Protein AF-0000000068389121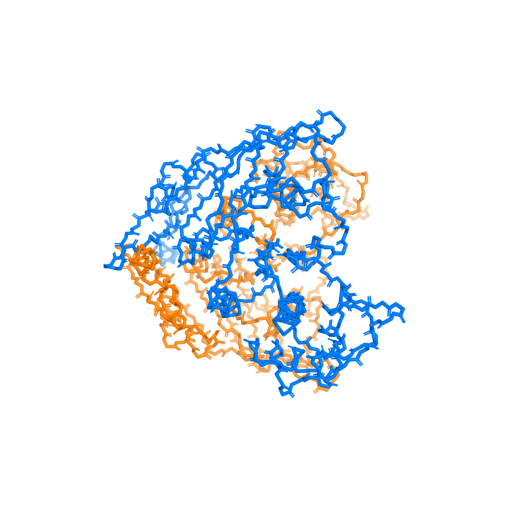 (afdb_homodimer)

Organism: Agrobacterium fabrum (strain C58 / ATCC 33970) (NCBI:txid176299)

pLDDT: mean 90.79, std 12.97, range [25.2, 98.62]

Nearest PDB structures (foldseek):
  6xgz-assembly2_C  TM=8.312E-01  e=1.436E-18  Escherichia coli LAU-EC10
  9fw3-assembly1_B  TM=8.224E-01  e=1.069E-18  Mycolicibacterium thermoresistibile ATCC 19527
  6xgz-assembly4_G  TM=8.372E-01  e=3.927E-18  Escherichia coli LAU-EC10
  3vx4-assembly1_A  TM=8.455E-01  e=2.458E-17  Streptococcus mutans UA159
  9g2k-assembly1_B  TM=8.045E-01  e=3.489E-18  Mycolicibacterium thermoresistibile ATCC 19527

Secondary structure (DSSP, 8-state):
--EEEEEEEEEETTEEEEEEEEEEE-TT-EEEEE-STTSSHHHHHHHHTTSS--SEEEEEETTEEGGGS-HHHHHHHEEEE-S-----SS-BHHHHHHGGGGGG-BTTB---HHHHHHHHHHHHHTT-GGGTTSBGGGS-HHHHHHHHHHHHHHT--SEEEEESTTTT--HHHHHHHHHHHHHT--EEEEE-S-HHHHHHH-SEEEEEETTEEEEEE-HHHH--HHHHHHHH--EEEEEE-TTS-EEEEEE-TT----TTHHHHT-/--EEEEEEEEEETTEEEEEEEEEEE-TT-EEEEE-STTSSHHHHHHHHTTSS--SEEEEEETTEEGGGS-HHHHHHHEEEE-TT----SS-BHHHHHHGGGGGG-BTTB---HHHHHHHHHHHHHTT-GGGTTSBGGGS-HHHHHHHHHHHHHHT--SEEEEESTTTT--HHHHHHHHHHHHHT--EEEEE-S-HHHHHHH-SEEEEEETTEEEEEE-HHHH--HHHHHHHH--EEEEEE-TTS-EEEEEE-TT----TTSTTTT-

Radius of gyration: 24.76 Å; Cα contacts (8 Å, |Δi|>4): 1075; chains: 2; bounding box: 51×81×65 Å

Structure (mmCIF, N/CA/C/O backbone):
data_AF-0000000068389121-model_v1
#
loop_
_entity.id
_entity.type
_entity.pdbx_description
1 polymer 'ABC transporter, nucleotide binding/ATPase protein (Iron)'
#
loop_
_atom_site.group_PDB
_atom_site.id
_atom_site.type_symbol
_atom_site.label_atom_id
_atom_site.label_alt_id
_atom_site.label_comp_id
_atom_site.label_asym_id
_atom_site.label_entity_id
_atom_site.label_seq_id
_atom_site.pdbx_PDB_ins_code
_atom_site.Cartn_x
_atom_site.Cartn_y
_atom_site.Cartn_z
_atom_site.occupancy
_atom_site.B_iso_or_equiv
_atom_site.auth_seq_id
_atom_site.auth_comp_id
_atom_site.auth_asym_id
_atom_site.auth_atom_id
_atom_site.pdbx_PDB_model_num
ATOM 1 N N . MET A 1 1 ? 5.605 -28.469 -8.797 1 89.56 1 MET A N 1
ATOM 2 C CA . MET A 1 1 ? 6.734 -28.203 -9.688 1 89.56 1 MET A CA 1
ATOM 3 C C . MET A 1 1 ? 7.703 -27.203 -9.055 1 89.56 1 MET A C 1
ATOM 5 O O . MET A 1 1 ? 7.277 -26.219 -8.445 1 89.56 1 MET A O 1
ATOM 9 N N . LYS A 1 2 ? 8.969 -27.562 -9.297 1 94.31 2 LYS A N 1
ATOM 10 C CA . LYS A 1 2 ? 10.016 -26.75 -8.688 1 94.31 2 LYS A CA 1
ATOM 11 C C . LYS A 1 2 ? 10.477 -25.641 -9.633 1 94.31 2 LYS A C 1
ATOM 13 O O . LYS A 1 2 ? 10.406 -25.797 -10.859 1 94.31 2 LYS A O 1
ATOM 18 N N . LEU A 1 3 ? 10.867 -24.547 -9.062 1 96.31 3 LEU A N 1
ATOM 19 C CA . LEU A 1 3 ? 11.438 -23.422 -9.797 1 96.31 3 LEU A CA 1
ATOM 20 C C . LEU A 1 3 ? 12.844 -23.109 -9.297 1 96.31 3 LEU A C 1
ATOM 22 O O . LEU A 1 3 ? 13.094 -23.094 -8.094 1 96.31 3 LEU A O 1
ATOM 26 N N . PHE A 1 4 ? 13.797 -22.922 -10.297 1 96.94 4 PHE A N 1
ATOM 27 C CA . PHE A 1 4 ? 15.164 -22.594 -9.93 1 96.94 4 PHE A CA 1
ATOM 28 C C . PHE A 1 4 ? 15.648 -21.359 -10.688 1 96.94 4 PHE A C 1
ATOM 30 O O . PHE A 1 4 ? 15.438 -21.25 -11.898 1 96.94 4 PHE A O 1
ATOM 37 N N . ALA A 1 5 ? 16.156 -20.469 -9.992 1 97.62 5 ALA A N 1
ATOM 38 C CA . ALA A 1 5 ? 16.891 -19.344 -10.555 1 97.62 5 ALA A CA 1
ATOM 39 C C . ALA A 1 5 ? 18.406 -19.531 -10.398 1 97.62 5 ALA A C 1
ATOM 41 O O . ALA A 1 5 ? 18.891 -19.734 -9.289 1 97.62 5 ALA A O 1
ATOM 42 N N . HIS A 1 6 ? 19.109 -19.469 -11.523 1 97 6 HIS A N 1
ATOM 43 C CA . HIS A 1 6 ? 20.547 -19.672 -11.523 1 97 6 HIS A CA 1
ATOM 44 C C . HIS A 1 6 ? 21.297 -18.406 -11.922 1 97 6 HIS A C 1
ATOM 46 O O . HIS A 1 6 ? 21.328 -18.062 -13.102 1 97 6 HIS A O 1
ATOM 52 N N . ASP A 1 7 ? 21.922 -17.812 -10.938 1 97.69 7 ASP A N 1
ATOM 53 C CA . ASP A 1 7 ? 22.844 -16.703 -11.141 1 97.69 7 ASP A CA 1
ATOM 54 C C . ASP A 1 7 ? 22.266 -15.664 -12.094 1 97.69 7 ASP A C 1
ATOM 56 O O . ASP A 1 7 ? 22.891 -15.32 -13.102 1 97.69 7 ASP A O 1
ATOM 60 N N . LEU A 1 8 ? 21.125 -15.18 -11.773 1 98 8 LEU A N 1
ATOM 61 C CA . LEU A 1 8 ? 20.422 -14.242 -12.648 1 98 8 LEU A CA 1
ATOM 62 C C . LEU A 1 8 ? 21.016 -12.844 -12.555 1 98 8 LEU A C 1
ATOM 64 O O . LEU A 1 8 ? 21.234 -12.328 -11.453 1 98 8 LEU A O 1
ATOM 68 N N . HIS A 1 9 ? 21.328 -12.305 -13.703 1 98 9 HIS A N 1
ATOM 69 C CA . HIS A 1 9 ? 21.781 -10.93 -13.844 1 98 9 HIS A CA 1
ATOM 70 C C . HIS A 1 9 ? 20.906 -10.164 -14.836 1 98 9 HIS A C 1
ATOM 72 O O . HIS A 1 9 ? 20.484 -10.711 -15.859 1 98 9 HIS A O 1
ATOM 78 N N . PHE A 1 10 ? 20.656 -8.938 -14.516 1 97.31 10 PHE A N 1
ATOM 79 C CA . PHE A 1 10 ? 19.953 -8.055 -15.438 1 97.31 10 PHE A CA 1
ATOM 80 C C . PHE A 1 10 ? 20.375 -6.605 -15.219 1 97.31 10 PHE A C 1
ATOM 82 O O . PHE A 1 10 ? 20.547 -6.168 -14.078 1 97.31 10 PHE A O 1
ATOM 89 N N . HIS A 1 11 ? 20.578 -5.906 -16.25 1 94.12 11 HIS A N 1
ATOM 90 C CA . HIS A 1 11 ? 20.859 -4.477 -16.172 1 94.12 11 HIS A CA 1
ATOM 91 C C . HIS A 1 11 ? 20 -3.693 -17.172 1 94.12 11 HIS A C 1
ATOM 93 O O . HIS A 1 11 ? 19.641 -4.211 -18.234 1 94.12 11 HIS A O 1
ATOM 99 N N . ALA A 1 12 ? 19.516 -2.592 -16.828 1 89.62 12 ALA A N 1
ATOM 100 C CA . ALA A 1 12 ? 18.859 -1.612 -17.688 1 89.62 12 ALA A CA 1
ATOM 101 C C . ALA A 1 12 ? 19.781 -0.432 -17.984 1 89.62 12 ALA A C 1
ATOM 103 O O . ALA A 1 12 ? 20.047 0.394 -17.094 1 89.62 12 ALA A O 1
ATOM 104 N N . GLY A 1 13 ? 20.234 -0.357 -19.188 1 88.44 13 GLY A N 1
ATOM 105 C CA . GLY A 1 13 ? 21.281 0.615 -19.453 1 88.44 13 GLY A CA 1
ATOM 106 C C . GLY A 1 13 ? 22.547 0.371 -18.656 1 88.44 13 GLY A C 1
ATOM 107 O O . GLY A 1 13 ? 23.125 -0.713 -18.734 1 88.44 13 GLY A O 1
ATOM 108 N N . ASN A 1 14 ? 22.875 1.37 -17.844 1 88.5 14 ASN A N 1
ATOM 109 C CA . ASN A 1 14 ? 24.094 1.269 -17.062 1 88.5 14 ASN A CA 1
ATOM 110 C C . ASN A 1 14 ? 23.797 0.925 -15.609 1 88.5 14 ASN A C 1
ATOM 112 O O . ASN A 1 14 ? 24.703 0.955 -14.766 1 88.5 14 ASN A O 1
ATOM 116 N N . ILE A 1 15 ? 22.609 0.527 -15.359 1 90 15 ILE A N 1
ATOM 117 C CA . ILE A 1 15 ? 22.234 0.26 -13.977 1 90 15 ILE A CA 1
ATOM 118 C C . ILE A 1 15 ? 21.984 -1.235 -13.789 1 90 15 ILE A C 1
ATOM 120 O O . ILE A 1 15 ? 21.172 -1.831 -14.492 1 90 15 ILE A O 1
ATOM 124 N N . ASP A 1 16 ? 22.75 -1.81 -12.883 1 93.5 16 ASP A N 1
ATOM 125 C CA . ASP A 1 16 ? 22.516 -3.205 -12.516 1 93.5 16 ASP A CA 1
ATOM 126 C C . ASP A 1 16 ? 21.312 -3.336 -11.586 1 93.5 16 ASP A C 1
ATOM 128 O O . ASP A 1 16 ? 21.359 -2.891 -10.438 1 93.5 16 ASP A O 1
ATOM 132 N N . ILE A 1 17 ? 20.312 -4.012 -12.055 1 95.44 17 ILE A N 1
ATOM 133 C CA . ILE A 1 17 ? 19.062 -4.129 -11.289 1 95.44 17 ILE A CA 1
ATOM 134 C C . ILE A 1 17 ? 19.078 -5.426 -10.492 1 95.44 17 ILE A C 1
ATOM 136 O O . ILE A 1 17 ? 18.688 -5.445 -9.32 1 95.44 17 ILE A O 1
ATOM 140 N N . VAL A 1 18 ? 19.469 -6.508 -11.086 1 97.88 18 VAL A N 1
ATOM 141 C CA . VAL A 1 18 ? 19.625 -7.809 -10.445 1 97.88 18 VAL A CA 1
ATOM 142 C C . VAL A 1 18 ? 21.062 -8.305 -10.625 1 97.88 18 VAL A C 1
ATOM 144 O O . VAL A 1 18 ? 21.578 -8.312 -11.742 1 97.88 18 VAL A O 1
ATOM 147 N N . ARG A 1 19 ? 21.719 -8.703 -9.5 1 97.5 19 ARG A N 1
ATOM 148 C CA . ARG A 1 19 ? 23.156 -8.961 -9.5 1 97.5 19 ARG A CA 1
ATOM 149 C C . ARG A 1 19 ? 23.453 -10.352 -8.969 1 97.5 19 ARG A C 1
ATOM 151 O O . ARG A 1 19 ? 23.953 -10.492 -7.844 1 97.5 19 ARG A O 1
ATOM 158 N N . GLY A 1 20 ? 23.281 -11.336 -9.742 1 97.25 20 GLY A N 1
ATOM 159 C CA . GLY A 1 20 ? 23.719 -12.68 -9.398 1 97.25 20 GLY A CA 1
ATOM 160 C C . GLY A 1 20 ? 22.828 -13.359 -8.383 1 97.25 20 GLY A C 1
ATOM 161 O O . GLY A 1 20 ? 23.297 -13.859 -7.359 1 97.25 20 GLY A O 1
ATOM 162 N N . VAL A 1 21 ? 21.531 -13.445 -8.672 1 97.94 21 VAL A N 1
ATOM 163 C CA . VAL A 1 21 ? 20.562 -14 -7.738 1 97.94 21 VAL A CA 1
ATOM 164 C C . VAL A 1 21 ? 20.328 -15.477 -8.047 1 97.94 21 VAL A C 1
ATOM 166 O O . VAL A 1 21 ? 20.094 -15.844 -9.203 1 97.94 21 VAL A O 1
ATOM 169 N N . SER A 1 22 ? 20.5 -16.328 -7.012 1 98.12 22 SER A N 1
ATOM 170 C CA . SER A 1 22 ? 20.234 -17.766 -7.117 1 98.12 22 SER A CA 1
ATOM 171 C C . SER A 1 22 ? 19.359 -18.25 -5.969 1 98.12 22 SER A C 1
ATOM 173 O O . SER A 1 22 ? 19.562 -17.859 -4.816 1 98.12 22 SER A O 1
ATOM 175 N N . PHE A 1 23 ? 18.359 -18.984 -6.305 1 97.5 23 PHE A N 1
ATOM 176 C CA . PHE A 1 23 ? 17.516 -19.625 -5.297 1 97.5 23 PHE A CA 1
ATOM 177 C C . PHE A 1 23 ? 16.625 -20.672 -5.93 1 97.5 23 PHE A C 1
ATOM 179 O O . PHE A 1 23 ? 16.594 -20.828 -7.152 1 97.5 23 PHE A O 1
ATOM 186 N N . ASP A 1 24 ? 15.961 -21.391 -5.102 1 97.56 24 ASP A N 1
ATOM 187 C CA . ASP A 1 24 ? 15 -22.391 -5.566 1 97.56 24 ASP A CA 1
ATOM 188 C C . ASP A 1 24 ? 13.688 -22.281 -4.801 1 97.56 24 ASP A C 1
ATOM 190 O O . ASP A 1 24 ? 13.625 -21.672 -3.734 1 97.56 24 ASP A O 1
ATOM 194 N N . VAL A 1 25 ? 12.711 -22.812 -5.398 1 98 25 VAL A N 1
ATOM 195 C CA . VAL A 1 25 ? 11.391 -22.938 -4.781 1 98 25 VAL A CA 1
ATOM 196 C C . VAL A 1 25 ? 10.867 -24.359 -4.945 1 98 25 VAL A C 1
ATOM 198 O O . VAL A 1 25 ? 10.758 -24.859 -6.066 1 98 25 VAL A O 1
ATOM 201 N N . GLY A 1 26 ? 10.562 -24.938 -3.809 1 97.31 26 GLY A N 1
ATOM 202 C CA . GLY A 1 26 ? 10.062 -26.312 -3.844 1 97.31 26 GLY A CA 1
ATOM 203 C C . GLY A 1 26 ? 8.625 -26.406 -4.316 1 97.31 26 GLY A C 1
ATOM 204 O O . GLY A 1 26 ? 7.895 -25.406 -4.312 1 97.31 26 GLY A O 1
ATOM 205 N N . SER A 1 27 ? 8.258 -27.656 -4.715 1 96.81 27 SER A N 1
ATOM 206 C CA . SER A 1 27 ? 6.875 -27.891 -5.117 1 96.81 27 SER A CA 1
ATOM 207 C C . SER A 1 27 ? 5.91 -27.594 -3.973 1 96.81 27 SER A C 1
ATOM 209 O O . SER A 1 27 ? 6.105 -28.078 -2.854 1 96.81 27 SER A O 1
ATOM 211 N N . GLY A 1 28 ? 4.941 -26.719 -4.246 1 96.5 28 GLY A N 1
ATOM 212 C CA . GLY A 1 28 ? 3.924 -26.406 -3.254 1 96.5 28 GLY A CA 1
ATOM 213 C C . GLY A 1 28 ? 4.383 -25.375 -2.232 1 96.5 28 GLY A C 1
ATOM 214 O O . GLY A 1 28 ? 3.639 -25.031 -1.313 1 96.5 28 GLY A O 1
ATOM 215 N N . GLU A 1 29 ? 5.57 -24.859 -2.439 1 97.5 29 GLU A N 1
ATOM 216 C CA . GLU A 1 29 ? 6.137 -23.891 -1.506 1 97.5 29 GLU A CA 1
ATOM 217 C C . GLU A 1 29 ? 5.656 -22.469 -1.821 1 97.5 29 GLU A C 1
ATOM 219 O O . GLU A 1 29 ? 5.512 -22.109 -2.99 1 97.5 29 GLU A O 1
ATOM 224 N N . PHE A 1 30 ? 5.426 -21.734 -0.783 1 97.75 30 PHE A N 1
ATOM 225 C CA . PHE A 1 30 ? 5.148 -20.312 -0.89 1 97.75 30 PHE A CA 1
ATOM 226 C C . PHE A 1 30 ? 6.379 -19.5 -0.52 1 97.75 30 PHE A C 1
ATOM 228 O O . PHE A 1 30 ? 6.707 -19.359 0.661 1 97.75 30 PHE A O 1
ATOM 235 N N . LEU A 1 31 ? 7.027 -18.906 -1.506 1 98.56 31 LEU A N 1
ATOM 236 C CA . LEU A 1 31 ? 8.195 -18.047 -1.29 1 98.56 31 LEU A CA 1
ATOM 237 C C . LEU A 1 31 ? 7.832 -16.578 -1.451 1 98.56 31 LEU A C 1
ATOM 239 O O . LEU A 1 31 ? 7.297 -16.172 -2.486 1 98.56 31 LEU A O 1
ATOM 243 N N . GLY A 1 32 ? 8.078 -15.828 -0.45 1 98.44 32 GLY A N 1
ATOM 244 C CA . GLY A 1 32 ? 7.91 -14.383 -0.531 1 98.44 32 GLY A CA 1
ATOM 245 C C . GLY A 1 32 ? 9.203 -13.648 -0.809 1 98.44 32 GLY A C 1
ATOM 246 O O . GLY A 1 32 ? 10.211 -13.867 -0.123 1 98.44 32 GLY A O 1
ATOM 247 N N . ILE A 1 33 ? 9.203 -12.867 -1.841 1 98.38 33 ILE A N 1
ATOM 248 C CA . ILE A 1 33 ? 10.32 -11.969 -2.115 1 98.38 33 ILE A CA 1
ATOM 249 C C . ILE A 1 33 ? 10.039 -10.594 -1.521 1 98.38 33 ILE A C 1
ATOM 251 O O . ILE A 1 33 ? 9.055 -9.945 -1.883 1 98.38 33 ILE A O 1
ATOM 255 N N . ILE A 1 34 ? 10.906 -10.172 -0.621 1 97.69 34 ILE A N 1
ATOM 256 C CA . ILE A 1 34 ? 10.727 -8.875 0.023 1 97.69 34 ILE A CA 1
ATOM 257 C C . ILE A 1 34 ? 11.984 -8.023 -0.174 1 97.69 34 ILE A C 1
ATOM 259 O O . ILE A 1 34 ? 13.047 -8.555 -0.503 1 97.69 34 ILE A O 1
ATOM 263 N N . GLY A 1 35 ? 11.859 -6.73 0.006 1 96.19 35 GLY A N 1
ATOM 264 C CA . GLY A 1 35 ? 12.914 -5.742 -0.177 1 96.19 35 GLY A CA 1
ATOM 265 C C . GLY A 1 35 ? 12.383 -4.336 -0.379 1 96.19 35 GLY A C 1
ATOM 266 O O . GLY A 1 35 ? 11.195 -4.148 -0.659 1 96.19 35 GLY A O 1
ATOM 267 N N . PRO A 1 36 ? 13.242 -3.389 -0.213 1 94.31 36 PRO A N 1
ATOM 268 C CA . PRO A 1 36 ? 12.82 -2.002 -0.425 1 94.31 36 PRO A CA 1
ATOM 269 C C . PRO A 1 36 ? 12.438 -1.719 -1.874 1 94.31 36 PRO A C 1
ATOM 271 O O . PRO A 1 36 ? 12.672 -2.553 -2.754 1 94.31 36 PRO A O 1
ATOM 274 N N . ASN A 1 37 ? 11.758 -0.612 -2.049 1 89.44 37 ASN A N 1
ATOM 275 C CA . ASN A 1 37 ? 11.438 -0.195 -3.408 1 89.44 37 ASN A CA 1
ATOM 276 C C . ASN A 1 37 ? 12.688 -0.067 -4.27 1 89.44 37 ASN A C 1
ATOM 278 O O . ASN A 1 37 ? 13.711 0.449 -3.814 1 89.44 37 ASN A O 1
ATOM 282 N N . GLY A 1 38 ? 12.648 -0.566 -5.418 1 89.19 38 GLY A N 1
ATOM 283 C CA . GLY A 1 38 ? 13.766 -0.474 -6.34 1 89.19 38 GLY A CA 1
ATOM 284 C C . GLY A 1 38 ? 14.781 -1.589 -6.16 1 89.19 38 GLY A C 1
ATOM 285 O O . GLY A 1 38 ? 15.844 -1.572 -6.777 1 89.19 38 GLY A O 1
ATOM 286 N N . SER A 1 39 ? 14.477 -2.531 -5.391 1 94 39 SER A N 1
ATOM 287 C CA . SER A 1 39 ? 15.453 -3.574 -5.09 1 94 39 SER A CA 1
ATOM 288 C C . SER A 1 39 ? 15.547 -4.582 -6.23 1 94 39 SER A C 1
ATOM 290 O O . SER A 1 39 ? 16.469 -5.395 -6.273 1 94 39 SER A O 1
ATOM 292 N N . GLY A 1 40 ? 14.594 -4.586 -7.145 1 94.75 40 GLY A N 1
ATOM 293 C CA . GLY A 1 40 ? 14.648 -5.469 -8.297 1 94.75 40 GLY A CA 1
ATOM 294 C C . GLY A 1 40 ? 13.609 -6.574 -8.25 1 94.75 40 GLY A C 1
ATOM 295 O O . GLY A 1 40 ? 13.656 -7.508 -9.055 1 94.75 40 GLY A O 1
ATOM 296 N N . LYS A 1 41 ? 12.688 -6.516 -7.328 1 96.31 41 LYS A N 1
ATOM 297 C CA . LYS A 1 41 ? 11.703 -7.574 -7.125 1 96.31 41 LYS A CA 1
ATOM 298 C C . LYS A 1 41 ? 10.906 -7.832 -8.398 1 96.31 41 LYS A C 1
ATOM 300 O O . LYS A 1 41 ? 10.789 -8.977 -8.844 1 96.31 41 LYS A O 1
ATOM 305 N N . SER A 1 42 ? 10.352 -6.758 -9.023 1 94.94 42 SER A N 1
ATOM 306 C CA . SER A 1 42 ? 9.531 -6.898 -10.219 1 94.94 42 SER A CA 1
ATOM 307 C C . SER A 1 42 ? 10.359 -7.426 -11.391 1 94.94 42 SER A C 1
ATOM 309 O O . SER A 1 42 ? 9.891 -8.273 -12.156 1 94.94 42 SER A O 1
ATOM 311 N N . THR A 1 43 ? 11.57 -6.977 -11.531 1 96 43 THR A N 1
ATOM 312 C CA . THR A 1 43 ? 12.469 -7.449 -12.586 1 96 43 THR A CA 1
ATOM 313 C C . THR A 1 43 ? 12.773 -8.93 -12.398 1 96 43 THR A C 1
ATOM 315 O O . THR A 1 43 ? 12.75 -9.703 -13.367 1 96 43 THR A O 1
ATOM 318 N N . LEU A 1 44 ? 13.031 -9.266 -11.148 1 97.56 44 LEU A N 1
ATOM 319 C CA . LEU A 1 44 ? 13.297 -10.664 -10.852 1 97.56 44 LEU A CA 1
ATOM 320 C C . LEU A 1 44 ? 12.109 -11.539 -11.219 1 97.56 44 LEU A C 1
ATOM 322 O O . LEU A 1 44 ? 12.266 -12.57 -11.883 1 97.56 44 LEU A O 1
ATOM 326 N N . LEU A 1 45 ? 10.898 -11.133 -10.859 1 97.25 45 LEU A N 1
ATOM 327 C CA . LEU A 1 45 ? 9.688 -11.898 -11.141 1 97.25 45 LEU A CA 1
ATOM 328 C C . LEU A 1 45 ? 9.461 -12.008 -12.648 1 97.25 45 LEU A C 1
ATOM 330 O O . LEU A 1 45 ? 9.039 -13.062 -13.133 1 97.25 45 LEU A O 1
ATOM 334 N N . SER A 1 46 ? 9.75 -10.984 -13.375 1 96.38 46 SER A N 1
ATOM 335 C CA . SER A 1 46 ? 9.578 -11.008 -14.828 1 96.38 46 SER A CA 1
ATOM 336 C C . SER A 1 46 ? 10.531 -12.016 -15.477 1 96.38 46 SER A C 1
ATOM 338 O O . SER A 1 46 ? 10.18 -12.648 -16.469 1 96.38 46 SER A O 1
ATOM 340 N N . MET A 1 47 ? 11.734 -12.141 -14.906 1 97.12 47 MET A N 1
ATOM 341 C CA . MET A 1 47 ? 12.672 -13.141 -15.414 1 97.12 47 MET A CA 1
ATOM 342 C C . MET A 1 47 ? 12.195 -14.555 -15.078 1 97.12 47 MET A C 1
ATOM 344 O O . MET A 1 47 ? 12.297 -15.453 -15.914 1 97.12 47 MET A O 1
ATOM 348 N N . LEU A 1 48 ? 11.641 -14.68 -13.898 1 97.25 48 LEU A N 1
ATOM 349 C CA . LEU A 1 48 ? 11.125 -15.984 -13.5 1 97.25 48 LEU A CA 1
ATOM 350 C C . LEU A 1 48 ? 9.938 -16.391 -14.375 1 97.25 48 LEU A C 1
ATOM 352 O O . LEU A 1 48 ? 9.727 -17.578 -14.617 1 97.25 48 LEU A O 1
ATOM 356 N N . ALA A 1 49 ? 9.211 -15.398 -14.836 1 96.06 49 ALA A N 1
ATOM 357 C CA . ALA A 1 49 ? 8.023 -15.648 -15.641 1 96.06 49 ALA A CA 1
ATOM 358 C C . ALA A 1 49 ? 8.391 -15.883 -17.109 1 96.06 49 ALA A C 1
ATOM 360 O O . ALA A 1 49 ? 7.535 -16.25 -17.906 1 96.06 49 ALA A O 1
ATOM 361 N N . GLY A 1 50 ? 9.602 -15.562 -17.453 1 95.12 50 GLY A N 1
ATOM 362 C CA . GLY A 1 50 ? 10.039 -15.695 -18.844 1 95.12 50 GLY A CA 1
ATOM 363 C C . GLY A 1 50 ? 9.672 -14.5 -19.703 1 95.12 50 GLY A C 1
ATOM 364 O O . GLY A 1 50 ? 9.812 -14.539 -20.922 1 95.12 50 GLY A O 1
ATOM 365 N N . ILE A 1 51 ? 9.172 -13.523 -19.141 1 93.06 51 ILE A N 1
ATOM 366 C CA . ILE A 1 51 ? 8.789 -12.289 -19.828 1 93.06 51 ILE A CA 1
ATOM 367 C C . ILE A 1 51 ? 10.039 -11.477 -20.172 1 93.06 51 ILE A C 1
ATOM 369 O O . ILE A 1 51 ? 10.102 -10.812 -21.203 1 93.06 51 ILE A O 1
ATOM 373 N N . ARG A 1 52 ? 10.992 -11.539 -19.281 1 94.06 52 ARG A N 1
ATOM 374 C CA . ARG A 1 52 ? 12.266 -10.852 -19.453 1 94.06 52 ARG A CA 1
ATOM 375 C C . ARG A 1 52 ? 13.422 -11.844 -19.469 1 94.06 52 ARG A C 1
ATOM 377 O O . ARG A 1 52 ? 13.539 -12.68 -18.562 1 94.06 52 ARG A O 1
ATOM 384 N N . LYS A 1 53 ? 14.258 -11.758 -20.469 1 94.62 53 LYS A N 1
ATOM 385 C CA . LYS A 1 53 ? 15.422 -12.641 -20.547 1 94.62 53 LYS A CA 1
ATOM 386 C C . LYS A 1 53 ? 16.562 -12.109 -19.688 1 94.62 53 LYS A C 1
ATOM 388 O O . LYS A 1 53 ? 16.969 -10.953 -19.812 1 94.62 53 LYS A O 1
ATOM 393 N N . PRO A 1 54 ? 17.094 -12.914 -18.844 1 96.44 54 PRO A N 1
ATOM 394 C CA . PRO A 1 54 ? 18.281 -12.477 -18.078 1 96.44 54 PRO A CA 1
ATOM 395 C C . PRO A 1 54 ? 19.5 -12.242 -18.969 1 96.44 54 PRO A C 1
ATOM 397 O O . PRO A 1 54 ? 19.625 -12.883 -20.016 1 96.44 54 PRO A O 1
ATOM 400 N N . ARG A 1 55 ? 20.344 -11.336 -18.547 1 95.94 55 ARG A N 1
ATOM 401 C CA . ARG A 1 55 ? 21.609 -11.117 -19.25 1 95.94 55 ARG A CA 1
ATOM 402 C C . ARG A 1 55 ? 22.578 -12.266 -19.031 1 95.94 55 ARG A C 1
ATOM 404 O O . ARG A 1 55 ? 23.328 -12.648 -19.922 1 95.94 55 ARG A O 1
ATOM 411 N N . ARG A 1 56 ? 22.625 -12.703 -17.859 1 96.56 56 ARG A N 1
ATOM 412 C CA . ARG A 1 56 ? 23.375 -13.883 -17.438 1 96.56 56 ARG A CA 1
ATOM 413 C C . ARG A 1 56 ? 22.531 -14.758 -16.516 1 96.56 56 ARG A C 1
ATOM 415 O O . ARG A 1 56 ? 21.656 -14.266 -15.805 1 96.56 56 ARG A O 1
ATOM 422 N N . GLY A 1 57 ? 22.812 -16.047 -16.578 1 96.94 57 GLY A N 1
ATOM 423 C CA . GLY A 1 57 ? 22.047 -17 -15.781 1 96.94 57 GLY A CA 1
ATOM 424 C C . GLY A 1 57 ? 20.828 -17.531 -16.484 1 96.94 57 GLY A C 1
ATOM 425 O O . GLY A 1 57 ? 20.609 -17.25 -17.672 1 96.94 57 GLY A O 1
ATOM 426 N N . HIS A 1 58 ? 20.078 -18.406 -15.812 1 96.62 58 HIS A N 1
ATOM 427 C CA . HIS A 1 58 ? 18.875 -18.984 -16.422 1 96.62 58 HIS A CA 1
ATOM 428 C C . HIS A 1 58 ? 17.906 -19.469 -15.352 1 96.62 58 HIS A C 1
ATOM 430 O O . HIS A 1 58 ? 18.266 -19.594 -14.18 1 96.62 58 HIS A O 1
ATOM 436 N N . VAL A 1 59 ? 16.719 -19.656 -15.758 1 97.5 59 VAL A N 1
ATOM 437 C CA . VAL A 1 59 ? 15.656 -20.172 -14.906 1 97.5 59 VAL A CA 1
ATOM 438 C C . VAL A 1 59 ? 15.219 -21.547 -15.414 1 97.5 59 VAL A C 1
ATOM 440 O O . VAL A 1 59 ? 15.148 -21.781 -16.625 1 97.5 59 VAL A O 1
ATOM 443 N N . THR A 1 60 ? 14.961 -22.453 -14.453 1 97.12 60 THR A N 1
ATOM 444 C CA . THR A 1 60 ? 14.461 -23.766 -14.852 1 97.12 60 THR A CA 1
ATOM 445 C C . THR A 1 60 ? 13.156 -24.094 -14.125 1 97.12 60 THR A C 1
ATOM 447 O O . THR A 1 60 ? 13 -23.75 -12.945 1 97.12 60 THR A O 1
ATOM 450 N N . LEU A 1 61 ? 12.258 -24.688 -14.82 1 95.81 61 LEU A N 1
ATOM 451 C CA . LEU A 1 61 ? 11.086 -25.344 -14.258 1 95.81 61 LEU A CA 1
ATOM 452 C C . LEU A 1 61 ? 11.305 -26.844 -14.141 1 95.81 61 LEU A C 1
ATOM 454 O O . LEU A 1 61 ? 11.359 -27.547 -15.156 1 95.81 61 LEU A O 1
ATOM 458 N N . GLY A 1 62 ? 11.406 -27.266 -12.938 1 92.75 62 GLY A N 1
ATOM 459 C CA . GLY A 1 62 ? 11.93 -28.609 -12.812 1 92.75 62 GLY A CA 1
ATOM 460 C C . GLY A 1 62 ? 13.32 -28.766 -13.406 1 92.75 62 GLY A C 1
ATOM 461 O O . GLY A 1 62 ? 14.258 -28.078 -13.008 1 92.75 62 GLY A O 1
ATOM 462 N N . GLU A 1 63 ? 13.367 -29.625 -14.414 1 91.31 63 GLU A N 1
ATOM 463 C CA . GLU A 1 63 ? 14.656 -29.875 -15.055 1 91.31 63 GLU A CA 1
ATOM 464 C C . GLU A 1 63 ? 14.75 -29.172 -16.406 1 91.31 63 GLU A C 1
ATOM 466 O O . GLU A 1 63 ? 15.789 -29.219 -17.062 1 91.31 63 GLU A O 1
ATOM 471 N N . GLU A 1 64 ? 13.781 -28.422 -16.734 1 94.38 64 GLU A N 1
ATOM 472 C CA . GLU A 1 64 ? 13.734 -27.828 -18.078 1 94.38 64 GLU A CA 1
ATOM 473 C C . GLU A 1 64 ? 14.016 -26.328 -18.031 1 94.38 64 GLU A C 1
ATOM 475 O O . GLU A 1 64 ? 13.328 -25.594 -17.328 1 94.38 64 GLU A O 1
ATOM 480 N N . PRO A 1 65 ? 14.914 -25.922 -18.828 1 93.94 65 PRO A N 1
ATOM 481 C CA . PRO A 1 65 ? 15.125 -24.469 -18.922 1 93.94 65 PRO A CA 1
ATOM 482 C C . PRO A 1 65 ? 13.938 -23.734 -19.531 1 93.94 65 PRO A C 1
ATOM 484 O O . PRO A 1 65 ? 13.297 -24.25 -20.453 1 93.94 65 PRO A O 1
ATOM 487 N N . LEU A 1 66 ? 13.633 -22.531 -19 1 93.25 66 LEU A N 1
ATOM 488 C CA . LEU A 1 66 ? 12.516 -21.734 -19.5 1 93.25 66 LEU A CA 1
ATOM 489 C C . LEU A 1 66 ? 12.641 -21.484 -21 1 93.25 66 LEU A C 1
ATOM 491 O O . LEU A 1 66 ? 11.641 -21.547 -21.719 1 93.25 66 LEU A O 1
ATOM 495 N N . GLY A 1 67 ? 13.867 -21.25 -21.422 1 87.81 67 GLY A N 1
ATOM 496 C CA . GLY A 1 67 ? 14.117 -20.922 -22.828 1 87.81 67 GLY A CA 1
ATOM 497 C C . GLY A 1 67 ? 13.82 -22.078 -23.766 1 87.81 67 GLY A C 1
ATOM 498 O O . GLY A 1 67 ? 13.688 -21.875 -24.969 1 87.81 67 GLY A O 1
ATOM 499 N N . SER A 1 68 ? 13.719 -23.219 -23.266 1 91.5 68 SER A N 1
ATOM 500 C CA . SER A 1 68 ? 13.484 -24.406 -24.094 1 91.5 68 SER A CA 1
ATOM 501 C C . SER A 1 68 ? 11.992 -24.672 -24.266 1 91.5 68 SER A C 1
ATOM 503 O O . SER A 1 68 ? 11.586 -25.469 -25.109 1 91.5 68 SER A O 1
ATOM 505 N N . LEU A 1 69 ? 11.219 -24 -23.516 1 92.5 69 LEU A N 1
ATOM 506 C CA . LEU A 1 69 ? 9.773 -24.203 -23.562 1 92.5 69 LEU A CA 1
ATOM 507 C C . LEU A 1 69 ? 9.117 -23.234 -24.531 1 92.5 69 LEU A C 1
ATOM 509 O O . LEU A 1 69 ? 9.492 -22.062 -24.594 1 92.5 69 LEU A O 1
ATOM 513 N N . GLY A 1 70 ? 8.211 -23.75 -25.312 1 91.62 70 GLY A N 1
ATOM 514 C CA . GLY A 1 70 ? 7.379 -22.859 -26.109 1 91.62 70 GLY A CA 1
ATOM 515 C C . GLY A 1 70 ? 6.48 -21.984 -25.25 1 91.62 70 GLY A C 1
ATOM 516 O O . GLY A 1 70 ? 6.223 -22.297 -24.094 1 91.62 70 GLY A O 1
ATOM 517 N N . ARG A 1 71 ? 6.008 -20.938 -25.812 1 90.44 71 ARG A N 1
ATOM 518 C CA . ARG A 1 71 ? 5.184 -19.969 -25.094 1 90.44 71 ARG A CA 1
ATOM 519 C C . ARG A 1 71 ? 3.926 -20.625 -24.531 1 90.44 71 ARG A C 1
ATOM 521 O O . ARG A 1 71 ? 3.539 -20.375 -23.391 1 90.44 71 ARG A O 1
ATOM 528 N N . ARG A 1 72 ? 3.354 -21.453 -25.312 1 93 72 ARG A N 1
ATOM 529 C CA . ARG A 1 72 ? 2.123 -22.125 -24.922 1 93 72 ARG A CA 1
ATOM 530 C C . ARG A 1 72 ? 2.379 -23.109 -23.766 1 93 72 ARG A C 1
ATOM 532 O O . ARG A 1 72 ? 1.62 -23.141 -22.797 1 93 72 ARG A O 1
ATOM 539 N N . ASP A 1 73 ? 3.383 -23.844 -23.922 1 93.69 73 ASP A N 1
ATOM 540 C CA . ASP A 1 73 ? 3.734 -24.812 -22.875 1 93.69 73 ASP A CA 1
ATOM 541 C C . ASP A 1 73 ? 4.07 -24.109 -21.562 1 93.69 73 ASP A C 1
ATOM 543 O O . ASP A 1 73 ? 3.652 -24.562 -20.5 1 93.69 73 ASP A O 1
ATOM 547 N N . LEU A 1 74 ? 4.812 -23.047 -21.625 1 94.75 74 LEU A N 1
ATOM 548 C CA . LEU A 1 74 ? 5.141 -22.266 -20.438 1 94.75 74 LEU A CA 1
ATOM 549 C C . LEU A 1 74 ? 3.877 -21.719 -19.781 1 94.75 74 LEU A C 1
ATOM 551 O O . LEU A 1 74 ? 3.721 -21.797 -18.562 1 94.75 74 LEU A O 1
ATOM 555 N N . ALA A 1 75 ? 3 -21.25 -20.609 1 94.06 75 ALA A N 1
ATOM 556 C CA . ALA A 1 75 ? 1.767 -20.641 -20.109 1 94.06 75 ALA A CA 1
ATOM 557 C C . ALA A 1 75 ? 0.893 -21.672 -19.406 1 94.06 75 ALA A C 1
ATOM 559 O O . ALA A 1 75 ? 0.099 -21.328 -18.516 1 94.06 75 ALA A O 1
ATOM 560 N N . ARG A 1 76 ? 1.019 -22.906 -19.688 1 94.88 76 ARG A N 1
ATOM 561 C CA . ARG A 1 76 ? 0.238 -23.969 -19.062 1 94.88 76 ARG A CA 1
ATOM 562 C C . ARG A 1 76 ? 0.862 -24.406 -17.75 1 94.88 76 ARG A C 1
ATOM 564 O O . ARG A 1 76 ? 0.235 -25.125 -16.953 1 94.88 76 ARG A O 1
ATOM 571 N N . ARG A 1 77 ? 2.041 -23.969 -17.5 1 95.31 77 ARG A N 1
ATOM 572 C CA . ARG A 1 77 ? 2.748 -24.422 -16.312 1 95.31 77 ARG A CA 1
ATOM 573 C C . ARG A 1 77 ? 2.91 -23.297 -15.305 1 95.31 77 ARG A C 1
ATOM 575 O O . ARG A 1 77 ? 2.992 -23.531 -14.094 1 95.31 77 ARG A O 1
ATOM 582 N N . LEU A 1 78 ? 3 -22.109 -15.844 1 96.94 78 LEU A N 1
ATOM 583 C CA . LEU A 1 78 ? 3.324 -20.953 -15.023 1 96.94 78 LEU A CA 1
ATOM 584 C C . LEU A 1 78 ? 2.383 -19.781 -15.32 1 96.94 78 LEU A C 1
ATOM 586 O O . LEU A 1 78 ? 2.227 -19.391 -16.484 1 96.94 78 LEU A O 1
ATOM 590 N N . ALA A 1 79 ? 1.697 -19.281 -14.273 1 96.75 79 ALA A N 1
ATOM 591 C CA . ALA A 1 79 ? 0.858 -18.078 -14.391 1 96.75 79 ALA A CA 1
ATOM 592 C C . ALA A 1 79 ? 1.487 -16.891 -13.672 1 96.75 79 ALA A C 1
ATOM 594 O O . ALA A 1 79 ? 2.086 -17.062 -12.602 1 96.75 79 ALA A O 1
ATOM 595 N N . PHE A 1 80 ? 1.368 -15.781 -14.297 1 95.38 80 PHE A N 1
ATOM 596 C CA . PHE A 1 80 ? 1.924 -14.547 -13.75 1 95.38 80 PHE A CA 1
ATOM 597 C C . PHE A 1 80 ? 0.839 -13.484 -13.594 1 95.38 80 PHE A C 1
ATOM 599 O O . PHE A 1 80 ? 0.13 -13.172 -14.547 1 95.38 80 PHE A O 1
ATOM 606 N N . VAL A 1 81 ? 0.652 -13.023 -12.32 1 94.06 81 VAL A N 1
ATOM 607 C CA . VAL A 1 81 ? -0.274 -11.93 -12.031 1 94.06 81 VAL A CA 1
ATOM 608 C C . VAL A 1 81 ? 0.508 -10.648 -11.758 1 94.06 81 VAL A C 1
ATOM 610 O O . VAL A 1 81 ? 1.179 -10.539 -10.727 1 94.06 81 VAL A O 1
ATOM 613 N N . GLU A 1 82 ? 0.337 -9.633 -12.648 1 88.44 82 GLU A N 1
ATOM 614 C CA . GLU A 1 82 ? 1.056 -8.367 -12.523 1 88.44 82 GLU A CA 1
ATOM 615 C C . GLU A 1 82 ? 0.242 -7.344 -11.742 1 88.44 82 GLU A C 1
ATOM 617 O O . GLU A 1 82 ? -0.956 -7.535 -11.516 1 88.44 82 GLU A O 1
ATOM 622 N N . GLN A 1 83 ? 0.934 -6.34 -11.164 1 69.44 83 GLN A N 1
ATOM 623 C CA . GLN A 1 83 ? 0.321 -5.293 -10.359 1 69.44 83 GLN A CA 1
ATOM 624 C C . GLN A 1 83 ? -0.79 -4.582 -11.125 1 69.44 83 GLN A C 1
ATOM 626 O O . GLN A 1 83 ? -1.86 -4.316 -10.57 1 69.44 83 GLN A O 1
ATOM 631 N N . GLN A 1 84 ? -0.602 -3.93 -12.227 1 61.38 84 GLN A N 1
ATOM 632 C CA . GLN A 1 84 ? -1.582 -3.111 -12.93 1 61.38 84 GLN A CA 1
ATOM 633 C C . GLN A 1 84 ? -2.232 -3.893 -14.07 1 61.38 84 GLN A C 1
ATOM 635 O O . GLN A 1 84 ? -1.797 -3.803 -15.219 1 61.38 84 GLN A O 1
ATOM 640 N N . ALA A 1 85 ? -2.805 -5.023 -13.75 1 55.94 85 ALA A N 1
ATOM 641 C CA . ALA A 1 85 ? -3.367 -5.609 -14.969 1 55.94 85 ALA A CA 1
ATOM 642 C C . ALA A 1 85 ? -4.645 -4.887 -15.383 1 55.94 85 ALA A C 1
ATOM 644 O O . ALA A 1 85 ? -5.641 -4.906 -14.656 1 55.94 85 ALA A O 1
ATOM 645 N N . GLU A 1 86 ? -4.488 -3.619 -16.016 1 53.5 86 GLU A N 1
ATOM 646 C CA . GLU A 1 86 ? -5.664 -2.9 -16.484 1 53.5 86 GLU A CA 1
ATOM 647 C C . GLU A 1 86 ? -6.402 -3.701 -17.562 1 53.5 86 GLU A C 1
ATOM 649 O O . GLU A 1 86 ? -5.793 -4.18 -18.516 1 53.5 86 GLU A O 1
ATOM 654 N N . THR A 1 87 ? -7.273 -4.621 -17.172 1 54.66 87 THR A N 1
ATOM 655 C CA . THR A 1 87 ? -8.094 -5.262 -18.203 1 54.66 87 THR A CA 1
ATOM 656 C C . THR A 1 87 ? -8.992 -4.242 -18.891 1 54.66 87 THR A C 1
ATOM 658 O O . THR A 1 87 ? -9.516 -3.332 -18.25 1 54.66 87 THR A O 1
ATOM 661 N N . THR A 1 88 ? -8.789 -4.16 -20.062 1 56.66 88 THR A N 1
ATOM 662 C CA . THR A 1 88 ? -9.602 -3.295 -20.906 1 56.66 88 THR A CA 1
ATOM 663 C C . THR A 1 88 ? -11.07 -3.346 -20.5 1 56.66 88 THR A C 1
ATOM 665 O O . THR A 1 88 ? -11.508 -4.305 -19.859 1 56.66 88 THR A O 1
ATOM 668 N N . GLU A 1 89 ? -12.086 -2.365 -20.844 1 61.22 89 GLU A N 1
ATOM 669 C CA . GLU A 1 89 ? -13.391 -1.773 -20.562 1 61.22 89 GLU A CA 1
ATOM 670 C C . GLU A 1 89 ? -14.492 -2.834 -20.562 1 61.22 89 GLU A C 1
ATOM 672 O O . GLU A 1 89 ? -14.773 -3.438 -19.516 1 61.22 89 GLU A O 1
ATOM 677 N N . ARG A 1 90 ? -15.211 -3.227 -21.578 1 77.38 90 ARG A N 1
ATOM 678 C CA . ARG A 1 90 ? -16.578 -3.725 -21.594 1 77.38 90 ARG A CA 1
ATOM 679 C C . ARG A 1 90 ? -16.609 -5.25 -21.547 1 77.38 90 ARG A C 1
ATOM 681 O O . ARG A 1 90 ? -17 -5.902 -22.516 1 77.38 90 ARG A O 1
ATOM 688 N N . ILE A 1 91 ? -16.078 -5.949 -20.359 1 91.75 91 ILE A N 1
ATOM 689 C CA . ILE A 1 91 ? -16.156 -7.398 -20.203 1 91.75 91 ILE A CA 1
ATOM 690 C C . ILE A 1 91 ? -16.719 -7.746 -18.828 1 91.75 91 ILE A C 1
ATOM 692 O O . ILE A 1 91 ? -16.672 -6.926 -17.906 1 91.75 91 ILE A O 1
ATOM 696 N N . THR A 1 92 ? -17.203 -9.023 -18.75 1 95.81 92 THR A N 1
ATOM 697 C CA . THR A 1 92 ? -17.734 -9.508 -17.484 1 95.81 92 THR A CA 1
ATOM 698 C C . THR A 1 92 ? -16.641 -10.195 -16.672 1 95.81 92 THR A C 1
ATOM 700 O O . THR A 1 92 ? -15.555 -10.477 -17.188 1 95.81 92 THR A O 1
ATOM 703 N N . ALA A 1 93 ? -16.906 -10.414 -15.445 1 95.94 93 ALA A N 1
ATOM 704 C CA . ALA A 1 93 ? -16.016 -11.172 -14.578 1 95.94 93 ALA A CA 1
ATOM 705 C C . ALA A 1 93 ? -15.68 -12.531 -15.18 1 95.94 93 ALA A C 1
ATOM 707 O O . ALA A 1 93 ? -14.508 -12.922 -15.242 1 95.94 93 ALA A O 1
ATOM 708 N N . ARG A 1 94 ? -16.656 -13.219 -15.633 1 96.75 94 ARG A N 1
ATOM 709 C CA . ARG A 1 94 ? -16.438 -14.531 -16.219 1 96.75 94 ARG A CA 1
ATOM 710 C C . ARG A 1 94 ? -15.539 -14.445 -17.453 1 96.75 94 ARG A C 1
ATOM 712 O O . ARG A 1 94 ? -14.594 -15.227 -17.594 1 96.75 94 ARG A O 1
ATOM 719 N N . GLN A 1 95 ? -15.828 -13.539 -18.297 1 95.56 95 GLN A N 1
ATOM 720 C CA . GLN A 1 95 ? -15.055 -13.375 -19.516 1 95.56 95 GLN A CA 1
ATOM 721 C C . GLN A 1 95 ? -13.586 -13.102 -19.203 1 95.56 95 GLN A C 1
ATOM 723 O O . GLN A 1 95 ? -12.688 -13.578 -19.906 1 95.56 95 GLN A O 1
ATOM 728 N N . ALA A 1 96 ? -13.375 -12.305 -18.203 1 93.94 96 ALA A N 1
ATOM 729 C CA . ALA A 1 96 ? -12 -12.031 -17.781 1 93.94 96 ALA A CA 1
ATOM 730 C C . ALA A 1 96 ? -11.281 -13.312 -17.375 1 93.94 96 ALA A C 1
ATOM 732 O O . ALA A 1 96 ? -10.117 -13.516 -17.734 1 93.94 96 ALA A O 1
ATOM 733 N N . VAL A 1 97 ? -11.977 -14.172 -16.688 1 95.94 97 VAL A N 1
ATOM 734 C CA . VAL A 1 97 ? -11.391 -15.422 -16.203 1 95.94 97 VAL A CA 1
ATOM 735 C C . VAL A 1 97 ? -11.211 -16.391 -17.375 1 95.94 97 VAL A C 1
ATOM 737 O O . VAL A 1 97 ? -10.25 -17.172 -17.406 1 95.94 97 VAL A O 1
ATOM 740 N N . GLU A 1 98 ? -12.086 -16.312 -18.359 1 96.25 98 GLU A N 1
ATOM 741 C CA . GLU A 1 98 ? -12.016 -17.188 -19.531 1 96.25 98 GLU A CA 1
ATOM 742 C C . GLU A 1 98 ? -10.703 -16.969 -20.297 1 96.25 98 GLU A C 1
ATOM 744 O O . GLU A 1 98 ? -10.203 -17.891 -20.938 1 96.25 98 GLU A O 1
ATOM 749 N N . LEU A 1 99 ? -10.188 -15.836 -20.203 1 93.5 99 LEU A N 1
ATOM 750 C CA . LEU A 1 99 ? -8.93 -15.547 -20.875 1 93.5 99 LEU A CA 1
ATOM 751 C C . LEU A 1 99 ? -7.816 -16.453 -20.359 1 93.5 99 LEU A C 1
ATOM 753 O O . LEU A 1 99 ? -6.797 -16.641 -21.031 1 93.5 99 LEU A O 1
ATOM 757 N N . GLY A 1 100 ? -7.953 -16.953 -19.188 1 95 100 GLY A N 1
ATOM 758 C CA . GLY A 1 100 ? -6.984 -17.875 -18.625 1 95 100 GLY A CA 1
ATOM 759 C C . GLY A 1 100 ? -6.883 -19.172 -19.406 1 95 100 GLY A C 1
ATOM 760 O O . GLY A 1 100 ? -5.906 -19.906 -19.266 1 95 100 GLY A O 1
ATOM 761 N N . ARG A 1 101 ? -7.84 -19.453 -20.219 1 95.75 101 ARG A N 1
ATOM 762 C CA . ARG A 1 101 ? -7.875 -20.703 -20.953 1 95.75 101 ARG A CA 1
ATOM 763 C C . ARG A 1 101 ? -7.148 -20.578 -22.281 1 95.75 101 ARG A C 1
ATOM 765 O O . ARG A 1 101 ? -6.98 -21.562 -23 1 95.75 101 ARG A O 1
ATOM 772 N N . THR A 1 102 ? -6.676 -19.453 -22.609 1 93.88 102 THR A N 1
ATOM 773 C CA . THR A 1 102 ? -6.117 -19.125 -23.922 1 93.88 102 THR A CA 1
ATOM 774 C C . THR A 1 102 ? -5.02 -20.109 -24.297 1 93.88 102 THR A C 1
ATOM 776 O O . THR A 1 102 ? -4.918 -20.516 -25.469 1 93.88 102 THR A O 1
ATOM 779 N N . PRO A 1 103 ? -4.16 -20.547 -23.375 1 93.38 103 PRO A N 1
ATOM 780 C CA . PRO A 1 103 ? -3.09 -21.484 -23.734 1 93.38 103 PRO A CA 1
ATOM 781 C C . PRO A 1 103 ? -3.619 -22.844 -24.188 1 93.38 103 PRO A C 1
ATOM 783 O O . PRO A 1 103 ? -2.873 -23.641 -24.766 1 93.38 103 PRO A O 1
ATOM 786 N N . TYR A 1 104 ? -4.836 -23.094 -23.938 1 92.5 104 TYR A N 1
ATOM 787 C CA . TYR A 1 104 ? -5.406 -24.406 -24.25 1 92.5 104 TYR A CA 1
ATOM 788 C C . TYR A 1 104 ? -6.215 -24.359 -25.547 1 92.5 104 TYR A C 1
ATOM 790 O O . TYR A 1 104 ? -6.664 -25.391 -26.047 1 92.5 104 TYR A O 1
ATOM 798 N N . LEU A 1 105 ? -6.34 -23.172 -26.078 1 90.62 105 LEU A N 1
ATOM 799 C CA . LEU A 1 105 ? -7.156 -23 -27.266 1 90.62 105 LEU A CA 1
ATOM 800 C C . LEU A 1 105 ? -6.281 -22.859 -28.516 1 90.62 105 LEU A C 1
ATOM 802 O O . LEU A 1 105 ? -5.16 -22.359 -28.438 1 90.62 105 LEU A O 1
ATOM 806 N N . GLY A 1 106 ? -6.773 -23.422 -29.625 1 88.25 106 GLY A N 1
ATOM 807 C CA . GLY A 1 106 ? -6.109 -23.375 -30.922 1 88.25 106 GLY A CA 1
ATOM 808 C C . GLY A 1 106 ? -7.027 -23.734 -32.062 1 88.25 106 GLY A C 1
ATOM 809 O O . GLY A 1 106 ? -8.234 -23.891 -31.891 1 88.25 106 GLY A O 1
ATOM 810 N N . PRO A 1 107 ? -6.441 -23.688 -33.188 1 85.19 107 PRO A N 1
ATOM 811 C CA . PRO A 1 107 ? -7.246 -23.984 -34.375 1 85.19 107 PRO A CA 1
ATOM 812 C C . PRO A 1 107 ? -7.98 -25.312 -34.281 1 85.19 107 PRO A C 1
ATOM 814 O O . PRO A 1 107 ? -9.102 -25.453 -34.781 1 85.19 107 PRO A O 1
ATOM 817 N N . LEU A 1 108 ? -7.449 -26.25 -33.562 1 85.88 108 LEU A N 1
ATOM 818 C CA . LEU A 1 108 ? -8.055 -27.578 -33.469 1 85.88 108 LEU A CA 1
ATOM 819 C C . LEU A 1 108 ? -8.633 -27.781 -32.062 1 85.88 108 LEU A C 1
ATOM 821 O O . LEU A 1 108 ? -9.078 -28.891 -31.734 1 85.88 108 LEU A O 1
ATOM 825 N N . SER A 1 109 ? -8.406 -26.875 -31.219 1 85.88 109 SER A N 1
ATOM 826 C CA . SER A 1 109 ? -8.922 -26.953 -29.859 1 85.88 109 SER A CA 1
ATOM 827 C C . SER A 1 109 ? -9.859 -25.797 -29.562 1 85.88 109 SER A C 1
ATOM 829 O O . SER A 1 109 ? -9.422 -24.734 -29.125 1 85.88 109 SER A O 1
ATOM 831 N N . ALA A 1 110 ? -11.125 -26.109 -29.734 1 88.5 110 ALA A N 1
ATOM 832 C CA . ALA A 1 110 ? -12.164 -25.109 -29.484 1 88.5 110 ALA A CA 1
ATOM 833 C C . ALA A 1 110 ? -12.609 -25.125 -28.031 1 88.5 110 ALA A C 1
ATOM 835 O O . ALA A 1 110 ? -12.266 -26.047 -27.281 1 88.5 110 ALA A O 1
ATOM 836 N N . TRP A 1 111 ? -13.203 -24.094 -27.656 1 92.69 111 TRP A N 1
ATOM 837 C CA . TRP A 1 111 ? -13.766 -24 -26.312 1 92.69 111 TRP A CA 1
ATOM 838 C C . TRP A 1 111 ? -14.641 -25.203 -26 1 92.69 111 TRP A C 1
ATOM 840 O O . TRP A 1 111 ? -15.477 -25.594 -26.812 1 92.69 111 TRP A O 1
ATOM 850 N N . SER A 1 112 ? -14.453 -25.844 -24.922 1 92.25 112 SER A N 1
ATOM 851 C CA . SER A 1 112 ? -15.148 -27.078 -24.562 1 92.25 112 SER A CA 1
ATOM 852 C C . SER A 1 112 ? -15.852 -26.938 -23.219 1 92.25 112 SER A C 1
ATOM 854 O O . SER A 1 112 ? -15.719 -25.906 -22.547 1 92.25 112 SER A O 1
ATOM 856 N N . GLN A 1 113 ? -16.531 -27.984 -22.875 1 94.06 113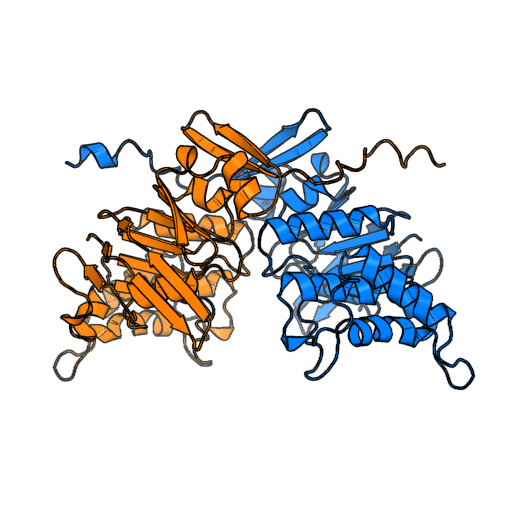 GLN A N 1
ATOM 857 C CA . GLN A 1 113 ? -17.188 -28.062 -21.562 1 94.06 113 GLN A CA 1
ATOM 858 C C . GLN A 1 113 ? -16.172 -28.078 -20.438 1 94.06 113 GLN A C 1
ATOM 860 O O . GLN A 1 113 ? -16.422 -27.562 -19.344 1 94.06 113 GLN A O 1
ATOM 865 N N . ASN A 1 114 ? -15.117 -28.656 -20.812 1 94.31 114 ASN A N 1
ATOM 866 C CA . ASN A 1 114 ? -14.047 -28.672 -19.812 1 94.31 114 ASN A CA 1
ATOM 867 C C . ASN A 1 114 ? -13.57 -27.25 -19.484 1 94.31 114 ASN A C 1
ATOM 869 O O . ASN A 1 114 ? -13.305 -26.938 -18.328 1 94.31 114 ASN A O 1
ATOM 873 N N . ASP A 1 115 ? -13.461 -26.422 -20.5 1 95.69 115 ASP A N 1
ATOM 874 C CA . ASP A 1 115 ? -13.062 -25.031 -20.266 1 95.69 115 ASP A CA 1
ATOM 875 C C . ASP A 1 115 ? -14.078 -24.312 -19.375 1 95.69 115 ASP A C 1
ATOM 877 O O . ASP A 1 115 ? -13.695 -23.562 -18.469 1 95.69 115 ASP A O 1
ATOM 881 N N . ASP A 1 116 ? -15.305 -24.609 -19.609 1 96.44 116 ASP A N 1
ATOM 882 C CA . ASP A 1 116 ? -16.359 -24.031 -18.766 1 96.44 116 ASP A CA 1
ATOM 883 C C . ASP A 1 116 ? -16.188 -24.469 -17.312 1 96.44 116 ASP A C 1
ATOM 885 O O . ASP A 1 116 ? -16.281 -23.656 -16.406 1 96.44 116 ASP A O 1
ATOM 889 N N . ALA A 1 117 ? -15.93 -25.719 -17.188 1 96.81 117 ALA A N 1
ATOM 890 C CA . ALA A 1 117 ? -15.797 -26.281 -15.836 1 96.81 117 ALA A CA 1
ATOM 891 C C . ALA A 1 117 ? -14.609 -25.656 -15.102 1 96.81 117 ALA A C 1
ATOM 893 O O . ALA A 1 117 ? -14.695 -25.359 -13.906 1 96.81 117 ALA A O 1
ATOM 894 N N . VAL A 1 118 ? -13.547 -25.484 -15.805 1 96.38 118 VAL A N 1
ATOM 895 C CA . VAL A 1 118 ? -12.344 -24.906 -15.219 1 96.38 118 VAL A CA 1
ATOM 896 C C . VAL A 1 118 ? -12.609 -23.469 -14.805 1 96.38 118 VAL A C 1
ATOM 898 O O . VAL A 1 118 ? -12.242 -23.062 -13.703 1 96.38 118 VAL A O 1
ATOM 901 N N . VAL A 1 119 ? -13.258 -22.719 -15.641 1 97.38 119 VAL A N 1
ATOM 902 C CA . VAL A 1 119 ? -13.57 -21.328 -15.367 1 97.38 119 VAL A CA 1
ATOM 903 C C . VAL A 1 119 ? -14.516 -21.234 -14.172 1 97.38 119 VAL A C 1
ATOM 905 O O . VAL A 1 119 ? -14.305 -20.422 -13.266 1 97.38 119 VAL A O 1
ATOM 908 N N . ASP A 1 120 ? -15.508 -22.109 -14.148 1 97.19 120 ASP A N 1
ATOM 909 C CA . ASP A 1 120 ? -16.438 -22.141 -13.031 1 97.19 120 ASP A CA 1
ATOM 910 C C . ASP A 1 120 ? -15.719 -22.438 -11.719 1 97.19 120 ASP A C 1
ATOM 912 O O . ASP A 1 120 ? -15.977 -21.797 -10.703 1 97.19 120 ASP A O 1
ATOM 916 N N . ALA A 1 121 ? -14.852 -23.375 -11.781 1 96.62 121 ALA A N 1
ATOM 917 C CA . ALA A 1 121 ? -14.094 -23.75 -10.594 1 96.62 121 ALA A CA 1
ATOM 918 C C . ALA A 1 121 ? -13.203 -22.609 -10.117 1 96.62 121 ALA A C 1
ATOM 920 O O . ALA A 1 121 ? -13.094 -22.344 -8.922 1 96.62 121 ALA A O 1
ATOM 921 N N . ALA A 1 122 ? -12.547 -21.953 -11.031 1 96.44 122 ALA A N 1
ATOM 922 C CA . ALA A 1 122 ? -11.68 -20.828 -10.703 1 96.44 122 ALA A CA 1
ATOM 923 C C . ALA A 1 122 ? -12.469 -19.703 -10.031 1 96.44 122 ALA A C 1
ATOM 925 O O . ALA A 1 122 ? -12.031 -19.141 -9.023 1 96.44 122 ALA A O 1
ATOM 926 N N . LEU A 1 123 ? -13.641 -19.422 -10.594 1 97.25 123 LEU A N 1
ATOM 927 C CA . LEU A 1 123 ? -14.508 -18.391 -10.023 1 97.25 123 LEU A CA 1
ATOM 928 C C . LEU A 1 123 ? -14.945 -18.781 -8.609 1 97.25 123 LEU A C 1
ATOM 930 O O . LEU A 1 123 ? -14.938 -17.953 -7.703 1 97.25 123 LEU A O 1
ATOM 934 N N . ALA A 1 124 ? -15.281 -20 -8.461 1 95.69 124 ALA A N 1
ATOM 935 C CA . ALA A 1 124 ? -15.703 -20.516 -7.156 1 95.69 124 ALA A CA 1
ATOM 936 C C . ALA A 1 124 ? -14.562 -20.453 -6.148 1 95.69 124 ALA A C 1
ATOM 938 O O . ALA A 1 124 ? -14.758 -20.078 -4.992 1 95.69 124 ALA A O 1
ATOM 939 N N . ASN A 1 125 ? -13.398 -20.797 -6.574 1 93.12 125 ASN A N 1
ATOM 940 C CA . ASN A 1 125 ? -12.211 -20.844 -5.719 1 93.12 125 ASN A CA 1
ATOM 941 C C . ASN A 1 125 ? -11.891 -19.484 -5.121 1 93.12 125 ASN A C 1
ATOM 943 O O . ASN A 1 125 ? -11.344 -19.391 -4.023 1 93.12 125 ASN A O 1
ATOM 947 N N . VAL A 1 126 ? -12.266 -18.406 -5.844 1 93.75 126 VAL A N 1
ATOM 948 C CA . VAL A 1 126 ? -11.93 -17.078 -5.352 1 93.75 126 VAL A CA 1
ATOM 949 C C . VAL A 1 126 ? -13.188 -16.391 -4.824 1 93.75 126 VAL A C 1
ATOM 951 O O . VAL A 1 126 ? -13.227 -15.164 -4.699 1 93.75 126 VAL A O 1
ATOM 954 N N . ASP A 1 127 ? -14.258 -17.094 -4.672 1 92.38 127 ASP A N 1
ATOM 955 C CA . ASP A 1 127 ? -15.523 -16.641 -4.098 1 92.38 127 ASP A CA 1
ATOM 956 C C . ASP A 1 127 ? -16.156 -15.547 -4.961 1 92.38 127 ASP A C 1
ATOM 958 O O . ASP A 1 127 ? -16.609 -14.523 -4.449 1 92.38 127 ASP A O 1
ATOM 962 N N . MET A 1 128 ? -16.141 -15.781 -6.289 1 95.81 128 MET A N 1
ATOM 963 C CA . MET A 1 128 ? -16.703 -14.789 -7.203 1 95.81 128 MET A CA 1
ATOM 964 C C . MET A 1 128 ? -17.734 -15.422 -8.125 1 95.81 128 MET A C 1
ATOM 966 O O . MET A 1 128 ? -18.141 -14.812 -9.109 1 95.81 128 MET A O 1
ATOM 970 N N . ALA A 1 129 ? -18.172 -16.641 -7.781 1 96.81 129 ALA A N 1
ATOM 971 C CA . ALA A 1 129 ? -19.141 -17.344 -8.625 1 96.81 129 ALA A CA 1
ATOM 972 C C . ALA A 1 129 ? -20.422 -16.547 -8.773 1 96.81 129 ALA A C 1
ATOM 974 O O . ALA A 1 129 ? -21 -16.469 -9.867 1 96.81 129 ALA A O 1
ATOM 975 N N . ASP A 1 130 ? -20.859 -15.875 -7.742 1 96.19 130 ASP A N 1
ATOM 976 C CA . ASP A 1 130 ? -22.125 -15.148 -7.723 1 96.19 130 ASP A CA 1
ATOM 977 C C . ASP A 1 130 ? -22.016 -13.844 -8.508 1 96.19 130 ASP A C 1
ATOM 979 O O . ASP A 1 130 ? -23.031 -13.219 -8.812 1 96.19 130 ASP A O 1
ATOM 983 N N . LYS A 1 131 ? -20.859 -13.461 -8.883 1 96.56 131 LYS A N 1
ATOM 984 C CA . LYS A 1 131 ? -20.672 -12.195 -9.594 1 96.56 131 LYS A CA 1
ATOM 985 C C . LYS A 1 131 ? -20.078 -12.43 -10.984 1 96.56 131 LYS A C 1
ATOM 987 O O . LYS A 1 131 ? -19.531 -11.508 -11.594 1 96.56 131 LYS A O 1
ATOM 992 N N . ALA A 1 132 ? -20.234 -13.562 -11.438 1 96.75 132 ALA A N 1
ATOM 993 C CA . ALA A 1 132 ? -19.609 -13.977 -12.695 1 96.75 132 ALA A CA 1
ATOM 994 C C . ALA A 1 132 ? -20.094 -13.109 -13.852 1 96.75 132 ALA A C 1
ATOM 996 O O . ALA A 1 132 ? -19.328 -12.789 -14.758 1 96.75 132 ALA A O 1
ATOM 997 N N . GLU A 1 133 ? -21.312 -12.648 -13.812 1 95.94 133 GLU A N 1
ATOM 998 C CA . GLU A 1 133 ? -21.891 -11.938 -14.945 1 95.94 133 GLU A CA 1
ATOM 999 C C . GLU A 1 133 ? -21.797 -10.43 -14.758 1 95.94 133 GLU A C 1
ATOM 1001 O O . GLU A 1 133 ? -22.188 -9.656 -15.641 1 95.94 133 GLU A O 1
ATOM 1006 N N . ARG A 1 134 ? -21.219 -10.055 -13.727 1 94.81 134 ARG A N 1
ATOM 1007 C CA . ARG A 1 134 ? -21.078 -8.625 -13.469 1 94.81 134 ARG A CA 1
ATOM 1008 C C . ARG A 1 134 ? -20 -8.016 -14.367 1 94.81 134 ARG A C 1
ATOM 1010 O O . ARG A 1 134 ? -18.984 -8.656 -14.648 1 94.81 134 ARG A O 1
ATOM 1017 N N . SER A 1 135 ? -20.344 -6.82 -14.75 1 94 135 SER A N 1
ATOM 1018 C CA . SER A 1 135 ? -19.359 -6.09 -15.547 1 94 135 SER A CA 1
ATOM 1019 C C . SER A 1 135 ? -18.125 -5.754 -14.734 1 94 135 SER A C 1
ATOM 1021 O O . SER A 1 135 ? -18.219 -5.359 -13.57 1 94 135 SER A O 1
ATOM 1023 N N . TRP A 1 136 ? -16.953 -5.84 -15.336 1 89.75 136 TRP A N 1
ATOM 1024 C CA . TRP A 1 136 ? -15.656 -5.605 -14.719 1 89.75 136 TRP A CA 1
ATOM 1025 C C . TRP A 1 136 ? -15.602 -4.219 -14.086 1 89.75 136 TRP A C 1
ATOM 1027 O O . TRP A 1 136 ? -15.062 -4.055 -12.984 1 89.75 136 TRP A O 1
ATOM 1037 N N . HIS A 1 137 ? -16.172 -3.266 -14.711 1 87.06 137 HIS A N 1
ATOM 1038 C CA . HIS A 1 137 ? -16.062 -1.874 -14.289 1 87.06 137 HIS A CA 1
ATOM 1039 C C . HIS A 1 137 ? -16.891 -1.616 -13.031 1 87.06 137 HIS A C 1
ATOM 1041 O O . HIS A 1 137 ? -16.719 -0.584 -12.375 1 87.06 137 HIS A O 1
ATOM 1047 N N . HIS A 1 138 ? -17.781 -2.535 -12.688 1 88.94 138 HIS A N 1
ATOM 1048 C CA . HIS A 1 138 ? -18.641 -2.355 -11.523 1 88.94 138 HIS A CA 1
ATOM 1049 C C . HIS A 1 138 ? -18.078 -3.074 -10.305 1 88.94 138 HIS A C 1
ATOM 1051 O O . HIS A 1 138 ? -18.625 -2.977 -9.203 1 88.94 138 HIS A O 1
ATOM 1057 N N . LEU A 1 139 ? -17.016 -3.715 -10.516 1 90.19 139 LEU A N 1
ATOM 1058 C CA . LEU A 1 139 ? -16.438 -4.496 -9.43 1 90.19 139 LEU A CA 1
ATOM 1059 C C . LEU A 1 139 ? -15.516 -3.637 -8.57 1 90.19 139 LEU A C 1
ATOM 1061 O O . LEU A 1 139 ? -14.898 -2.691 -9.062 1 90.19 139 LEU A O 1
ATOM 1065 N N . SER A 1 140 ? -15.492 -3.979 -7.258 1 87.06 140 SER A N 1
ATOM 1066 C CA . SER A 1 140 ? -14.562 -3.316 -6.348 1 87.06 140 SER A CA 1
ATOM 1067 C C . SER A 1 140 ? -13.117 -3.721 -6.633 1 87.06 140 SER A C 1
ATOM 1069 O O . SER A 1 140 ? -12.875 -4.68 -7.367 1 87.06 140 SER A O 1
ATOM 1071 N N . GLY A 1 141 ? -12.125 -2.975 -6.102 1 85.56 141 GLY A N 1
ATOM 1072 C CA . GLY A 1 141 ? -10.719 -3.311 -6.25 1 85.56 141 GLY A CA 1
ATOM 1073 C C . GLY A 1 141 ? -10.383 -4.703 -5.754 1 85.56 141 GLY A C 1
ATOM 1074 O O . GLY A 1 141 ? -9.648 -5.441 -6.406 1 85.56 141 GLY A O 1
ATOM 1075 N N . GLY A 1 142 ? -10.906 -5.066 -4.602 1 89.06 142 GLY A N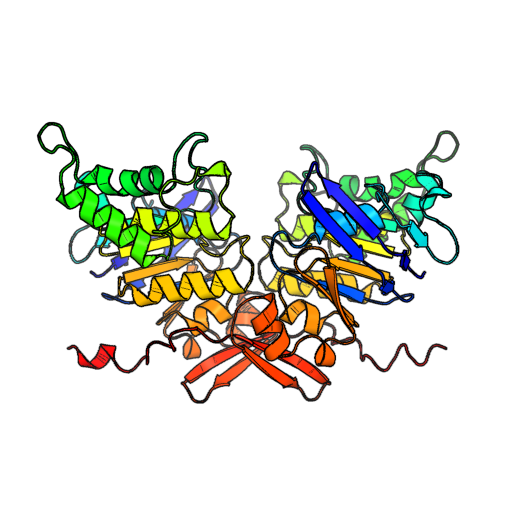 1
ATOM 1076 C CA . GLY A 1 142 ? -10.688 -6.395 -4.051 1 89.06 142 GLY A CA 1
ATOM 1077 C C . GLY A 1 142 ? -11.266 -7.5 -4.918 1 89.06 142 GLY A C 1
ATOM 1078 O O . GLY A 1 142 ? -10.648 -8.555 -5.078 1 89.06 142 GLY A O 1
ATOM 1079 N N . GLU A 1 143 ? -12.406 -7.219 -5.465 1 91.31 143 GLU A N 1
ATOM 1080 C CA . GLU A 1 143 ? -13.047 -8.195 -6.344 1 91.31 143 GLU A CA 1
ATOM 1081 C C . GLU A 1 143 ? -12.25 -8.375 -7.633 1 91.31 143 GLU A C 1
ATOM 1083 O O . GLU A 1 143 ? -12.062 -9.5 -8.094 1 91.31 143 GLU A O 1
ATOM 1088 N N . ARG A 1 144 ? -11.781 -7.328 -8.141 1 91.81 144 ARG A N 1
ATOM 1089 C CA . ARG A 1 144 ? -10.977 -7.402 -9.359 1 91.81 144 ARG A CA 1
ATOM 1090 C C . ARG A 1 144 ? -9.695 -8.188 -9.117 1 91.81 144 ARG A C 1
ATOM 1092 O O . ARG A 1 144 ? -9.273 -8.977 -9.969 1 91.81 144 ARG A O 1
ATOM 1099 N N . GLN A 1 145 ? -9.102 -7.945 -8.023 1 91.81 145 GLN A N 1
ATOM 1100 C CA . GLN A 1 145 ? -7.879 -8.672 -7.699 1 91.81 145 GLN A CA 1
ATOM 1101 C C . GLN A 1 145 ? -8.141 -10.172 -7.586 1 91.81 145 GLN A C 1
ATOM 1103 O O . GLN A 1 145 ? -7.336 -10.992 -8.039 1 91.81 145 GLN A O 1
ATOM 1108 N N . ARG A 1 146 ? -9.219 -10.523 -6.984 1 93.5 146 ARG A N 1
ATOM 1109 C CA . ARG A 1 146 ? -9.602 -11.93 -6.902 1 93.5 146 ARG A CA 1
ATOM 1110 C C . ARG A 1 146 ? -9.797 -12.523 -8.289 1 93.5 146 ARG A C 1
ATOM 1112 O O . ARG A 1 146 ? -9.414 -13.672 -8.539 1 93.5 146 ARG A O 1
ATOM 1119 N N . LEU A 1 147 ? -10.359 -11.742 -9.141 1 94.25 147 LEU A N 1
ATOM 1120 C CA . LEU A 1 147 ? -10.602 -12.211 -10.5 1 94.25 147 LEU A CA 1
ATOM 1121 C C . LEU A 1 147 ? -9.281 -12.398 -11.25 1 94.25 147 LEU A C 1
ATOM 1123 O O . LEU A 1 147 ? -9.164 -13.305 -12.078 1 94.25 147 LEU A O 1
ATOM 1127 N N . HIS A 1 148 ? -8.328 -11.547 -10.977 1 94.06 148 HIS A N 1
ATOM 1128 C CA . HIS A 1 148 ? -7.004 -11.758 -11.555 1 94.06 148 HIS A CA 1
ATOM 1129 C C . HIS A 1 148 ? -6.414 -13.094 -11.109 1 94.06 148 HIS A C 1
ATOM 1131 O O . HIS A 1 148 ? -5.801 -13.805 -11.914 1 94.06 148 HIS A O 1
ATOM 1137 N N . ILE A 1 149 ? -6.586 -13.406 -9.906 1 94.88 149 ILE A N 1
ATOM 1138 C CA . ILE A 1 149 ? -6.129 -14.695 -9.391 1 94.88 149 ILE A CA 1
ATOM 1139 C C . ILE A 1 149 ? -6.906 -15.828 -10.055 1 94.88 149 ILE A C 1
ATOM 1141 O O . ILE A 1 149 ? -6.324 -16.828 -10.461 1 94.88 149 ILE A O 1
ATOM 1145 N N . ALA A 1 150 ? -8.211 -15.609 -10.195 1 96.19 150 ALA A N 1
ATOM 1146 C CA . ALA A 1 150 ? -9.039 -16.625 -10.852 1 96.19 150 ALA A CA 1
ATOM 1147 C C . ALA A 1 150 ? -8.57 -16.875 -12.281 1 96.19 150 ALA A C 1
ATOM 1149 O O . ALA A 1 150 ? -8.492 -18.031 -12.719 1 96.19 150 ALA A O 1
ATOM 1150 N N . ARG A 1 151 ? -8.336 -15.859 -12.945 1 96.06 151 ARG A N 1
ATOM 1151 C CA . ARG A 1 151 ? -7.828 -15.992 -14.305 1 96.06 151 ARG A CA 1
ATOM 1152 C C . ARG A 1 151 ? -6.539 -16.812 -14.328 1 96.06 151 ARG A C 1
ATOM 1154 O O . ARG A 1 151 ? -6.367 -17.672 -15.188 1 96.06 151 ARG A O 1
ATOM 1161 N N . ALA A 1 152 ? -5.684 -16.453 -13.414 1 96.44 152 ALA A N 1
ATOM 1162 C CA . ALA A 1 152 ? -4.43 -17.203 -13.305 1 96.44 152 ALA A CA 1
ATOM 1163 C C . ALA A 1 152 ? -4.688 -18.672 -13 1 96.44 152 ALA A C 1
ATOM 1165 O O . ALA A 1 152 ? -4.035 -19.547 -13.57 1 96.44 152 ALA A O 1
ATOM 1166 N N . LEU A 1 153 ? -5.613 -18.969 -12.141 1 96.44 153 LEU A N 1
ATOM 1167 C CA . LEU A 1 153 ? -5.938 -20.344 -11.758 1 96.44 153 LEU A CA 1
ATOM 1168 C C . LEU A 1 153 ? -6.559 -21.094 -12.93 1 96.44 153 LEU A C 1
ATOM 1170 O O . LEU A 1 153 ? -6.352 -22.297 -13.078 1 96.44 153 LEU A O 1
ATOM 1174 N N . ALA A 1 154 ? -7.305 -20.375 -13.734 1 96.94 154 ALA A N 1
ATOM 1175 C CA . ALA A 1 154 ? -7.938 -20.984 -14.898 1 96.94 154 ALA A CA 1
ATOM 1176 C C . ALA A 1 154 ? -6.891 -21.484 -15.891 1 96.94 154 ALA A C 1
ATOM 1178 O O . ALA A 1 154 ? -7.184 -22.328 -16.75 1 96.94 154 ALA A O 1
ATOM 1179 N N . GLN A 1 155 ? -5.789 -20.953 -15.766 1 96.31 155 GLN A N 1
ATOM 1180 C CA . GLN A 1 155 ? -4.676 -21.422 -16.578 1 96.31 155 GLN A CA 1
ATOM 1181 C C . GLN A 1 155 ? -4.191 -22.797 -16.125 1 96.31 155 GLN A C 1
ATOM 1183 O O . GLN A 1 155 ? -3.418 -23.453 -16.828 1 96.31 155 GLN A O 1
ATOM 1188 N N . GLU A 1 156 ? -4.605 -23.156 -14.898 1 95.81 156 GLU A N 1
ATOM 1189 C CA . GLU A 1 156 ? -4.227 -24.438 -14.281 1 95.81 156 GLU A CA 1
ATOM 1190 C C . GLU A 1 156 ? -2.711 -24.578 -14.188 1 95.81 156 GLU A C 1
ATOM 1192 O O . GLU A 1 156 ? -2.15 -25.594 -14.594 1 95.81 156 GLU A O 1
ATOM 1197 N N . PRO A 1 157 ? -2.096 -23.578 -13.578 1 96.06 157 PRO A N 1
ATOM 1198 C CA . PRO A 1 157 ? -0.632 -23.578 -13.5 1 96.06 157 PRO A CA 1
ATOM 1199 C C . PRO A 1 157 ? -0.102 -24.484 -12.391 1 96.06 157 PRO A C 1
ATOM 1201 O O . PRO A 1 157 ? -0.861 -24.906 -11.508 1 96.06 157 PRO A O 1
ATOM 1204 N N . HIS A 1 158 ? 1.169 -24.828 -12.5 1 96.31 158 HIS A N 1
ATOM 1205 C CA . HIS A 1 158 ? 1.882 -25.453 -11.391 1 96.31 158 HIS A CA 1
ATOM 1206 C C . HIS A 1 158 ? 2.551 -24.406 -10.508 1 96.31 158 HIS A C 1
ATOM 1208 O O . HIS A 1 158 ? 2.762 -24.625 -9.312 1 96.31 158 HIS A O 1
ATOM 1214 N N . ILE A 1 159 ? 2.883 -23.312 -11.109 1 97.81 159 ILE A N 1
ATOM 1215 C CA . ILE A 1 159 ? 3.586 -22.234 -10.422 1 97.81 159 ILE A CA 1
ATOM 1216 C C . ILE A 1 159 ? 2.822 -20.922 -10.609 1 97.81 159 ILE A C 1
ATOM 1218 O O . ILE A 1 159 ? 2.412 -20.578 -11.727 1 97.81 159 ILE A O 1
ATOM 1222 N N . LEU A 1 160 ? 2.607 -20.234 -9.539 1 97.88 160 LEU A N 1
ATOM 1223 C CA . LEU A 1 160 ? 1.941 -18.938 -9.547 1 97.88 160 LEU A CA 1
ATOM 1224 C C . LEU A 1 160 ? 2.898 -17.828 -9.109 1 97.88 160 LEU A C 1
ATOM 1226 O O . LEU A 1 160 ? 3.451 -17.891 -8.008 1 97.88 160 LEU A O 1
ATOM 1230 N N . LEU A 1 161 ? 3.189 -16.859 -9.992 1 98.12 161 LEU A N 1
ATOM 1231 C CA . LEU A 1 161 ? 3.992 -15.68 -9.688 1 98.12 161 LEU A CA 1
ATOM 1232 C C . LEU A 1 161 ? 3.104 -14.461 -9.477 1 98.12 161 LEU A C 1
ATOM 1234 O O . LEU A 1 161 ? 2.252 -14.148 -10.312 1 98.12 161 LEU A O 1
ATOM 1238 N N . LEU A 1 162 ? 3.287 -13.789 -8.359 1 97.5 162 LEU A N 1
ATOM 1239 C CA . LEU A 1 162 ? 2.461 -12.641 -8.008 1 97.5 162 LEU A CA 1
ATOM 1240 C C . LEU A 1 162 ? 3.324 -11.414 -7.754 1 97.5 162 LEU A C 1
ATOM 1242 O O . LEU A 1 162 ? 4.203 -11.43 -6.891 1 97.5 162 LEU A O 1
ATOM 1246 N N . ASP A 1 163 ? 3.086 -10.383 -8.477 1 96.25 163 ASP A N 1
ATOM 1247 C CA . ASP A 1 163 ? 3.799 -9.125 -8.258 1 96.25 163 ASP A CA 1
ATOM 1248 C C . ASP A 1 163 ? 2.936 -8.133 -7.484 1 96.25 163 ASP A C 1
ATOM 1250 O O . ASP A 1 163 ? 2.123 -7.418 -8.078 1 96.25 163 ASP A O 1
ATOM 1254 N N . GLU A 1 164 ? 3.17 -8.094 -6.176 1 93.81 164 GLU A N 1
ATOM 1255 C CA . GLU A 1 164 ? 2.494 -7.195 -5.242 1 93.81 164 GLU A CA 1
ATOM 1256 C C . GLU A 1 164 ? 0.979 -7.332 -5.348 1 93.81 164 GLU A C 1
ATOM 1258 O O . GLU A 1 164 ? 0.273 -6.34 -5.539 1 93.81 164 GLU A O 1
ATOM 1263 N N . PRO A 1 165 ? 0.47 -8.453 -5.043 1 93.62 165 PRO A N 1
ATOM 1264 C CA . PRO A 1 165 ? -0.947 -8.75 -5.262 1 93.62 165 PRO A CA 1
ATOM 1265 C C . PRO A 1 165 ? -1.86 -8.031 -4.273 1 93.62 165 PRO A C 1
ATOM 1267 O O . PRO A 1 165 ? -3.072 -7.949 -4.496 1 93.62 165 PRO A O 1
ATOM 1270 N N . THR A 1 166 ? -1.27 -7.469 -3.229 1 93 166 THR A N 1
ATOM 1271 C CA . THR A 1 166 ? -2.117 -6.91 -2.18 1 93 166 THR A CA 1
ATOM 1272 C C . THR A 1 166 ? -2.119 -5.387 -2.24 1 93 166 THR A C 1
ATOM 1274 O O . THR A 1 166 ? -2.723 -4.727 -1.392 1 93 166 THR A O 1
ATOM 1277 N N . ASN A 1 167 ? -1.464 -4.82 -3.207 1 87.94 167 ASN A N 1
ATOM 1278 C CA . ASN A 1 167 ? -1.399 -3.365 -3.299 1 87.94 167 ASN A CA 1
ATOM 1279 C C . ASN A 1 167 ? -2.787 -2.752 -3.469 1 87.94 167 ASN A C 1
ATOM 1281 O O . ASN A 1 167 ? -3.656 -3.342 -4.113 1 87.94 167 ASN A O 1
ATOM 1285 N N . HIS A 1 168 ? -2.984 -1.608 -2.801 1 83.56 168 HIS A N 1
ATOM 1286 C CA . HIS A 1 168 ? -4.172 -0.769 -2.893 1 83.56 168 HIS A CA 1
ATOM 1287 C C . HIS A 1 168 ? -5.375 -1.438 -2.232 1 83.56 168 HIS A C 1
ATOM 1289 O O . HIS A 1 168 ? -6.496 -0.932 -2.312 1 83.56 168 HIS A O 1
ATOM 1295 N N . LEU A 1 169 ? -5.191 -2.658 -1.681 1 90.06 169 LEU A N 1
ATOM 1296 C CA . LEU A 1 169 ? -6.262 -3.338 -0.956 1 90.06 169 LEU A CA 1
ATOM 1297 C C . LEU A 1 169 ? -6.258 -2.939 0.517 1 90.06 169 LEU A C 1
ATOM 1299 O O . LEU A 1 169 ? -5.211 -2.59 1.067 1 90.06 169 LEU A O 1
ATOM 1303 N N . ASP A 1 170 ? -7.449 -2.945 1.106 1 90.81 170 ASP A N 1
ATOM 1304 C CA . ASP A 1 170 ? -7.48 -2.781 2.557 1 90.81 170 ASP A CA 1
ATOM 1305 C C . ASP A 1 170 ? -7.035 -4.062 3.262 1 90.81 170 ASP A C 1
ATOM 1307 O O . ASP A 1 170 ? -6.812 -5.086 2.617 1 90.81 170 ASP A O 1
ATOM 1311 N N . ILE A 1 171 ? -6.883 -4.012 4.48 1 93.06 171 ILE A N 1
ATOM 1312 C CA . ILE A 1 171 ? -6.234 -5.059 5.258 1 93.06 171 ILE A CA 1
ATOM 1313 C C . ILE A 1 171 ? -7.047 -6.348 5.168 1 93.06 171 ILE A C 1
ATOM 1315 O O . ILE A 1 171 ? -6.484 -7.438 5.043 1 93.06 171 ILE A O 1
ATOM 1319 N N . GLY A 1 172 ? -8.359 -6.297 5.254 1 91.88 172 GLY A N 1
ATOM 1320 C CA . GLY A 1 172 ? -9.188 -7.492 5.141 1 91.88 172 GLY A CA 1
ATOM 1321 C C . GLY A 1 172 ? -9 -8.219 3.822 1 91.88 172 GLY A C 1
ATOM 1322 O O . GLY A 1 172 ? -8.844 -9.445 3.799 1 91.88 172 GLY A O 1
ATOM 1323 N N . HIS A 1 173 ? -8.977 -7.496 2.83 1 91.62 173 HIS A N 1
ATOM 1324 C CA . HIS A 1 173 ? -8.812 -8.07 1.499 1 91.62 173 HIS A CA 1
ATOM 1325 C C . HIS A 1 173 ? -7.398 -8.594 1.292 1 91.62 173 HIS A C 1
ATOM 1327 O O . HIS A 1 173 ? -7.195 -9.594 0.594 1 91.62 173 HIS A O 1
ATOM 1333 N N . GLN A 1 174 ? -6.441 -7.898 1.899 1 94.31 174 GLN A N 1
ATOM 1334 C CA . GLN A 1 174 ? -5.062 -8.359 1.781 1 94.31 174 GLN A CA 1
ATOM 1335 C C . GLN A 1 174 ? -4.891 -9.742 2.398 1 94.31 174 GLN A C 1
ATOM 1337 O O . GLN A 1 174 ? -4.43 -10.672 1.73 1 94.31 174 GLN A O 1
ATOM 1342 N N . ILE A 1 175 ? -5.32 -9.852 3.561 1 94.06 175 ILE A N 1
ATOM 1343 C CA . ILE A 1 175 ? -5.188 -11.109 4.285 1 94.06 175 ILE A CA 1
ATOM 1344 C C . ILE A 1 175 ? -6.012 -12.195 3.596 1 94.06 175 ILE A C 1
ATOM 1346 O O . ILE A 1 175 ? -5.539 -13.32 3.402 1 94.06 175 ILE A O 1
ATOM 1350 N N . GLY A 1 176 ? -7.211 -11.805 3.221 1 92.88 176 GLY A N 1
ATOM 1351 C CA . GLY A 1 176 ? -8.07 -12.75 2.533 1 92.88 176 GLY A CA 1
ATOM 1352 C C . GLY A 1 176 ? -7.477 -13.273 1.242 1 92.88 176 GLY A C 1
ATOM 1353 O O . GLY A 1 176 ? -7.566 -14.469 0.95 1 92.88 176 GLY A O 1
ATOM 1354 N N . LEU A 1 177 ? -6.922 -12.438 0.505 1 93.81 177 LEU A N 1
ATOM 1355 C CA . LEU A 1 177 ? -6.332 -12.812 -0.775 1 93.81 177 LEU A CA 1
ATOM 1356 C C . LEU A 1 177 ? -5.156 -13.758 -0.573 1 93.81 177 LEU A C 1
ATOM 1358 O O . LEU A 1 177 ? -5.043 -14.773 -1.264 1 93.81 177 LEU A O 1
ATOM 1362 N N . LEU A 1 178 ? -4.27 -13.453 0.334 1 96.06 178 LEU A N 1
ATOM 1363 C CA . LEU A 1 178 ? -3.096 -14.289 0.576 1 96.06 178 LEU A CA 1
ATOM 1364 C C . LEU A 1 178 ? -3.498 -15.641 1.144 1 96.06 178 LEU A C 1
ATOM 1366 O O . LEU A 1 178 ? -2.887 -16.656 0.819 1 96.06 178 LEU A O 1
ATOM 1370 N N . ASP A 1 179 ? -4.488 -15.602 1.934 1 94.44 179 ASP A N 1
ATOM 1371 C CA . ASP A 1 179 ? -5.039 -16.859 2.443 1 94.44 179 ASP A CA 1
ATOM 1372 C C . ASP A 1 179 ? -5.574 -17.719 1.307 1 94.44 179 ASP A C 1
ATOM 1374 O O . ASP A 1 179 ? -5.328 -18.922 1.273 1 94.44 179 ASP A O 1
ATOM 1378 N N . LEU A 1 180 ? -6.285 -17.062 0.482 1 92.56 180 LEU A N 1
ATOM 1379 C CA . LEU A 1 180 ? -6.832 -17.734 -0.691 1 92.56 180 LEU A CA 1
ATOM 1380 C C . LEU A 1 180 ? -5.723 -18.359 -1.527 1 92.56 180 LEU A C 1
ATOM 1382 O O . LEU A 1 180 ? -5.816 -19.516 -1.928 1 92.56 180 LEU A O 1
ATOM 1386 N N . VAL A 1 181 ? -4.691 -17.656 -1.771 1 95.06 181 VAL A N 1
ATOM 1387 C CA . VAL A 1 181 ? -3.568 -18.125 -2.566 1 95.06 181 VAL A CA 1
ATOM 1388 C C . VAL A 1 181 ? -2.902 -19.312 -1.865 1 95.06 181 VAL A C 1
ATOM 1390 O O . VAL A 1 181 ? -2.617 -20.328 -2.494 1 95.06 181 VAL A O 1
ATOM 1393 N N . ARG A 1 182 ? -2.68 -19.234 -0.68 1 94.38 182 ARG A N 1
ATOM 1394 C CA . ARG A 1 182 ? -2.025 -20.281 0.102 1 94.38 182 ARG A CA 1
ATOM 1395 C C . ARG A 1 182 ? -2.811 -21.578 0.039 1 94.38 182 ARG A C 1
ATOM 1397 O O . ARG A 1 182 ? -2.225 -22.656 -0.069 1 94.38 182 ARG A O 1
ATOM 1404 N N . ARG A 1 183 ? -4.055 -21.5 0.02 1 91.38 183 ARG A N 1
ATOM 1405 C CA . ARG A 1 183 ? -4.918 -22.672 0.09 1 91.38 183 ARG A CA 1
ATOM 1406 C C . ARG A 1 183 ? -4.93 -23.422 -1.236 1 91.38 183 ARG A C 1
ATOM 1408 O O . ARG A 1 183 ? -5.391 -24.562 -1.305 1 91.38 183 ARG A O 1
ATOM 1415 N N . GLN A 1 184 ? -4.5 -22.75 -2.238 1 91.75 184 GLN A N 1
ATOM 1416 C CA . GLN A 1 184 ? -4.512 -23.406 -3.543 1 91.75 184 GLN A CA 1
ATOM 1417 C C . GLN A 1 184 ? -3.484 -24.531 -3.6 1 91.75 184 GLN A C 1
ATOM 1419 O O . GLN A 1 184 ? -3.564 -25.406 -4.461 1 91.75 184 GLN A O 1
ATOM 1424 N N . GLY A 1 185 ? -2.43 -24.469 -2.779 1 91.75 185 GLY A N 1
ATOM 1425 C CA . GLY A 1 185 ? -1.431 -25.531 -2.715 1 91.75 185 GLY A CA 1
ATOM 1426 C C . GLY A 1 185 ? -0.461 -25.5 -3.881 1 91.75 185 GLY A C 1
ATOM 1427 O O . GLY A 1 185 ? 0.226 -26.484 -4.145 1 91.75 185 GLY A O 1
ATOM 1428 N N . LEU A 1 186 ? -0.456 -24.484 -4.594 1 95.5 186 LEU A N 1
ATOM 1429 C CA . LEU A 1 186 ? 0.457 -24.297 -5.715 1 95.5 186 LEU A CA 1
ATOM 1430 C C . LEU A 1 186 ? 1.83 -23.844 -5.234 1 95.5 186 LEU A C 1
ATOM 1432 O O . LEU A 1 186 ? 1.981 -23.422 -4.086 1 95.5 186 LEU A O 1
ATOM 1436 N N . THR A 1 187 ? 2.854 -24.031 -6.113 1 97.75 187 THR A N 1
ATOM 1437 C CA . THR A 1 187 ? 4.113 -23.328 -5.918 1 97.75 187 THR A CA 1
ATOM 1438 C C . THR A 1 187 ? 3.936 -21.828 -6.18 1 97.75 187 THR A C 1
ATOM 1440 O O . THR A 1 187 ? 3.482 -21.438 -7.254 1 97.75 187 THR A O 1
ATOM 1443 N N . VAL A 1 188 ? 4.234 -21.047 -5.176 1 98.19 188 VAL A N 1
ATOM 1444 C CA . VAL A 1 188 ? 3.959 -19.625 -5.289 1 98.19 188 VAL A CA 1
ATOM 1445 C C . VAL A 1 188 ? 5.234 -18.828 -5.027 1 98.19 188 VAL A C 1
ATOM 1447 O O . VAL A 1 188 ? 5.984 -19.141 -4.098 1 98.19 188 VAL A O 1
ATOM 1450 N N . VAL A 1 189 ? 5.52 -17.859 -5.867 1 98.62 189 VAL A N 1
ATOM 1451 C CA . VAL A 1 189 ? 6.492 -16.812 -5.613 1 98.62 189 VAL A CA 1
ATOM 1452 C C . VAL A 1 189 ? 5.805 -15.445 -5.66 1 98.62 189 VAL A C 1
ATOM 1454 O O . VAL A 1 189 ? 5.23 -15.07 -6.684 1 98.62 189 VAL A O 1
ATOM 1457 N N . ALA A 1 190 ? 5.855 -14.734 -4.566 1 98.06 190 ALA A N 1
ATOM 1458 C CA . ALA A 1 190 ? 5.16 -13.453 -4.504 1 98.06 190 ALA A CA 1
ATOM 1459 C C . ALA A 1 190 ? 6.086 -12.352 -4.004 1 98.06 190 ALA A C 1
ATOM 1461 O O . ALA A 1 190 ? 6.793 -12.523 -3.008 1 98.06 190 ALA A O 1
ATOM 1462 N N . ALA A 1 191 ? 6.133 -11.273 -4.766 1 97.44 191 ALA A N 1
ATOM 1463 C CA . ALA A 1 191 ? 6.723 -10.055 -4.215 1 97.44 191 ALA A CA 1
ATOM 1464 C C . ALA A 1 191 ? 5.781 -9.391 -3.215 1 97.44 191 ALA A C 1
ATOM 1466 O O . ALA A 1 191 ? 4.641 -9.062 -3.549 1 97.44 191 ALA A O 1
ATOM 1467 N N . LEU A 1 192 ? 6.25 -9.188 -1.978 1 95.75 192 LEU A N 1
ATOM 1468 C CA . LEU A 1 192 ? 5.426 -8.609 -0.924 1 95.75 192 LEU A CA 1
ATOM 1469 C C . LEU A 1 192 ? 6.113 -7.398 -0.302 1 95.75 192 LEU A C 1
ATOM 1471 O O . LEU A 1 192 ? 7.332 -7.395 -0.121 1 95.75 192 LEU A O 1
ATOM 1475 N N . HIS A 1 193 ? 5.281 -6.484 0.103 1 91.44 193 HIS A N 1
ATOM 1476 C CA . HIS A 1 193 ? 5.824 -5.305 0.765 1 91.44 193 HIS A CA 1
ATOM 1477 C C . HIS A 1 193 ? 5.652 -5.391 2.277 1 91.44 193 HIS A C 1
ATOM 1479 O O . HIS A 1 193 ? 6.395 -4.754 3.029 1 91.44 193 HIS A O 1
ATOM 1485 N N . ASP A 1 194 ? 4.695 -6.066 2.721 1 94.12 194 ASP A N 1
ATOM 1486 C CA . ASP A 1 194 ? 4.426 -6.184 4.152 1 94.12 194 ASP A CA 1
ATOM 1487 C C . ASP A 1 194 ? 5.176 -7.367 4.754 1 94.12 194 ASP A C 1
ATOM 1489 O O . ASP A 1 194 ? 4.91 -8.523 4.406 1 94.12 194 ASP A O 1
ATOM 1493 N N . LEU A 1 195 ? 6.012 -7.051 5.699 1 96.56 195 LEU A N 1
ATOM 1494 C CA . LEU A 1 195 ? 6.871 -8.07 6.293 1 96.56 195 LEU A CA 1
ATOM 1495 C C . LEU A 1 195 ? 6.059 -9.031 7.152 1 96.56 195 LEU A C 1
ATOM 1497 O O . LEU A 1 195 ? 6.383 -10.219 7.242 1 96.56 195 LEU A O 1
ATOM 1501 N N . ASN A 1 196 ? 5.043 -8.57 7.75 1 95.19 196 ASN A N 1
ATOM 1502 C CA . ASN A 1 196 ? 4.195 -9.445 8.555 1 95.19 196 ASN A CA 1
ATOM 1503 C C . ASN A 1 196 ? 3.383 -10.391 7.676 1 95.19 196 ASN A C 1
ATOM 1505 O O . ASN A 1 196 ? 3.125 -11.531 8.062 1 95.19 196 ASN A O 1
ATOM 1509 N N . HIS A 1 197 ? 2.955 -9.914 6.555 1 95.44 197 HIS A N 1
ATOM 1510 C CA . HIS A 1 197 ? 2.305 -10.805 5.598 1 95.44 197 HIS A CA 1
ATOM 1511 C C . HIS A 1 197 ? 3.232 -11.945 5.184 1 95.44 197 HIS A C 1
ATOM 1513 O O . HIS A 1 197 ? 2.822 -13.109 5.164 1 95.44 197 HIS A O 1
ATOM 1519 N N . ALA A 1 198 ? 4.438 -11.547 4.879 1 96.56 198 ALA A N 1
ATOM 1520 C CA . ALA A 1 198 ? 5.422 -12.555 4.504 1 96.56 198 ALA A CA 1
ATOM 1521 C C . ALA A 1 198 ? 5.621 -13.57 5.629 1 96.56 198 ALA A C 1
ATOM 1523 O O . ALA A 1 198 ? 5.633 -14.781 5.383 1 96.56 198 ALA A O 1
ATOM 1524 N N . ALA A 1 199 ? 5.746 -13.094 6.793 1 95.62 199 ALA A N 1
ATOM 1525 C CA . ALA A 1 199 ? 5.961 -13.953 7.953 1 95.62 199 ALA A CA 1
ATOM 1526 C C . ALA A 1 199 ? 4.777 -14.891 8.172 1 95.62 199 ALA A C 1
ATOM 1528 O O . ALA A 1 199 ? 4.957 -16.047 8.586 1 95.62 199 ALA A O 1
ATOM 1529 N N . MET A 1 200 ? 3.662 -14.438 7.863 1 93.12 200 MET A N 1
ATOM 1530 C CA . MET A 1 200 ? 2.43 -15.164 8.164 1 93.12 200 MET A CA 1
ATOM 1531 C C . MET A 1 200 ? 2.154 -16.234 7.105 1 93.12 200 MET A C 1
ATOM 1533 O O . MET A 1 200 ? 1.695 -17.328 7.43 1 93.12 200 MET A O 1
ATOM 1537 N N . PHE A 1 201 ? 2.492 -15.961 5.902 1 94.94 201 PHE A N 1
ATOM 1538 C CA . PHE A 1 201 ? 1.952 -16.812 4.848 1 94.94 201 PHE A CA 1
ATOM 1539 C C . PHE A 1 201 ? 3.064 -17.594 4.16 1 94.94 201 PHE A C 1
ATOM 1541 O O . PHE A 1 201 ? 2.822 -18.672 3.607 1 94.94 201 PHE A O 1
ATOM 1548 N N . CYS A 1 202 ? 4.242 -17.062 4.164 1 96.69 202 CYS A N 1
ATOM 1549 C CA . CYS A 1 202 ? 5.297 -17.672 3.359 1 96.69 202 CYS A CA 1
ATOM 1550 C C . CYS A 1 202 ? 6.02 -18.766 4.145 1 96.69 202 CYS A C 1
ATOM 1552 O O . CYS A 1 202 ? 6.25 -18.625 5.344 1 96.69 202 CYS A O 1
ATOM 1554 N N . ASP A 1 203 ? 6.383 -19.797 3.43 1 96.44 203 ASP A N 1
ATOM 1555 C CA . ASP A 1 203 ? 7.242 -20.828 4.008 1 96.44 203 ASP A CA 1
ATOM 1556 C C . ASP A 1 203 ? 8.68 -20.328 4.152 1 96.44 203 ASP A C 1
ATOM 1558 O O . ASP A 1 203 ? 9.328 -20.562 5.172 1 96.44 203 ASP A O 1
ATOM 1562 N N . ARG A 1 204 ? 9.086 -19.75 3.139 1 97.94 204 ARG A N 1
ATOM 1563 C CA . ARG A 1 204 ? 10.383 -19.078 3.113 1 97.94 204 ARG A CA 1
ATOM 1564 C C . ARG A 1 204 ? 10.25 -17.656 2.57 1 97.94 204 ARG A C 1
ATOM 1566 O O . ARG A 1 204 ? 9.281 -17.328 1.882 1 97.94 204 ARG A O 1
ATOM 1573 N N . VAL A 1 205 ? 11.203 -16.859 2.973 1 98.06 205 VAL A N 1
ATOM 1574 C CA . VAL A 1 205 ? 11.281 -15.484 2.496 1 98.06 205 VAL A CA 1
ATOM 1575 C C . VAL A 1 205 ? 12.672 -15.211 1.934 1 98.06 205 VAL A C 1
ATOM 1577 O O . VAL A 1 205 ? 13.672 -15.68 2.48 1 98.06 205 VAL A O 1
ATOM 1580 N N . ALA A 1 206 ? 12.695 -14.523 0.868 1 98.38 206 ALA A N 1
ATOM 1581 C CA . ALA A 1 206 ? 13.938 -14.055 0.26 1 98.38 206 ALA A CA 1
ATOM 1582 C C . ALA A 1 206 ? 14.023 -12.531 0.297 1 98.38 206 ALA A C 1
ATOM 1584 O O . ALA A 1 206 ? 13.094 -11.836 -0.123 1 98.38 206 ALA A O 1
ATOM 1585 N N . ILE A 1 207 ? 15.117 -12.016 0.748 1 98.25 207 ILE A N 1
ATOM 1586 C CA . ILE A 1 207 ? 15.297 -10.57 0.822 1 98.25 207 ILE A CA 1
ATOM 1587 C C . ILE A 1 207 ? 16.188 -10.102 -0.33 1 98.25 207 ILE A C 1
ATOM 1589 O O . ILE A 1 207 ? 17.328 -10.555 -0.464 1 98.25 207 ILE A O 1
ATOM 1593 N N . LEU A 1 208 ? 15.609 -9.289 -1.095 1 97.81 208 LEU A N 1
ATOM 1594 C CA . LEU A 1 208 ? 16.344 -8.641 -2.178 1 97.81 208 LEU A CA 1
ATOM 1595 C C . LEU A 1 208 ? 16.75 -7.219 -1.795 1 97.81 208 LEU A C 1
ATOM 1597 O O . LEU A 1 208 ? 15.898 -6.426 -1.374 1 97.81 208 LEU A O 1
ATOM 1601 N N . HIS A 1 209 ? 18.031 -6.926 -1.882 1 96.88 209 HIS A N 1
ATOM 1602 C CA . HIS A 1 209 ? 18.562 -5.613 -1.546 1 96.88 209 HIS A CA 1
ATOM 1603 C C . HIS A 1 209 ? 19.641 -5.18 -2.547 1 96.88 209 HIS A C 1
ATOM 1605 O O . HIS A 1 209 ? 20.641 -5.871 -2.73 1 96.88 209 HIS A O 1
ATOM 1611 N N . ARG A 1 210 ? 19.391 -4.047 -3.223 1 94.69 210 ARG A N 1
ATOM 1612 C CA . ARG A 1 210 ? 20.297 -3.494 -4.211 1 94.69 210 ARG A CA 1
ATOM 1613 C C . ARG A 1 210 ? 20.656 -4.531 -5.273 1 94.69 210 ARG A C 1
ATOM 1615 O O . ARG A 1 210 ? 21.828 -4.691 -5.629 1 94.69 210 ARG A O 1
ATOM 1622 N N . GLY A 1 211 ? 19.672 -5.312 -5.566 1 96.31 211 GLY A N 1
ATOM 1623 C CA . GLY A 1 211 ? 19.812 -6.242 -6.68 1 96.31 211 GLY A CA 1
ATOM 1624 C C . GLY A 1 211 ? 20.391 -7.582 -6.266 1 96.31 211 GLY A C 1
ATOM 1625 O O . GLY A 1 211 ? 20.547 -8.477 -7.098 1 96.31 211 GLY A O 1
ATOM 1626 N N . GLU A 1 212 ? 20.703 -7.711 -5.008 1 97.19 212 GLU A N 1
ATOM 1627 C CA . GLU A 1 212 ? 21.281 -8.945 -4.508 1 97.19 212 GLU A CA 1
ATOM 1628 C C . GLU A 1 212 ? 20.375 -9.625 -3.496 1 97.19 212 GLU A C 1
ATOM 1630 O O . GLU A 1 212 ? 19.609 -8.961 -2.789 1 97.19 212 GLU A O 1
ATOM 1635 N N . MET A 1 213 ? 20.422 -10.93 -3.512 1 97.06 213 MET A N 1
ATOM 1636 C CA . MET A 1 213 ? 19.703 -11.695 -2.502 1 97.06 213 MET A CA 1
ATOM 1637 C C . MET A 1 213 ? 20.516 -11.812 -1.221 1 97.06 213 MET A C 1
ATOM 1639 O O . MET A 1 213 ? 21.547 -12.508 -1.195 1 97.06 213 MET A O 1
ATOM 1643 N N . ILE A 1 214 ? 20.094 -11.25 -0.156 1 96.25 214 ILE A N 1
ATOM 1644 C CA . ILE A 1 214 ? 20.922 -11.141 1.042 1 96.25 214 ILE A CA 1
ATOM 1645 C C . ILE A 1 214 ? 20.625 -12.305 1.984 1 96.25 214 ILE A C 1
ATOM 1647 O O . ILE A 1 214 ? 21.453 -12.664 2.818 1 96.25 214 ILE A O 1
ATOM 1651 N N . ALA A 1 215 ? 19.469 -12.82 1.877 1 97.06 215 ALA A N 1
ATOM 1652 C CA . ALA A 1 215 ? 19.062 -13.945 2.711 1 97.06 215 ALA A CA 1
ATOM 1653 C C . ALA A 1 215 ? 17.875 -14.68 2.104 1 97.06 215 ALA A C 1
ATOM 1655 O O . ALA A 1 215 ? 17.062 -14.078 1.402 1 97.06 215 ALA A O 1
ATOM 1656 N N . VAL A 1 216 ? 17.781 -15.938 2.342 1 97.81 216 VAL A N 1
ATOM 1657 C CA . VAL A 1 216 ? 16.656 -16.781 1.971 1 97.81 216 VAL A CA 1
ATOM 1658 C C . VAL A 1 216 ? 16.484 -17.906 2.992 1 97.81 216 VAL A C 1
ATOM 1660 O O . VAL A 1 216 ? 17.453 -18.594 3.324 1 97.81 216 VAL A O 1
ATOM 1663 N N . GLY A 1 217 ? 15.32 -18.031 3.514 1 97.75 217 GLY A N 1
ATOM 1664 C CA . GLY A 1 217 ? 15.047 -19.031 4.523 1 97.75 217 GLY A CA 1
ATOM 1665 C C . GLY A 1 217 ? 13.719 -18.828 5.223 1 97.75 217 GLY A C 1
ATOM 1666 O O . GLY A 1 217 ? 12.898 -18.016 4.789 1 97.75 217 GLY A O 1
ATOM 1667 N N . PRO A 1 218 ? 13.469 -19.672 6.195 1 96.75 218 PRO A N 1
ATOM 1668 C CA . PRO A 1 218 ? 12.25 -19.453 6.973 1 96.75 218 PRO A CA 1
ATOM 1669 C C . PRO A 1 218 ? 12.164 -18.047 7.562 1 96.75 218 PRO A C 1
ATOM 1671 O O . PRO A 1 218 ? 13.18 -17.469 7.926 1 96.75 218 PRO A O 1
ATOM 1674 N N . PRO A 1 219 ? 10.984 -17.516 7.66 1 96.62 219 PRO A N 1
ATOM 1675 C CA . PRO A 1 219 ? 10.82 -16.156 8.18 1 96.62 219 PRO A CA 1
ATOM 1676 C C . PRO A 1 219 ? 11.516 -15.945 9.516 1 96.62 219 PRO A C 1
ATOM 1678 O O . PRO A 1 219 ? 12.172 -14.922 9.719 1 96.62 219 PRO A O 1
ATOM 1681 N N . ARG A 1 220 ? 11.477 -16.875 10.391 1 94.44 220 ARG A N 1
ATOM 1682 C CA . ARG A 1 220 ? 12.039 -16.75 11.727 1 94.44 220 ARG A CA 1
ATOM 1683 C C . ARG A 1 220 ? 13.547 -16.531 11.672 1 94.44 220 ARG A C 1
ATOM 1685 O O . ARG A 1 220 ? 14.117 -15.898 12.555 1 94.44 220 ARG A O 1
ATOM 1692 N N . GLU A 1 221 ? 14.148 -17.016 10.656 1 95.5 221 GLU A N 1
ATOM 1693 C CA . GLU A 1 221 ? 15.602 -16.922 10.508 1 95.5 221 GLU A CA 1
ATOM 1694 C C . GLU A 1 221 ? 15.992 -15.68 9.711 1 95.5 221 GLU A C 1
ATOM 1696 O O . GLU A 1 221 ? 17.047 -15.102 9.945 1 95.5 221 GLU A O 1
ATOM 1701 N N . VAL A 1 222 ? 15.148 -15.312 8.836 1 97 222 VAL A N 1
ATOM 1702 C CA . VAL A 1 222 ? 15.492 -14.266 7.875 1 97 222 VAL A CA 1
ATOM 1703 C C . VAL A 1 222 ? 15.023 -12.906 8.398 1 97 222 VAL A C 1
ATOM 1705 O O . VAL A 1 222 ? 15.75 -11.914 8.305 1 97 222 VAL A O 1
ATOM 1708 N N . LEU A 1 223 ? 13.82 -12.875 8.984 1 97 223 LEU A N 1
ATOM 1709 C CA . LEU A 1 223 ? 13.219 -11.625 9.445 1 97 223 LEU A CA 1
ATOM 1710 C C . LEU A 1 223 ? 13.617 -11.344 10.891 1 97 223 LEU A C 1
ATOM 1712 O O . LEU A 1 223 ? 12.789 -11.438 11.797 1 97 223 LEU A O 1
ATOM 1716 N N . THR A 1 224 ? 14.859 -10.891 11.039 1 96.94 224 THR A N 1
ATOM 1717 C CA . THR A 1 224 ? 15.367 -10.492 12.344 1 96.94 224 THR A CA 1
ATOM 1718 C C . THR A 1 224 ? 15.414 -8.969 12.461 1 96.94 224 THR A C 1
ATOM 1720 O O . THR A 1 224 ? 15.43 -8.266 11.453 1 96.94 224 THR A O 1
ATOM 1723 N N . ALA A 1 225 ? 15.445 -8.516 13.734 1 96.88 225 ALA A N 1
ATOM 1724 C CA . ALA A 1 225 ? 15.523 -7.078 13.969 1 96.88 225 ALA A CA 1
ATOM 1725 C C . ALA A 1 225 ? 16.75 -6.48 13.273 1 96.88 225 ALA A C 1
ATOM 1727 O O . ALA A 1 225 ? 16.672 -5.402 12.688 1 96.88 225 ALA A O 1
ATOM 1728 N N . ALA A 1 226 ? 17.844 -7.18 13.328 1 97.12 226 ALA A N 1
ATOM 1729 C CA . ALA A 1 226 ? 19.094 -6.703 12.727 1 97.12 226 ALA A CA 1
ATOM 1730 C C . ALA A 1 226 ? 18.969 -6.598 11.211 1 97.12 226 ALA A C 1
ATOM 1732 O O . ALA A 1 226 ? 19.328 -5.578 10.625 1 97.12 226 ALA A O 1
ATOM 1733 N N . THR A 1 227 ? 18.438 -7.641 10.609 1 96.94 227 THR A N 1
ATOM 1734 C CA . THR A 1 227 ? 18.297 -7.648 9.156 1 96.94 227 THR A CA 1
ATOM 1735 C C . THR A 1 227 ? 17.328 -6.559 8.695 1 96.94 227 THR A C 1
ATOM 1737 O O . THR A 1 227 ? 17.594 -5.867 7.711 1 96.94 227 THR A O 1
ATOM 1740 N N . ILE A 1 228 ? 16.219 -6.418 9.391 1 96.75 228 ILE A N 1
ATOM 1741 C CA . ILE A 1 228 ? 15.211 -5.43 9.031 1 96.75 228 ILE A CA 1
ATOM 1742 C C . ILE A 1 228 ? 15.789 -4.023 9.164 1 96.75 228 ILE A C 1
ATOM 1744 O O . ILE A 1 228 ? 15.578 -3.172 8.297 1 96.75 228 ILE A O 1
ATOM 1748 N N . ALA A 1 229 ? 16.547 -3.793 10.195 1 96.06 229 ALA A N 1
ATOM 1749 C CA . ALA A 1 229 ? 17.188 -2.498 10.383 1 96.06 229 ALA A CA 1
ATOM 1750 C C . ALA A 1 229 ? 18.188 -2.215 9.258 1 96.06 229 ALA A C 1
ATOM 1752 O O . ALA A 1 229 ? 18.219 -1.109 8.711 1 96.06 229 ALA A O 1
ATOM 1753 N N . ASP A 1 230 ? 18.906 -3.166 8.906 1 95.75 230 ASP A N 1
ATOM 1754 C CA . ASP A 1 230 ? 19.969 -3.012 7.91 1 95.75 230 ASP A CA 1
ATOM 1755 C C . ASP A 1 230 ? 19.391 -2.791 6.516 1 95.75 230 ASP A C 1
ATOM 1757 O O . ASP A 1 230 ? 19.875 -1.962 5.754 1 95.75 230 ASP A O 1
ATOM 1761 N N . VAL A 1 231 ? 18.375 -3.533 6.215 1 96.19 231 VAL A N 1
ATOM 1762 C CA . VAL A 1 231 ? 17.859 -3.561 4.844 1 96.19 231 VAL A CA 1
ATOM 1763 C C . VAL A 1 231 ? 16.797 -2.479 4.664 1 96.19 231 VAL A C 1
ATOM 1765 O O . VAL A 1 231 ? 16.766 -1.801 3.633 1 96.19 231 VAL A O 1
ATOM 1768 N N . PHE A 1 232 ? 15.961 -2.238 5.695 1 94.56 232 PHE A N 1
ATOM 1769 C CA . PHE A 1 232 ? 14.812 -1.362 5.527 1 94.56 232 PHE A CA 1
ATOM 1770 C C . PHE A 1 232 ? 14.992 -0.072 6.316 1 94.56 232 PHE A C 1
ATOM 1772 O O . PHE A 1 232 ? 14.18 0.851 6.199 1 94.56 232 PHE A O 1
ATOM 1779 N N . GLY A 1 233 ? 15.938 -0.014 7.16 1 92.75 233 GLY A N 1
ATOM 1780 C CA . GLY A 1 233 ? 16.266 1.209 7.879 1 92.75 233 GLY A CA 1
ATOM 1781 C C . GLY A 1 233 ? 15.25 1.548 8.961 1 92.75 233 GLY A C 1
ATOM 1782 O O . GLY A 1 233 ? 14.953 2.721 9.195 1 92.75 233 GLY A O 1
ATOM 1783 N N . VAL A 1 234 ? 14.695 0.517 9.555 1 93 234 VAL A N 1
ATOM 1784 C CA . VAL A 1 234 ? 13.688 0.756 10.586 1 93 234 VAL A CA 1
ATOM 1785 C C . VAL A 1 234 ? 13.938 -0.155 11.781 1 93 234 VAL A C 1
ATOM 1787 O O . VAL A 1 234 ? 14.32 -1.318 11.617 1 93 234 VAL A O 1
ATOM 1790 N N . LYS A 1 235 ? 13.797 0.393 12.938 1 93.75 235 LYS A N 1
ATOM 1791 C CA . LYS A 1 235 ? 13.906 -0.411 14.156 1 93.75 235 LYS A CA 1
ATOM 1792 C C . LYS A 1 235 ? 12.617 -1.193 14.406 1 93.75 235 LYS A C 1
ATOM 1794 O O . LYS A 1 235 ? 11.523 -0.724 14.086 1 93.75 235 LYS A O 1
ATOM 1799 N N . CYS A 1 236 ? 12.82 -2.418 14.984 1 94.81 236 CYS A N 1
ATOM 1800 C CA . CYS A 1 236 ? 11.633 -3.229 15.258 1 94.81 236 CYS A CA 1
ATOM 1801 C C . CYS A 1 236 ? 11.93 -4.262 16.344 1 94.81 236 CYS A C 1
ATOM 1803 O O . CYS A 1 236 ? 13.078 -4.473 16.719 1 94.81 236 CYS A O 1
ATOM 1805 N N . ALA A 1 237 ? 10.891 -4.766 16.922 1 93.38 237 ALA A N 1
ATOM 1806 C CA . ALA A 1 237 ? 10.922 -5.938 17.781 1 93.38 237 ALA A CA 1
ATOM 1807 C C . ALA A 1 237 ? 10.25 -7.133 17.109 1 93.38 237 ALA A C 1
ATOM 1809 O O . ALA A 1 237 ? 9.117 -7.031 16.641 1 93.38 237 ALA A O 1
ATOM 1810 N N . VAL A 1 238 ? 11 -8.203 17.031 1 95.31 238 VAL A N 1
ATOM 1811 C CA . VAL A 1 238 ? 10.461 -9.414 16.422 1 95.31 238 VAL A CA 1
ATOM 1812 C C . VAL A 1 238 ? 10.141 -10.438 17.516 1 95.31 238 VAL A C 1
ATOM 1814 O O . VAL A 1 238 ? 10.992 -10.766 18.344 1 95.31 238 VAL A O 1
ATOM 1817 N N . THR A 1 239 ? 8.922 -10.906 17.484 1 91.44 239 THR A N 1
ATOM 1818 C CA . THR A 1 239 ? 8.5 -11.922 18.438 1 91.44 239 THR A CA 1
ATOM 1819 C C . THR A 1 239 ? 7.934 -13.141 17.703 1 91.44 239 THR A C 1
ATOM 1821 O O . THR A 1 239 ? 7.535 -13.047 16.547 1 91.44 239 THR A O 1
ATOM 1824 N N . THR A 1 240 ? 8.047 -14.25 18.344 1 88.75 240 THR A N 1
ATOM 1825 C CA . THR A 1 240 ? 7.488 -15.484 17.812 1 88.75 240 THR A CA 1
ATOM 1826 C C . THR A 1 240 ? 6.348 -15.992 18.688 1 88.75 240 THR A C 1
ATOM 1828 O O . THR A 1 240 ? 6.453 -15.992 19.922 1 88.75 240 THR A O 1
ATOM 1831 N N . ASP A 1 241 ? 5.297 -16.297 18.047 1 82.5 241 ASP A N 1
ATOM 1832 C CA . ASP A 1 241 ? 4.172 -16.797 18.828 1 82.5 241 ASP A CA 1
ATOM 1833 C C . ASP A 1 241 ? 4.289 -18.297 19.062 1 82.5 241 ASP A C 1
ATOM 1835 O O . ASP A 1 241 ? 5.305 -18.906 18.719 1 82.5 241 ASP A O 1
ATOM 1839 N N . GLU A 1 242 ? 3.242 -18.859 19.734 1 79.38 242 GLU A N 1
ATOM 1840 C CA . GLU A 1 242 ? 3.262 -20.266 20.094 1 79.38 242 GLU A CA 1
ATOM 1841 C C . GLU A 1 242 ? 3.289 -21.156 18.859 1 79.38 242 GLU A C 1
ATOM 1843 O O . GLU A 1 242 ? 3.838 -22.266 18.891 1 79.38 242 GLU A O 1
ATOM 1848 N N . GLY A 1 243 ? 2.805 -20.641 17.766 1 76.75 243 GLY A N 1
ATOM 1849 C CA . GLY A 1 243 ? 2.773 -21.391 16.531 1 76.75 243 GLY A CA 1
ATOM 1850 C C . GLY A 1 243 ? 4.059 -21.281 15.734 1 76.75 243 GLY A C 1
ATOM 1851 O O . GLY A 1 243 ? 4.211 -21.953 14.703 1 76.75 243 GLY A O 1
ATOM 1852 N N . GLY A 1 244 ? 5.012 -20.531 16.25 1 80.19 244 GLY A N 1
ATOM 1853 C CA . GLY A 1 244 ? 6.289 -20.359 15.578 1 80.19 244 GLY A CA 1
ATOM 1854 C C . GLY A 1 244 ? 6.281 -19.266 14.539 1 80.19 244 GLY A C 1
ATOM 1855 O O . GLY A 1 244 ? 7.207 -19.141 13.734 1 80.19 244 GLY A O 1
ATOM 1856 N N . PHE A 1 245 ? 5.27 -18.531 14.547 1 85.44 245 PHE A N 1
ATOM 1857 C CA . PHE A 1 245 ? 5.164 -17.469 13.562 1 85.44 245 PHE A CA 1
ATOM 1858 C C . PHE A 1 245 ? 5.746 -16.172 14.102 1 85.44 245 PHE A C 1
ATOM 1860 O O . PHE A 1 245 ? 5.512 -15.812 15.266 1 85.44 245 PHE A O 1
ATOM 1867 N N . SER A 1 246 ? 6.512 -15.57 13.211 1 92.06 246 SER A N 1
ATOM 1868 C CA . SER A 1 246 ? 7.152 -14.312 13.586 1 92.06 246 SER A CA 1
ATOM 1869 C C . SER A 1 246 ? 6.191 -13.141 13.453 1 92.06 246 SER A C 1
ATOM 1871 O O . SER A 1 246 ? 5.359 -13.109 12.539 1 92.06 246 SER A O 1
ATOM 1873 N N . HIS A 1 247 ? 6.301 -12.273 14.352 1 92.62 247 HIS A N 1
ATOM 1874 C CA . HIS A 1 247 ? 5.574 -11.008 14.312 1 92.62 247 HIS A CA 1
ATOM 1875 C C . HIS A 1 247 ? 6.523 -9.828 14.484 1 92.62 247 HIS A C 1
ATOM 1877 O O . HIS A 1 247 ? 7.312 -9.789 15.43 1 92.62 247 HIS A O 1
ATOM 1883 N N . ILE A 1 248 ? 6.379 -8.883 13.594 1 95.44 248 ILE A N 1
ATOM 1884 C CA . ILE A 1 248 ? 7.285 -7.738 13.57 1 95.44 248 ILE A CA 1
ATOM 1885 C C . ILE A 1 248 ? 6.555 -6.496 14.078 1 95.44 248 ILE A C 1
ATOM 1887 O O . ILE A 1 248 ? 5.531 -6.098 13.523 1 95.44 248 ILE A O 1
ATOM 1891 N N . ARG A 1 249 ? 7.047 -5.934 15.164 1 93.5 249 ARG A N 1
ATOM 1892 C CA . ARG A 1 249 ? 6.57 -4.656 15.68 1 93.5 249 ARG A CA 1
ATOM 1893 C C . ARG A 1 249 ? 7.555 -3.533 15.375 1 93.5 249 ARG A C 1
ATOM 1895 O O . ARG A 1 249 ? 8.648 -3.484 15.953 1 93.5 249 ARG A O 1
ATOM 1902 N N . PHE A 1 250 ? 7.156 -2.643 14.547 1 93.19 250 PHE A N 1
ATOM 1903 C CA . PHE A 1 250 ? 8.031 -1.538 14.172 1 93.19 250 PHE A CA 1
ATOM 1904 C C . PHE A 1 250 ? 8.008 -0.448 15.234 1 93.19 250 PHE A C 1
ATOM 1906 O O . PHE A 1 250 ? 6.984 -0.228 15.891 1 93.19 250 PHE A O 1
ATOM 1913 N N . LEU A 1 251 ? 9.094 0.231 15.367 1 90.25 251 LEU A N 1
ATOM 1914 C CA . LEU A 1 251 ? 9.258 1.278 16.375 1 90.25 251 LEU A CA 1
ATOM 1915 C C . LEU A 1 251 ? 9.641 2.602 15.719 1 90.25 251 LEU A C 1
ATOM 1917 O O . LEU A 1 251 ? 10.453 2.629 14.789 1 90.25 251 LEU A O 1
ATOM 1921 N N . PRO A 1 252 ? 8.984 3.701 16.188 1 86.56 252 PRO A N 1
ATOM 1922 C CA . PRO A 1 252 ? 9.406 4.996 15.641 1 86.56 252 PRO A CA 1
ATOM 1923 C C . PRO A 1 252 ? 10.844 5.348 16.016 1 86.56 252 PRO A C 1
ATOM 1925 O O . PRO A 1 252 ? 11.352 4.887 17.047 1 86.56 252 PRO A O 1
ATOM 1928 N N . ALA A 1 253 ? 11.531 6.055 15.133 1 78.25 253 ALA A N 1
ATOM 1929 C CA . ALA A 1 253 ? 12.93 6.41 15.352 1 78.25 253 ALA A CA 1
ATOM 1930 C C . ALA A 1 253 ? 13.078 7.336 16.562 1 78.25 253 ALA A C 1
ATOM 1932 O O . ALA A 1 253 ? 14.039 7.219 17.328 1 78.25 253 ALA A O 1
ATOM 1933 N N . HIS A 1 254 ? 12.32 8.406 16.641 1 74.5 254 HIS A N 1
ATOM 1934 C CA . HIS A 1 254 ? 12.484 9.422 17.688 1 74.5 254 HIS A CA 1
ATOM 1935 C C . HIS A 1 254 ? 11.492 9.203 18.828 1 74.5 254 HIS A C 1
ATOM 1937 O O . HIS A 1 254 ? 11.211 10.125 19.594 1 74.5 254 HIS A O 1
ATOM 1943 N N . GLY A 1 255 ? 11.359 8.008 19.172 1 61.75 255 GLY A N 1
ATOM 1944 C CA . GLY A 1 255 ? 10.531 7.695 20.328 1 61.75 255 GLY A CA 1
ATOM 1945 C C . GLY A 1 255 ? 9.094 8.156 20.172 1 61.75 255 GLY A C 1
ATOM 1946 O O . GLY A 1 255 ? 8.789 8.945 19.281 1 61.75 255 GLY A O 1
ATOM 1947 N N . ARG A 1 256 ? 8.117 7.445 20.75 1 55.66 256 ARG A N 1
ATOM 1948 C CA . ARG A 1 256 ? 6.688 7.719 20.75 1 55.66 256 ARG A CA 1
ATOM 1949 C C . ARG A 1 256 ? 6.371 8.977 21.562 1 55.66 256 ARG A C 1
ATOM 1951 O O . ARG A 1 256 ? 7.074 9.289 22.531 1 55.66 256 ARG A O 1
ATOM 1958 N N . ALA A 1 257 ? 5.699 9.969 20.984 1 48.53 257 ALA A N 1
ATOM 1959 C CA . ALA A 1 257 ? 5.254 11.062 21.844 1 48.53 257 ALA A CA 1
ATOM 1960 C C . ALA A 1 257 ? 4.52 10.531 23.078 1 48.53 257 ALA A C 1
ATOM 1962 O O . ALA A 1 257 ? 3.738 9.578 22.969 1 48.53 257 ALA A O 1
ATOM 1963 N N . ASP A 1 258 ? 5.125 10.531 24.172 1 46.69 258 ASP A N 1
ATOM 1964 C CA . ASP A 1 258 ? 4.465 10.219 25.438 1 46.69 258 ASP A CA 1
ATOM 1965 C C . ASP A 1 258 ? 3.051 10.797 25.469 1 46.69 258 ASP A C 1
ATOM 1967 O O . ASP A 1 258 ? 2.855 11.992 25.25 1 46.69 258 ASP A O 1
ATOM 1971 N N . PRO A 1 259 ? 2.031 10 25.203 1 44.97 259 PRO A N 1
ATOM 1972 C CA . PRO A 1 259 ? 0.689 10.57 25.344 1 44.97 259 PRO A CA 1
ATOM 1973 C C . PRO A 1 259 ? 0.589 11.57 26.5 1 44.97 259 PRO A C 1
ATOM 1975 O O . PRO A 1 259 ? -0.273 12.453 26.484 1 44.97 259 PRO A O 1
ATOM 1978 N N . ALA A 1 260 ? 1.196 11.445 27.734 1 38.78 260 ALA A N 1
ATOM 1979 C CA . ALA A 1 260 ? 1.078 12.234 28.953 1 38.78 260 ALA A CA 1
ATOM 1980 C C . ALA A 1 260 ? 1.525 13.672 28.719 1 38.78 260 ALA A C 1
ATOM 1982 O O . ALA A 1 260 ? 1.387 14.523 29.609 1 38.78 260 ALA A O 1
ATOM 1983 N N . ARG A 1 261 ? 2.359 13.953 27.938 1 36.53 261 ARG A N 1
ATOM 1984 C CA . ARG A 1 261 ? 2.883 15.312 27.969 1 36.53 261 ARG A CA 1
ATOM 1985 C C . ARG A 1 261 ? 1.811 16.328 27.578 1 36.53 261 ARG A C 1
ATOM 1987 O O . ARG A 1 261 ? 1.811 17.453 28.062 1 36.53 261 ARG A O 1
ATOM 1994 N N . LYS A 1 262 ? 0.977 16.203 26.531 1 39.97 262 LYS A N 1
ATOM 1995 C CA . LYS A 1 262 ? 0.207 17.422 26.25 1 39.97 262 LYS A CA 1
ATOM 1996 C C . LYS A 1 262 ? -0.885 17.625 27.297 1 39.97 262 LYS A C 1
ATOM 1998 O O . LYS A 1 262 ? -1.679 18.562 27.188 1 39.97 262 LYS A O 1
ATOM 2003 N N . VAL A 1 263 ? -1.196 16.688 28.172 1 33.28 263 VAL A N 1
ATOM 2004 C CA . VAL A 1 263 ? -2.174 17.188 29.125 1 33.28 263 VAL A CA 1
ATOM 2005 C C . VAL A 1 263 ? -1.551 18.297 29.969 1 33.28 263 VAL A C 1
ATOM 2007 O O . VAL A 1 263 ? -2.264 19.062 30.625 1 33.28 263 VAL A O 1
ATOM 2010 N N . LEU A 1 264 ? -0.221 18.297 30.016 1 30.5 264 LEU A N 1
ATOM 2011 C CA . LEU A 1 264 ? 0.191 19.312 31 1 30.5 264 LEU A CA 1
ATOM 2012 C C . LEU A 1 264 ? 0.22 20.703 30.375 1 30.5 264 LEU A C 1
ATOM 2014 O O . LEU A 1 264 ? 0.372 21.703 31.078 1 30.5 264 LEU A O 1
ATOM 2018 N N . ALA A 1 265 ? 0.494 20.938 29.094 1 30.16 265 ALA A N 1
ATOM 2019 C CA . ALA A 1 265 ? 0.647 22.359 28.797 1 30.16 265 ALA A CA 1
ATOM 2020 C C . ALA A 1 265 ? -0.707 23.062 28.75 1 30.16 265 ALA A C 1
ATOM 2022 O O . ALA A 1 265 ? -0.814 24.188 28.281 1 30.16 265 ALA A O 1
ATOM 2023 N N . ARG A 1 266 ? -1.838 22.531 29.281 1 25.2 266 ARG A N 1
ATOM 2024 C CA . ARG A 1 266 ? -2.617 23.547 29.984 1 25.2 266 ARG A CA 1
ATOM 2025 C C . ARG A 1 266 ? -1.972 23.906 31.312 1 25.2 266 ARG A C 1
ATOM 2027 O O . ARG A 1 266 ? -1.485 23.031 32.031 1 25.2 266 ARG A O 1
ATOM 2034 N N . MET B 1 1 ? -4.094 24.984 16.344 1 89.25 1 MET B N 1
ATOM 2035 C CA . MET B 1 1 ? -5.43 25.328 15.875 1 89.25 1 MET B CA 1
ATOM 2036 C C . MET B 1 1 ? -6.32 24.094 15.805 1 89.25 1 MET B C 1
ATOM 2038 O O . MET B 1 1 ? -5.875 23.031 15.367 1 89.25 1 MET B O 1
ATOM 2042 N N . LYS B 1 2 ? -7.555 24.375 16.219 1 94.12 2 LYS B N 1
ATOM 2043 C CA . LYS B 1 2 ? -8.5 23.266 16.281 1 94.12 2 LYS B CA 1
ATOM 2044 C C . LYS B 1 2 ? -9.312 23.172 14.992 1 94.12 2 LYS B C 1
ATOM 2046 O O . LYS B 1 2 ? -9.523 24.172 14.305 1 94.12 2 LYS B O 1
ATOM 2051 N N . LEU B 1 3 ? -9.672 21.969 14.664 1 96.25 3 LEU B N 1
ATOM 2052 C CA . LEU B 1 3 ? -10.531 21.672 13.516 1 96.25 3 LEU B CA 1
ATOM 2053 C C . LEU B 1 3 ? -11.789 20.938 13.953 1 96.25 3 LEU B C 1
ATOM 2055 O O . LEU B 1 3 ? -11.727 20.016 14.781 1 96.25 3 LEU B O 1
ATOM 2059 N N . PHE B 1 4 ? -12.969 21.438 13.43 1 96.94 4 PHE B N 1
ATOM 2060 C CA . PHE B 1 4 ? -14.234 20.797 13.766 1 96.94 4 PHE B CA 1
ATOM 2061 C C . PHE B 1 4 ? -15.023 20.453 12.508 1 96.94 4 PHE B C 1
ATOM 2063 O O . PHE B 1 4 ? -15.133 21.281 11.602 1 96.94 4 PHE B O 1
ATOM 2070 N N . ALA B 1 5 ? -15.445 19.266 12.445 1 97.62 5 ALA B N 1
ATOM 2071 C CA . ALA B 1 5 ? -16.422 18.844 11.445 1 97.62 5 ALA B CA 1
ATOM 2072 C C . ALA B 1 5 ? -17.812 18.688 12.07 1 97.62 5 ALA B C 1
ATOM 2074 O O . ALA B 1 5 ? -17.984 17.969 13.055 1 97.62 5 ALA B O 1
ATOM 2075 N N . HIS B 1 6 ? -18.766 19.391 11.469 1 97 6 HIS B N 1
ATOM 2076 C CA . HIS B 1 6 ? -20.141 19.375 11.992 1 97 6 HIS B CA 1
ATOM 2077 C C . HIS B 1 6 ? -21.094 18.734 11 1 97 6 HIS B C 1
ATOM 2079 O O . HIS B 1 6 ? -21.469 19.344 10 1 97 6 HIS B O 1
ATOM 2085 N N . ASP B 1 7 ? -21.516 17.531 11.352 1 97.69 7 ASP B N 1
ATOM 2086 C CA . ASP B 1 7 ? -22.594 16.828 10.648 1 97.69 7 ASP B CA 1
ATOM 2087 C C . ASP B 1 7 ? -22.391 16.875 9.141 1 97.69 7 ASP B C 1
ATOM 2089 O O . ASP B 1 7 ? -23.281 17.312 8.398 1 97.69 7 ASP B O 1
ATOM 2093 N N . LEU B 1 8 ? -21.25 16.438 8.703 1 97.94 8 LEU B N 1
ATOM 2094 C CA . LEU B 1 8 ? -20.891 16.516 7.289 1 97.94 8 LEU B CA 1
ATOM 2095 C C . LEU B 1 8 ? -21.609 15.438 6.488 1 97.94 8 LEU B C 1
ATOM 2097 O O . LEU B 1 8 ? -21.594 14.266 6.871 1 97.94 8 LEU B O 1
ATOM 2101 N N . HIS B 1 9 ? -22.25 15.867 5.434 1 97.94 9 HIS B N 1
ATOM 2102 C CA . HIS B 1 9 ? -22.875 14.984 4.457 1 97.94 9 HIS B CA 1
ATOM 2103 C C . HIS B 1 9 ? -22.375 15.273 3.045 1 97.94 9 HIS B C 1
ATOM 2105 O O . HIS B 1 9 ? -22.172 16.438 2.686 1 97.94 9 HIS B O 1
ATOM 2111 N N . PHE B 1 10 ? -22.188 14.242 2.293 1 97.31 10 PHE B N 1
ATOM 2112 C CA . PHE B 1 10 ? -21.844 14.383 0.884 1 97.31 10 PHE B CA 1
ATOM 2113 C C . PHE B 1 10 ? -22.344 13.195 0.075 1 97.31 10 PHE B C 1
ATOM 2115 O O . PHE B 1 10 ? -22.266 12.055 0.53 1 97.31 10 PHE B O 1
ATOM 2122 N N . HIS B 1 11 ? -22.875 13.453 -1.035 1 94.12 11 HIS B N 1
ATOM 2123 C CA . HIS B 1 11 ? -23.281 12.398 -1.955 1 94.12 11 HIS B CA 1
ATOM 2124 C C . HIS B 1 11 ? -22.797 12.688 -3.371 1 94.12 11 HIS B C 1
ATOM 2126 O O . HIS B 1 11 ? -22.656 13.844 -3.762 1 94.12 11 HIS B O 1
ATOM 2132 N N . ALA B 1 12 ? -22.375 11.742 -4.078 1 89.56 12 ALA B N 1
ATOM 2133 C CA . ALA B 1 12 ? -22.062 11.781 -5.508 1 89.56 12 ALA B CA 1
ATOM 2134 C C . ALA B 1 12 ? -23.156 11.078 -6.316 1 89.56 12 ALA B C 1
ATOM 2136 O O . ALA B 1 12 ? -23.266 9.844 -6.297 1 89.56 12 ALA B O 1
ATOM 2137 N N . GLY B 1 13 ? -23.891 11.875 -7.027 1 88.25 13 GLY B N 1
ATOM 2138 C CA . GLY B 1 13 ? -25.078 11.297 -7.648 1 88.25 13 GLY B CA 1
ATOM 2139 C C . GLY B 1 13 ? -26.062 10.734 -6.645 1 88.25 13 GLY B C 1
ATOM 2140 O O . GLY B 1 13 ? -26.516 11.453 -5.754 1 88.25 13 GLY B O 1
ATOM 2141 N N . ASN B 1 14 ? -26.281 9.414 -6.77 1 88.25 14 ASN B N 1
ATOM 2142 C 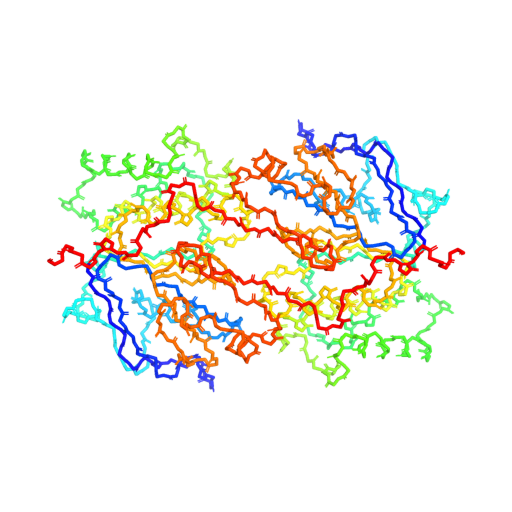CA . ASN B 1 14 ? -27.25 8.766 -5.887 1 88.25 14 ASN B CA 1
ATOM 2143 C C . ASN B 1 14 ? -26.547 7.977 -4.777 1 88.25 14 ASN B C 1
ATOM 2145 O O . ASN B 1 14 ? -27.203 7.242 -4.035 1 88.25 14 ASN B O 1
ATOM 2149 N N . ILE B 1 15 ? -25.312 8.211 -4.625 1 89.88 15 ILE B N 1
ATOM 2150 C CA . ILE B 1 15 ? -24.562 7.434 -3.639 1 89.88 15 ILE B CA 1
ATOM 2151 C C . ILE B 1 15 ? -24.125 8.336 -2.494 1 89.88 15 ILE B C 1
ATOM 2153 O O . ILE B 1 15 ? -23.453 9.352 -2.721 1 89.88 15 ILE B O 1
ATOM 2157 N N . ASP B 1 16 ? -24.562 7.98 -1.304 1 93.38 16 ASP B N 1
ATOM 2158 C CA . ASP B 1 16 ? -24.094 8.688 -0.117 1 93.38 16 ASP B CA 1
ATOM 2159 C C . ASP B 1 16 ? -22.688 8.242 0.272 1 93.38 16 ASP B C 1
ATOM 2161 O O . ASP B 1 16 ? -22.5 7.098 0.689 1 93.38 16 ASP B O 1
ATOM 2165 N N . ILE B 1 17 ? -21.766 9.148 0.214 1 95.38 17 ILE B N 1
ATOM 2166 C CA . ILE B 1 17 ? -20.375 8.812 0.474 1 95.38 17 ILE B CA 1
ATOM 2167 C C . ILE B 1 17 ? -20.031 9.109 1.933 1 95.38 17 ILE B C 1
ATOM 2169 O O . ILE B 1 17 ? -19.359 8.312 2.594 1 95.38 17 ILE B O 1
ATOM 2173 N N . VAL B 1 18 ? -20.453 10.234 2.432 1 97.88 18 VAL B N 1
ATOM 2174 C CA . VAL B 1 18 ? -20.297 10.625 3.828 1 97.88 18 VAL B CA 1
ATOM 2175 C C . VAL B 1 18 ? -21.656 10.93 4.434 1 97.88 18 VAL B C 1
ATOM 2177 O O . VAL B 1 18 ? -22.438 11.695 3.859 1 97.88 18 VAL B O 1
ATOM 2180 N N . ARG B 1 19 ? -21.969 10.32 5.609 1 97.44 19 ARG B N 1
ATOM 2181 C CA . ARG B 1 19 ? -23.312 10.336 6.156 1 97.44 19 ARG B CA 1
ATOM 2182 C C . ARG B 1 19 ? -23.328 10.859 7.59 1 97.44 19 ARG B C 1
ATOM 2184 O O . ARG B 1 19 ? -23.484 10.086 8.539 1 97.44 19 ARG B O 1
ATOM 2191 N N . GLY B 1 20 ? -23.25 12.117 7.762 1 97.12 20 GLY B N 1
ATOM 2192 C CA . GLY B 1 20 ? -23.438 12.734 9.062 1 97.12 20 GLY B CA 1
ATOM 2193 C C . GLY B 1 20 ? -22.25 12.555 9.984 1 97.12 20 GLY B C 1
ATOM 2194 O O . GLY B 1 20 ? -22.391 12.094 11.117 1 97.12 20 GLY B O 1
ATOM 2195 N N . VAL B 1 21 ? -21.078 12.969 9.539 1 97.94 21 VAL B N 1
ATOM 2196 C CA . VAL B 1 21 ? -19.844 12.766 10.289 1 97.94 21 VAL B CA 1
ATOM 2197 C C . VAL B 1 21 ? -19.516 14.016 11.109 1 97.94 21 VAL B C 1
ATOM 2199 O O . VAL B 1 21 ? -19.547 15.133 10.578 1 97.94 21 VAL B O 1
ATOM 2202 N N . SER B 1 22 ? -19.344 13.836 12.445 1 98.12 22 SER B N 1
ATOM 2203 C CA . SER B 1 22 ? -18.938 14.914 13.344 1 98.12 22 SER B CA 1
ATOM 2204 C C . SER B 1 22 ? -17.75 14.508 14.211 1 98.12 22 SER B C 1
ATOM 2206 O O . SER B 1 22 ? -17.719 13.383 14.727 1 98.12 22 SER B O 1
ATOM 2208 N N . PHE B 1 23 ? -16.812 15.352 14.273 1 97.5 23 PHE B N 1
ATOM 2209 C CA . PHE B 1 23 ? -15.672 15.141 15.172 1 97.5 23 PHE B CA 1
ATOM 2210 C C . PHE B 1 23 ? -14.852 16.422 15.305 1 97.5 23 PHE B C 1
ATOM 2212 O O . PHE B 1 23 ? -15.117 17.406 14.625 1 97.5 23 PHE B O 1
ATOM 2219 N N . ASP B 1 24 ? -13.922 16.375 16.188 1 97.5 24 ASP B N 1
ATOM 2220 C CA . ASP B 1 24 ? -13.008 17.5 16.375 1 97.5 24 ASP B CA 1
ATOM 2221 C C . ASP B 1 24 ? -11.555 17.016 16.469 1 97.5 24 ASP B C 1
ATOM 2223 O O . ASP B 1 24 ? -11.305 15.828 16.688 1 97.5 24 ASP B O 1
ATOM 2227 N N . VAL B 1 25 ? -10.711 17.922 16.219 1 97.94 25 VAL B N 1
ATOM 2228 C CA . VAL B 1 25 ? -9.273 17.703 16.359 1 97.94 25 VAL B CA 1
ATOM 2229 C C . VAL B 1 25 ? -8.648 18.844 17.156 1 97.94 25 VAL B C 1
ATOM 2231 O O . VAL B 1 25 ? -8.766 20.016 16.781 1 97.94 25 VAL B O 1
ATOM 2234 N N . GLY B 1 26 ? -8 18.453 18.234 1 97.25 26 GLY B N 1
ATOM 2235 C CA . GLY B 1 26 ? -7.379 19.453 19.078 1 97.25 26 GLY B CA 1
ATOM 2236 C C . GLY B 1 26 ? -6.102 20.031 18.484 1 97.25 26 GLY B C 1
ATOM 2237 O O . GLY B 1 26 ? -5.512 19.438 17.578 1 97.25 26 GLY B O 1
ATOM 2238 N N . SER B 1 27 ? -5.723 21.188 19.047 1 96.69 27 SER B N 1
ATOM 2239 C CA . SER B 1 27 ? -4.465 21.797 18.625 1 96.69 27 SER B CA 1
ATOM 2240 C C . SER B 1 27 ? -3.283 20.875 18.906 1 96.69 27 SER B C 1
ATOM 2242 O O . SER B 1 27 ? -3.137 20.359 20.016 1 96.69 27 SER B O 1
ATOM 2244 N N . GLY B 1 28 ? -2.514 20.578 17.844 1 96.5 28 GLY B N 1
ATOM 2245 C CA . GLY B 1 28 ? -1.324 19.766 18 1 96.5 28 GLY B CA 1
ATOM 2246 C C . GLY B 1 28 ? -1.623 18.281 18.031 1 96.5 28 GLY B C 1
ATOM 2247 O O . GLY B 1 28 ? -0.713 17.453 18.172 1 96.5 28 GLY B O 1
ATOM 2248 N N . GLU B 1 29 ? -2.871 17.953 17.812 1 97.5 29 GLU B N 1
ATOM 2249 C CA . GLU B 1 29 ? -3.289 16.547 17.844 1 97.5 29 GLU B CA 1
ATOM 2250 C C . GLU B 1 29 ? -3.064 15.875 16.5 1 97.5 29 GLU B C 1
ATOM 2252 O O . GLU B 1 29 ? -3.258 16.484 15.445 1 97.5 29 GLU B O 1
ATOM 2257 N N . PHE B 1 30 ? -2.674 14.648 16.562 1 97.75 30 PHE B N 1
ATOM 2258 C CA . PHE B 1 30 ? -2.592 13.781 15.398 1 97.75 30 PHE B CA 1
ATOM 2259 C C . PHE B 1 30 ? -3.773 12.82 15.352 1 97.75 30 PHE B C 1
ATOM 2261 O O . PHE B 1 30 ? -3.809 11.836 16.078 1 97.75 30 PHE B O 1
ATOM 2268 N N . LEU B 1 31 ? -4.707 13.07 14.453 1 98.56 31 LEU B N 1
ATOM 2269 C CA . LEU B 1 31 ? -5.867 12.211 14.266 1 98.56 31 LEU B CA 1
ATOM 2270 C C . LEU B 1 31 ? -5.727 11.367 13 1 98.56 31 LEU B C 1
ATOM 2272 O O . LEU B 1 31 ? -5.523 11.906 11.914 1 98.56 31 LEU B O 1
ATOM 2276 N N . GLY B 1 32 ? -5.797 10.102 13.156 1 98.44 32 GLY B N 1
ATOM 2277 C CA . GLY B 1 32 ? -5.824 9.195 12.016 1 98.44 32 GLY B CA 1
ATOM 2278 C C . GLY B 1 32 ? -7.223 8.766 11.633 1 98.44 32 GLY B C 1
ATOM 2279 O O . GLY B 1 32 ? -7.996 8.312 12.477 1 98.44 32 GLY B O 1
ATOM 2280 N N . ILE B 1 33 ? -7.559 8.977 10.398 1 98.38 33 ILE B N 1
ATOM 2281 C CA . ILE B 1 33 ? -8.805 8.445 9.852 1 98.38 33 ILE B CA 1
ATOM 2282 C C . ILE B 1 33 ? -8.539 7.109 9.164 1 98.38 33 ILE B C 1
ATOM 2284 O O . ILE B 1 33 ? -7.758 7.039 8.211 1 98.38 33 ILE B O 1
ATOM 2288 N N . ILE B 1 34 ? -9.203 6.07 9.648 1 97.75 34 ILE B N 1
ATOM 2289 C CA . ILE B 1 34 ? -9.016 4.742 9.07 1 97.75 34 ILE B CA 1
ATOM 2290 C C . ILE B 1 34 ? -10.367 4.172 8.641 1 97.75 34 ILE B C 1
ATOM 2292 O O . ILE B 1 34 ? -11.414 4.645 9.086 1 97.75 34 ILE B O 1
ATOM 2296 N N . GLY B 1 35 ? -10.344 3.176 7.793 1 96.25 35 GLY B N 1
ATOM 2297 C CA . GLY B 1 35 ? -11.508 2.523 7.223 1 96.25 35 GLY B CA 1
ATOM 2298 C C . GLY B 1 35 ? -11.203 1.774 5.938 1 96.25 35 GLY B C 1
ATOM 2299 O O . GLY B 1 35 ? -10.156 1.981 5.328 1 96.25 35 GLY B O 1
ATOM 2300 N N . PRO B 1 36 ? -12.109 0.917 5.574 1 94.25 36 PRO B N 1
ATOM 2301 C CA . PRO B 1 36 ? -11.906 0.176 4.324 1 94.25 36 PRO B CA 1
ATOM 2302 C C . PRO B 1 36 ? -11.93 1.079 3.094 1 94.25 36 PRO B C 1
ATOM 2304 O O . PRO B 1 36 ? -12.281 2.258 3.193 1 94.25 36 PRO B O 1
ATOM 2307 N N . ASN B 1 37 ? -11.445 0.523 2.004 1 89.38 37 ASN B N 1
ATOM 2308 C CA . ASN B 1 37 ? -11.516 1.261 0.747 1 89.38 37 ASN B CA 1
ATOM 2309 C C . ASN B 1 37 ? -12.953 1.666 0.417 1 89.38 37 ASN B C 1
ATOM 2311 O O . ASN B 1 37 ? -13.883 0.876 0.595 1 89.38 37 ASN B O 1
ATOM 2315 N N . GLY B 1 38 ? -13.141 2.852 0.034 1 89.06 38 GLY B N 1
ATOM 2316 C CA . GLY B 1 38 ? -14.461 3.338 -0.343 1 89.06 38 GLY B CA 1
ATOM 2317 C C . GLY B 1 38 ? -15.266 3.85 0.835 1 89.06 38 GLY B C 1
ATOM 2318 O O . GLY B 1 38 ? -16.453 4.172 0.692 1 89.06 38 GLY B O 1
ATOM 2319 N N . SER B 1 39 ? -14.672 3.957 1.938 1 93.88 39 SER B N 1
ATOM 2320 C CA . SER B 1 39 ? -15.422 4.34 3.133 1 93.88 39 SER B CA 1
ATOM 2321 C C . SER B 1 39 ? -15.688 5.84 3.156 1 93.88 39 SER B C 1
ATOM 2323 O O . SER B 1 39 ? -16.5 6.32 3.953 1 93.88 39 SER B O 1
ATOM 2325 N N . GLY B 1 40 ? -14.992 6.609 2.338 1 94.69 40 GLY B N 1
ATOM 2326 C CA . GLY B 1 40 ? -15.234 8.039 2.258 1 94.69 40 GLY B CA 1
ATOM 2327 C C . GLY B 1 40 ? -14.102 8.875 2.828 1 94.69 40 GLY B C 1
ATOM 2328 O O . GLY B 1 40 ? -14.242 10.086 3.004 1 94.69 40 GLY B O 1
ATOM 2329 N N . LYS B 1 41 ? -12.992 8.266 3.145 1 96.31 41 LYS B N 1
ATOM 2330 C CA . LYS B 1 41 ? -11.875 8.945 3.795 1 96.31 41 LYS B CA 1
ATOM 2331 C C . LYS B 1 41 ? -11.391 10.133 2.967 1 96.31 41 LYS B C 1
ATOM 2333 O O . LYS B 1 41 ? -11.266 11.242 3.484 1 96.31 41 LYS B O 1
ATOM 2338 N N . SER B 1 42 ? -11.133 9.914 1.648 1 94.94 42 SER B N 1
ATOM 2339 C CA . SER B 1 42 ? -10.625 10.977 0.78 1 94.94 42 SER B CA 1
ATOM 2340 C C . SER B 1 42 ? -11.656 12.086 0.618 1 94.94 42 SER B C 1
ATOM 2342 O O . SER B 1 42 ? -11.305 13.266 0.625 1 94.94 42 SER B O 1
ATOM 2344 N N . THR B 1 43 ? -12.906 11.766 0.507 1 96 43 THR B N 1
ATOM 2345 C CA . THR B 1 43 ? -13.977 12.75 0.403 1 96 43 THR B CA 1
ATOM 2346 C C . THR B 1 43 ? -14.07 13.586 1.675 1 96 43 THR B C 1
ATOM 2348 O O . THR B 1 43 ? -14.211 14.812 1.61 1 96 43 THR B O 1
ATOM 2351 N N . LEU B 1 44 ? -13.961 12.875 2.779 1 97.5 44 LEU B N 1
ATOM 2352 C CA . LEU B 1 44 ? -13.992 13.57 4.059 1 97.5 44 LEU B CA 1
ATOM 2353 C C . LEU B 1 44 ? -12.836 14.57 4.16 1 97.5 44 LEU B C 1
ATOM 2355 O O . LEU B 1 44 ? -13.047 15.727 4.52 1 97.5 44 LEU B O 1
ATOM 2359 N N . LEU B 1 45 ? -11.633 14.164 3.789 1 97.19 45 LEU B N 1
ATOM 2360 C CA . LEU B 1 45 ? -10.453 15.023 3.857 1 97.19 45 LEU B CA 1
ATOM 2361 C C . LEU B 1 45 ? -10.602 16.219 2.92 1 97.19 45 LEU B C 1
ATOM 2363 O O . LEU B 1 45 ? -10.203 17.328 3.264 1 97.19 45 LEU B O 1
ATOM 2367 N N . SER B 1 46 ? -11.188 16.016 1.785 1 96.31 46 SER B N 1
ATOM 2368 C CA . SER B 1 46 ? -11.383 17.109 0.835 1 96.31 46 SER B CA 1
ATOM 2369 C C . SER B 1 46 ? -12.352 18.156 1.386 1 96.31 46 SER B C 1
ATOM 2371 O O . SER B 1 46 ? -12.195 19.359 1.122 1 96.31 46 SER B O 1
ATOM 2373 N N . MET B 1 47 ? -13.336 17.703 2.146 1 97.12 47 MET B N 1
ATOM 2374 C CA . MET B 1 47 ? -14.258 18.641 2.783 1 97.12 47 MET B CA 1
ATOM 2375 C C . MET B 1 47 ? -13.562 19.406 3.902 1 97.12 47 MET B C 1
ATOM 2377 O O . MET B 1 47 ? -13.773 20.609 4.055 1 97.12 47 MET B O 1
ATOM 2381 N N . LEU B 1 48 ? -12.711 18.703 4.609 1 97.25 48 LEU B N 1
ATOM 2382 C CA . LEU B 1 48 ? -11.969 19.344 5.684 1 97.25 48 LEU B CA 1
ATOM 2383 C C . LEU B 1 48 ? -11.008 20.391 5.125 1 97.25 48 LEU B C 1
ATOM 2385 O O . LEU B 1 48 ? -10.727 21.391 5.777 1 97.25 48 LEU B O 1
ATOM 2389 N N . ALA B 1 49 ? -10.547 20.125 3.922 1 96 49 ALA B N 1
ATOM 2390 C CA . ALA B 1 49 ? -9.578 21.016 3.285 1 96 49 ALA B CA 1
ATOM 2391 C C . ALA B 1 49 ? -10.273 22.203 2.617 1 96 49 ALA B C 1
ATOM 2393 O O . ALA B 1 49 ? -9.617 23.125 2.145 1 96 49 ALA B O 1
ATOM 2394 N N . GLY B 1 50 ? -11.547 22.125 2.461 1 95.06 50 GLY B N 1
ATOM 2395 C CA . GLY B 1 50 ? -12.305 23.156 1.785 1 95.06 50 GLY B CA 1
ATOM 2396 C C . GLY B 1 50 ? -12.305 23.016 0.275 1 95.06 50 GLY B C 1
ATOM 2397 O O . GLY B 1 50 ? -12.742 23.922 -0.442 1 95.06 50 GLY B O 1
ATOM 2398 N N . ILE B 1 51 ? -11.797 22 -0.209 1 92.94 51 ILE B N 1
ATOM 2399 C CA . ILE B 1 51 ? -11.742 21.719 -1.638 1 92.94 51 ILE B CA 1
ATOM 2400 C C . ILE B 1 51 ? -13.117 21.266 -2.127 1 92.94 51 ILE B C 1
ATOM 2402 O O . ILE B 1 51 ? -13.508 21.562 -3.258 1 92.94 51 ILE B O 1
ATOM 2406 N N . ARG B 1 52 ? -13.797 20.562 -1.283 1 94.06 52 ARG B N 1
ATOM 2407 C CA . ARG B 1 52 ? -15.141 20.062 -1.573 1 94.06 52 ARG B CA 1
ATOM 2408 C C . ARG B 1 52 ? -16.156 20.609 -0.57 1 94.06 52 ARG B C 1
ATOM 2410 O O . ARG B 1 52 ? -15.945 20.516 0.641 1 94.06 52 ARG B O 1
ATOM 2417 N N . LYS B 1 53 ? -17.219 21.203 -1.07 1 94.62 53 LYS B N 1
ATOM 2418 C CA . LYS B 1 53 ? -18.266 21.719 -0.189 1 94.62 53 LYS B CA 1
ATOM 2419 C C . LYS B 1 53 ? -19.203 20.609 0.26 1 94.62 53 LYS B C 1
ATOM 2421 O O . LYS B 1 53 ? -19.75 19.875 -0.568 1 94.62 53 LYS B O 1
ATOM 2426 N N . PRO B 1 54 ? -19.406 20.484 1.516 1 96.38 54 PRO B N 1
ATOM 2427 C CA . PRO B 1 54 ? -20.406 19.5 1.974 1 96.38 54 PRO B CA 1
ATOM 2428 C C . PRO B 1 54 ? -21.828 19.859 1.54 1 96.38 54 PRO B C 1
ATOM 2430 O O . PRO B 1 54 ? -22.141 21.031 1.367 1 96.38 54 PRO B O 1
ATOM 2433 N N . ARG B 1 55 ? -22.641 18.844 1.367 1 95.88 55 ARG B N 1
ATOM 2434 C CA . ARG B 1 55 ? -24.047 19.047 1.072 1 95.88 55 ARG B CA 1
ATOM 2435 C C . ARG B 1 55 ? -24.797 19.562 2.301 1 95.88 55 ARG B C 1
ATOM 2437 O O . ARG B 1 55 ? -25.703 20.391 2.186 1 95.88 55 ARG B O 1
ATOM 2444 N N . ARG B 1 56 ? -24.484 19.016 3.371 1 96.5 56 ARG B N 1
ATOM 2445 C CA . ARG B 1 56 ? -24.969 19.422 4.688 1 96.5 56 ARG B CA 1
ATOM 2446 C C . ARG B 1 56 ? -23.828 19.438 5.707 1 96.5 56 ARG B C 1
ATOM 2448 O O . ARG B 1 56 ? -22.859 18.688 5.578 1 96.5 56 ARG B O 1
ATOM 2455 N N . GLY B 1 57 ? -23.984 20.344 6.672 1 96.94 57 GLY B N 1
ATOM 2456 C CA . GLY B 1 57 ? -22.953 20.469 7.684 1 96.94 57 GLY B CA 1
ATOM 2457 C C . GLY B 1 57 ? -21.891 21.5 7.316 1 96.94 57 GLY B C 1
ATOM 2458 O O . GLY B 1 57 ? -22.016 22.188 6.305 1 96.94 57 GLY B O 1
ATOM 2459 N N . HIS B 1 58 ? -20.906 21.688 8.203 1 96.62 58 HIS B N 1
ATOM 2460 C CA . HIS B 1 58 ? -19.844 22.641 7.934 1 96.62 58 HIS B CA 1
ATOM 2461 C C . HIS B 1 58 ? -18.578 22.312 8.727 1 96.62 58 HIS B C 1
ATOM 2463 O O . HIS B 1 58 ? -18.625 21.5 9.656 1 96.62 58 HIS B O 1
ATOM 2469 N N . VAL B 1 59 ? -17.531 22.859 8.297 1 97.5 59 VAL B N 1
ATOM 2470 C CA . VAL B 1 59 ? -16.234 22.719 8.953 1 97.5 59 VAL B CA 1
ATOM 2471 C C . VAL B 1 59 ? -15.789 24.062 9.516 1 97.5 59 VAL B C 1
ATOM 2473 O O . VAL B 1 59 ? -15.992 25.109 8.891 1 97.5 59 VAL B O 1
ATOM 2476 N N . THR B 1 60 ? -15.195 24 10.727 1 97.06 60 THR B N 1
ATOM 2477 C CA . THR B 1 60 ? -14.664 25.234 11.297 1 97.06 60 THR B CA 1
ATOM 2478 C C . THR B 1 60 ? -13.195 25.078 11.672 1 97.06 60 THR B C 1
ATOM 2480 O O . THR B 1 60 ? -12.781 24.016 12.148 1 97.06 60 THR B O 1
ATOM 2483 N N . LEU B 1 61 ? -12.445 26.078 11.445 1 95.75 61 LEU B N 1
ATOM 2484 C CA . LEU B 1 61 ? -11.102 26.25 11.984 1 95.75 61 LEU B CA 1
ATOM 2485 C C . LEU B 1 61 ? -11.117 27.172 13.203 1 95.75 61 LEU B C 1
ATOM 2487 O O . LEU B 1 61 ? -11.344 28.375 13.078 1 95.75 61 LEU B O 1
ATOM 2491 N N . GLY B 1 62 ? -10.875 26.562 14.297 1 92.62 62 GLY B N 1
ATOM 2492 C CA . GLY B 1 62 ? -11.203 27.328 15.492 1 92.62 62 GLY B CA 1
ATOM 2493 C C . GLY B 1 62 ? -12.664 27.719 15.562 1 92.62 62 GLY B C 1
ATOM 2494 O O . GLY B 1 62 ? -13.547 26.844 15.555 1 92.62 62 GLY B O 1
ATOM 2495 N N . GLU B 1 63 ? -12.875 29.016 15.539 1 91.25 63 GLU B N 1
ATOM 2496 C CA . GLU B 1 63 ? -14.242 29.516 15.633 1 91.25 63 GLU B CA 1
ATOM 2497 C C . GLU B 1 63 ? -14.75 30 14.281 1 91.25 63 GLU B C 1
ATOM 2499 O O . GLU B 1 63 ? -15.906 30.406 14.156 1 91.25 63 GLU B O 1
ATOM 2504 N N . GLU B 1 64 ? -13.977 29.844 13.289 1 94.38 64 GLU B N 1
ATOM 2505 C CA . GLU B 1 64 ? -14.336 30.422 11.992 1 94.38 64 GLU B CA 1
ATOM 2506 C C . GLU B 1 64 ? -14.758 29.328 11.008 1 94.38 64 GLU B C 1
ATOM 2508 O O . GLU B 1 64 ? -14 28.391 10.75 1 94.38 64 GLU B O 1
ATOM 2513 N N . PRO B 1 65 ? -15.867 29.531 10.414 1 93.88 65 PRO B N 1
ATOM 2514 C CA . PRO B 1 65 ? -16.25 28.594 9.359 1 93.88 65 PRO B CA 1
ATOM 2515 C C . PRO B 1 65 ? -15.328 28.672 8.141 1 93.88 65 PRO B C 1
ATOM 2517 O O . PRO B 1 65 ? -14.883 29.766 7.766 1 93.88 65 PRO B O 1
ATOM 2520 N N . LEU B 1 66 ? -15.047 27.516 7.535 1 93.25 66 LEU B N 1
ATOM 2521 C CA . LEU B 1 66 ? -14.18 27.438 6.363 1 93.25 66 LEU B CA 1
ATOM 2522 C C . LEU B 1 66 ? -14.688 28.359 5.254 1 93.25 66 LEU B C 1
ATOM 2524 O O . LEU B 1 66 ? -13.906 29.016 4.578 1 93.25 66 LEU B O 1
ATOM 2528 N N . GLY B 1 67 ? -16 28.375 5.105 1 87.88 67 GLY B N 1
ATOM 2529 C CA . GLY B 1 67 ? -16.625 29.141 4.035 1 87.88 67 GLY B CA 1
ATOM 2530 C C . GLY B 1 67 ? -16.453 30.641 4.191 1 87.88 67 GLY B C 1
ATOM 2531 O O . GLY B 1 67 ? -16.641 31.391 3.24 1 87.88 67 GLY B O 1
ATOM 2532 N N . SER B 1 68 ? -16.094 31.062 5.332 1 91.56 68 SER B N 1
ATOM 2533 C CA . SER B 1 68 ? -15.953 32.5 5.594 1 91.56 68 SER B CA 1
ATOM 2534 C C . SER B 1 68 ? -14.531 32.969 5.309 1 91.56 68 SER B C 1
ATOM 2536 O O . SER B 1 68 ? -14.266 34.156 5.246 1 91.56 68 SER B O 1
ATOM 2538 N N . LEU B 1 69 ? -13.68 32.031 5.105 1 92.5 69 LEU B N 1
ATOM 2539 C CA . LEU B 1 69 ? -12.281 32.375 4.867 1 92.5 69 LEU B CA 1
ATOM 2540 C C . LEU B 1 69 ? -11.992 32.5 3.375 1 92.5 69 LEU B C 1
ATOM 2542 O O . LEU B 1 69 ? -12.508 31.703 2.574 1 92.5 69 LEU B O 1
ATOM 2546 N N . GLY B 1 70 ? -11.266 33.531 3.023 1 91.5 70 GLY B N 1
ATOM 2547 C CA . GLY B 1 70 ? -10.758 33.594 1.66 1 91.5 70 GLY B CA 1
ATOM 2548 C C . GLY B 1 70 ? -9.781 32.469 1.339 1 91.5 70 GLY B C 1
ATOM 2549 O O . GLY B 1 70 ? -9.203 31.859 2.244 1 91.5 70 GLY B O 1
ATOM 2550 N N . ARG B 1 71 ? -9.594 32.219 0.095 1 90.38 71 ARG B N 1
ATOM 2551 C CA . ARG B 1 71 ? -8.727 31.125 -0.351 1 90.38 71 ARG B CA 1
ATOM 2552 C C . ARG B 1 71 ? -7.305 31.312 0.168 1 90.38 71 ARG B C 1
ATOM 2554 O O . ARG B 1 71 ? -6.672 30.359 0.619 1 90.38 71 ARG B O 1
ATOM 2561 N N . ARG B 1 72 ? -6.863 32.5 0.132 1 92.81 72 ARG B N 1
ATOM 2562 C CA . ARG B 1 72 ? -5.504 32.812 0.567 1 92.81 72 ARG B CA 1
ATOM 2563 C C . ARG B 1 72 ? -5.355 32.625 2.072 1 92.81 72 ARG B C 1
ATOM 2565 O O . ARG B 1 72 ? -4.375 32.031 2.533 1 92.81 72 ARG B O 1
ATOM 2572 N N . ASP B 1 73 ? -6.277 33.094 2.775 1 93.62 73 ASP B N 1
ATOM 2573 C CA . ASP B 1 73 ? -6.246 32.969 4.23 1 93.62 73 ASP B CA 1
ATOM 2574 C C . ASP B 1 73 ? -6.316 31.5 4.645 1 93.62 73 ASP B C 1
ATOM 2576 O O . ASP B 1 73 ? -5.59 31.062 5.547 1 93.62 73 ASP B O 1
ATOM 2580 N N . LEU B 1 74 ? -7.148 30.75 4.023 1 94.69 74 LEU B N 1
ATOM 2581 C CA . LEU B 1 74 ? -7.254 29.312 4.297 1 94.69 74 LEU B CA 1
ATOM 2582 C C . LEU B 1 74 ? -5.938 28.609 3.998 1 94.69 74 LEU B C 1
ATOM 2584 O O . LEU B 1 74 ? -5.473 27.781 4.793 1 94.69 74 LEU B O 1
ATOM 2588 N N . ALA B 1 75 ? -5.355 28.984 2.92 1 94 75 ALA B N 1
ATOM 2589 C CA . ALA B 1 75 ? -4.117 28.344 2.482 1 94 75 ALA B CA 1
ATOM 2590 C C . ALA B 1 75 ? -2.982 28.625 3.467 1 94 75 ALA B C 1
ATOM 2592 O O . ALA B 1 75 ? -2.043 27.828 3.576 1 94 75 ALA B O 1
ATOM 2593 N N . ARG B 1 76 ? -3.037 29.656 4.211 1 94.81 76 ARG B N 1
ATOM 2594 C CA . ARG B 1 76 ? -2.01 30.016 5.184 1 94.81 76 ARG B CA 1
ATOM 2595 C C . ARG B 1 76 ? -2.229 29.266 6.5 1 94.81 76 ARG B C 1
ATOM 2597 O O . ARG B 1 76 ? -1.348 29.25 7.363 1 94.81 76 ARG B O 1
ATOM 2604 N N . ARG B 1 77 ? -3.357 28.656 6.625 1 95.31 77 ARG B N 1
ATOM 2605 C CA . ARG B 1 77 ? -3.688 28.031 7.898 1 95.31 77 ARG B CA 1
ATOM 2606 C C . ARG B 1 77 ? -3.717 26.516 7.762 1 95.31 77 ARG B C 1
ATOM 2608 O O . ARG B 1 77 ? -3.469 25.797 8.734 1 95.31 77 ARG B O 1
ATOM 2615 N N . LEU B 1 78 ? -4.078 26.094 6.578 1 96.88 78 LEU B N 1
ATOM 2616 C CA . LEU B 1 78 ? -4.312 24.672 6.348 1 96.88 78 LEU B CA 1
ATOM 2617 C C . LEU B 1 78 ? -3.611 24.203 5.078 1 96.88 78 LEU B C 1
ATOM 2619 O O . LEU B 1 78 ? -3.793 24.797 4.012 1 96.88 78 LEU B O 1
ATOM 2623 N N . ALA B 1 79 ? -2.742 23.188 5.219 1 96.69 79 ALA B N 1
ATOM 2624 C CA . ALA B 1 79 ? -2.096 22.547 4.07 1 96.69 79 ALA B CA 1
ATOM 2625 C C . ALA B 1 79 ? -2.654 21.156 3.824 1 96.69 79 ALA B C 1
ATOM 2627 O O . ALA B 1 79 ? -2.951 20.422 4.77 1 96.69 79 ALA B O 1
ATOM 2628 N N . PHE B 1 80 ? -2.816 20.859 2.576 1 95.38 80 PHE B N 1
ATOM 2629 C CA . PHE B 1 80 ? -3.352 19.562 2.168 1 95.38 80 PHE B CA 1
ATOM 2630 C C . PHE B 1 80 ? -2.387 18.844 1.229 1 95.38 80 PHE B C 1
ATOM 2632 O O . PHE B 1 80 ? -1.981 19.406 0.207 1 95.38 80 PHE B O 1
ATOM 2639 N N . VAL B 1 81 ? -1.945 17.641 1.65 1 94.06 81 VAL B N 1
ATOM 2640 C CA . VAL B 1 81 ? -1.104 16.797 0.81 1 94.06 81 VAL B CA 1
ATOM 2641 C C . VAL B 1 81 ? -1.928 15.641 0.251 1 94.06 81 VAL B C 1
ATOM 2643 O O . VAL B 1 81 ? -2.334 14.742 0.994 1 94.06 81 VAL B O 1
ATOM 2646 N N . GLU B 1 82 ? -2.094 15.609 -1.095 1 88.44 82 GLU B N 1
ATOM 2647 C CA . GLU B 1 82 ? -2.893 14.586 -1.758 1 88.44 82 GLU B CA 1
ATOM 2648 C C . GLU B 1 82 ? -2.021 13.414 -2.211 1 88.44 82 GLU B C 1
ATOM 2650 O O . GLU B 1 82 ? -0.794 13.523 -2.238 1 88.44 82 GLU B O 1
ATOM 2655 N N . GLN B 1 83 ? -2.656 12.227 -2.396 1 69.69 83 GLN B N 1
ATOM 2656 C CA . GLN B 1 83 ? -1.978 11 -2.805 1 69.69 83 GLN B CA 1
ATOM 2657 C C . GLN B 1 83 ? -1.201 11.211 -4.102 1 69.69 83 GLN B C 1
ATOM 2659 O O . GLN B 1 83 ? -0.064 10.75 -4.23 1 69.69 83 GLN B O 1
ATOM 2664 N N . GLN B 1 84 ? -1.719 11.578 -5.211 1 61.19 84 GLN B N 1
ATOM 2665 C CA . GLN B 1 84 ? -1.066 11.641 -6.516 1 61.19 84 GLN B CA 1
ATOM 2666 C C . GLN B 1 84 ? -0.632 13.062 -6.844 1 61.19 84 GLN B C 1
ATOM 2668 O O . GLN B 1 84 ? -1.298 13.758 -7.613 1 61.19 84 GLN B O 1
ATOM 2673 N N . ALA B 1 85 ? 0.106 13.68 -5.949 1 55.78 85 ALA B N 1
ATOM 2674 C CA . ALA B 1 85 ? 0.404 15.023 -6.449 1 55.78 85 ALA B CA 1
ATOM 2675 C C . ALA B 1 85 ? 1.473 14.977 -7.539 1 55.78 85 ALA B C 1
ATOM 2677 O O . ALA B 1 85 ? 2.617 14.602 -7.277 1 55.78 85 ALA B O 1
ATOM 2678 N N . GLU B 1 86 ? 1.06 14.539 -8.828 1 53.72 86 GLU B N 1
ATOM 2679 C CA . GLU B 1 86 ? 2.012 14.539 -9.93 1 53.72 86 GLU B CA 1
ATOM 2680 C C . GLU B 1 86 ? 2.527 15.945 -10.219 1 53.72 86 GLU B C 1
ATOM 2682 O O . GLU B 1 86 ? 1.742 16.891 -10.344 1 53.72 86 GLU B O 1
ATOM 2687 N N . THR B 1 87 ? 3.576 16.406 -9.531 1 54.97 87 THR B N 1
ATOM 2688 C CA . THR B 1 87 ? 4.172 17.688 -9.914 1 54.97 87 THR B CA 1
ATOM 2689 C C . THR B 1 87 ? 4.758 17.594 -11.32 1 54.97 87 THR B C 1
ATOM 2691 O O . THR B 1 87 ? 5.285 16.562 -11.727 1 54.97 87 THR B O 1
ATOM 2694 N N . THR B 1 88 ? 4.328 18.438 -12.055 1 57.31 88 THR B N 1
ATOM 2695 C CA . THR B 1 88 ? 4.809 18.578 -13.43 1 57.31 88 THR B CA 1
ATOM 2696 C C . THR B 1 88 ? 6.32 18.422 -13.492 1 57.31 88 THR B C 1
ATOM 2698 O O . THR B 1 88 ? 7.02 18.625 -12.5 1 57.31 88 THR B O 1
ATOM 2701 N N . GLU B 1 89 ? 7.051 17.922 -14.641 1 61.62 89 GLU B N 1
ATOM 2702 C CA . GLU B 1 89 ? 8.297 17.375 -15.148 1 61.62 89 GLU B CA 1
ATOM 2703 C C . GLU B 1 89 ? 9.492 18.25 -14.758 1 61.62 89 GLU B C 1
ATOM 2705 O O . GLU B 1 89 ? 10.438 17.766 -14.133 1 61.62 89 GLU B O 1
ATOM 2710 N N . ARG B 1 90 ? 9.812 19.391 -15.273 1 78.19 90 ARG B N 1
ATOM 2711 C CA . ARG B 1 90 ? 11.172 19.922 -15.305 1 78.19 90 ARG B CA 1
ATOM 2712 C C . ARG B 1 90 ? 11.391 20.938 -14.188 1 78.19 90 ARG B C 1
ATOM 2714 O O . ARG B 1 90 ? 11.586 22.125 -14.445 1 78.19 90 ARG B O 1
ATOM 2721 N N . ILE B 1 91 ? 11.297 20.5 -12.789 1 91.94 91 ILE B N 1
ATOM 2722 C CA . ILE B 1 91 ? 11.57 21.391 -11.656 1 91.94 91 ILE B CA 1
ATOM 2723 C C . ILE B 1 91 ? 12.5 20.703 -10.672 1 91.94 91 ILE B C 1
ATOM 2725 O O . ILE B 1 91 ? 12.602 19.469 -10.656 1 91.94 91 ILE B O 1
ATOM 2729 N N . THR B 1 92 ? 13.133 21.578 -9.836 1 95.75 92 THR B N 1
ATOM 2730 C CA . THR B 1 92 ? 14.016 21.047 -8.805 1 95.75 92 THR B CA 1
ATOM 2731 C C . THR B 1 92 ? 13.25 20.797 -7.512 1 95.75 92 THR B C 1
ATOM 2733 O O . THR B 1 92 ? 12.109 21.234 -7.363 1 95.75 92 THR B O 1
ATOM 2736 N N . ALA B 1 93 ? 13.859 20.094 -6.629 1 95.94 93 ALA B N 1
ATOM 2737 C CA . ALA B 1 93 ? 13.305 19.875 -5.297 1 95.94 93 ALA B CA 1
ATOM 2738 C C . ALA B 1 93 ? 12.977 21.203 -4.617 1 95.94 93 ALA B C 1
ATOM 2740 O O . ALA B 1 93 ? 11.883 21.375 -4.082 1 95.94 93 ALA B O 1
ATOM 2741 N N . ARG B 1 94 ? 13.883 22.094 -4.656 1 96.75 94 ARG B N 1
ATOM 2742 C CA . ARG B 1 94 ? 13.68 23.406 -4.027 1 96.75 94 ARG B CA 1
ATOM 2743 C C . ARG B 1 94 ? 12.5 24.125 -4.648 1 96.75 94 ARG B C 1
ATOM 2745 O O . ARG B 1 94 ? 11.641 24.656 -3.936 1 96.75 94 ARG B O 1
ATOM 2752 N N . GLN B 1 95 ? 12.453 24.156 -5.926 1 95.56 95 GLN B N 1
ATOM 2753 C CA . GLN B 1 95 ? 11.375 24.844 -6.633 1 95.56 95 GLN B CA 1
ATOM 2754 C C . GLN B 1 95 ? 10.016 24.266 -6.258 1 95.56 95 GLN B C 1
ATOM 2756 O O . GLN B 1 95 ? 9.031 25 -6.141 1 95.56 95 GLN B O 1
ATOM 2761 N N . ALA B 1 96 ? 9.977 22.984 -6.141 1 93.94 96 ALA B N 1
ATOM 2762 C CA . ALA B 1 96 ? 8.734 22.328 -5.723 1 93.94 96 ALA B CA 1
ATOM 2763 C C . ALA B 1 96 ? 8.289 22.844 -4.355 1 93.94 96 ALA B C 1
ATOM 2765 O O . ALA B 1 96 ? 7.102 23.094 -4.141 1 93.94 96 ALA B O 1
ATOM 2766 N N . VAL B 1 97 ? 9.227 23 -3.463 1 95.94 97 VAL B N 1
ATOM 2767 C CA . VAL B 1 97 ? 8.93 23.438 -2.102 1 95.94 97 VAL B CA 1
ATOM 2768 C C . VAL B 1 97 ? 8.57 24.922 -2.094 1 95.94 97 VAL B C 1
ATOM 2770 O O . VAL B 1 97 ? 7.73 25.359 -1.303 1 95.94 97 VAL B O 1
ATOM 2773 N N . GLU B 1 98 ? 9.156 25.672 -3.006 1 96.25 98 GLU B N 1
ATOM 2774 C CA . GLU B 1 98 ? 8.891 27.109 -3.111 1 96.25 98 GLU B CA 1
ATOM 2775 C C . GLU B 1 98 ? 7.414 27.375 -3.416 1 96.25 98 GLU B C 1
ATOM 2777 O O . GLU B 1 98 ? 6.875 28.422 -3.033 1 96.25 98 GLU B O 1
ATOM 2782 N N . LEU B 1 99 ? 6.82 26.469 -4.055 1 93.56 99 LEU B N 1
ATOM 2783 C CA . LEU B 1 99 ? 5.406 26.625 -4.375 1 93.56 99 LEU B CA 1
ATOM 2784 C C . LEU B 1 99 ? 4.57 26.75 -3.104 1 93.56 99 LEU B C 1
ATOM 2786 O O . LEU B 1 99 ? 3.441 27.234 -3.141 1 93.56 99 LEU B O 1
ATOM 2790 N N . GLY B 1 100 ? 5.055 26.25 -2.039 1 95 100 GLY B N 1
ATOM 2791 C CA . GLY B 1 100 ? 4.371 26.359 -0.76 1 95 100 GLY B CA 1
ATOM 2792 C C . GLY B 1 100 ? 4.23 27.797 -0.281 1 95 100 GLY B C 1
ATOM 2793 O O . GLY B 1 100 ? 3.412 28.078 0.594 1 95 100 GLY B O 1
ATOM 2794 N N . ARG B 1 101 ? 4.969 28.672 -0.859 1 95.69 101 ARG B N 1
ATOM 2795 C CA . ARG B 1 101 ? 4.957 30.078 -0.429 1 95.69 101 ARG B CA 1
ATOM 2796 C C . ARG B 1 101 ? 3.906 30.875 -1.193 1 95.69 101 ARG B C 1
ATOM 2798 O O . ARG B 1 101 ? 3.672 32.031 -0.894 1 95.69 101 ARG B O 1
ATOM 2805 N N . THR B 1 102 ? 3.244 30.297 -2.09 1 93.88 102 THR B N 1
ATOM 2806 C CA . THR B 1 102 ? 2.342 30.953 -3.025 1 93.88 102 THR B CA 1
ATOM 2807 C C . THR B 1 102 ? 1.299 31.781 -2.275 1 93.88 102 THR B C 1
ATOM 2809 O O . THR B 1 102 ? 0.948 32.875 -2.703 1 93.88 102 THR B O 1
ATOM 2812 N N . PRO B 1 103 ? 0.771 31.312 -1.146 1 93.31 103 PRO B N 1
ATOM 2813 C CA . PRO B 1 103 ? -0.248 32.094 -0.433 1 93.31 103 PRO B CA 1
ATOM 2814 C C . PRO B 1 103 ? 0.294 33.406 0.125 1 93.31 103 PRO B C 1
ATOM 2816 O O . PRO B 1 103 ? -0.481 34.281 0.516 1 93.31 103 PRO B O 1
ATOM 2819 N N . TYR B 1 104 ? 1.549 33.531 0.163 1 92.44 104 TYR B N 1
ATOM 2820 C CA . TYR B 1 104 ? 2.166 34.719 0.768 1 92.44 104 TYR B CA 1
ATOM 2821 C C . TYR B 1 104 ? 2.609 35.688 -0.299 1 92.44 104 TYR B C 1
ATOM 2823 O O . TYR B 1 104 ? 3.025 36.812 0.019 1 92.44 104 TYR B O 1
ATOM 2831 N N . LEU B 1 105 ? 2.461 35.312 -1.521 1 90.5 105 LEU B N 1
ATOM 2832 C CA . LEU B 1 105 ? 2.928 36.156 -2.619 1 90.5 105 LEU B CA 1
ATOM 2833 C C . LEU B 1 105 ? 1.759 36.844 -3.297 1 90.5 105 LEU B C 1
ATOM 2835 O O . LEU B 1 105 ? 0.642 36.344 -3.322 1 90.5 105 LEU B O 1
ATOM 2839 N N . GLY B 1 106 ? 2.021 38.094 -3.715 1 88.19 106 GLY B N 1
ATOM 2840 C CA . GLY B 1 106 ? 1.053 38.938 -4.414 1 88.19 106 GLY B CA 1
ATOM 2841 C C . GLY B 1 106 ? 1.685 40.094 -5.141 1 88.19 106 GLY B C 1
ATOM 2842 O O . GLY B 1 106 ? 2.91 40.188 -5.215 1 88.19 106 GLY B O 1
ATOM 2843 N N . PRO B 1 107 ? 0.825 40.812 -5.758 1 85.06 107 PRO B N 1
ATOM 2844 C CA . PRO B 1 107 ? 1.334 41.969 -6.512 1 85.06 107 PRO B CA 1
ATOM 2845 C C . PRO B 1 107 ? 2.221 42.875 -5.668 1 85.06 107 PRO B C 1
ATOM 2847 O O . PRO B 1 107 ? 3.191 43.469 -6.18 1 85.06 107 PRO B O 1
ATOM 2850 N N . LEU B 1 108 ? 1.989 42.938 -4.41 1 86.06 108 LEU B N 1
ATOM 2851 C CA . LEU B 1 108 ? 2.752 43.812 -3.541 1 86.06 108 LEU B CA 1
ATOM 2852 C C . LEU B 1 108 ? 3.688 43.031 -2.637 1 86.06 108 LEU B C 1
ATOM 2854 O O . LEU B 1 108 ? 4.328 43.594 -1.746 1 86.06 108 LEU B O 1
ATOM 2858 N N . SER B 1 109 ? 3.566 41.75 -2.701 1 85.69 109 SER B N 1
ATOM 2859 C CA . SER B 1 109 ? 4.414 40.906 -1.892 1 85.69 109 SER B CA 1
ATOM 2860 C C . SER B 1 109 ? 5.27 40 -2.77 1 85.69 109 SER B C 1
ATOM 2862 O O . SER B 1 109 ? 4.828 38.906 -3.172 1 85.69 109 SER B O 1
ATOM 2864 N N . ALA B 1 110 ? 6.473 40.469 -2.957 1 88.44 110 ALA B N 1
ATOM 2865 C CA . ALA B 1 110 ? 7.418 39.719 -3.785 1 88.44 110 ALA B CA 1
ATOM 2866 C C . ALA B 1 110 ? 8.219 38.719 -2.945 1 88.44 110 ALA B C 1
ATOM 2868 O O . ALA B 1 110 ? 8.172 38.75 -1.714 1 88.44 110 ALA B O 1
ATOM 2869 N N . TRP B 1 111 ? 8.773 37.844 -3.604 1 92.56 111 TRP B N 1
ATOM 2870 C CA . TRP B 1 111 ? 9.641 36.844 -2.959 1 92.56 111 TRP B CA 1
ATOM 2871 C C . TRP B 1 111 ? 10.695 37.531 -2.098 1 92.56 111 TRP B C 1
ATOM 2873 O O . TRP B 1 111 ? 11.344 38.5 -2.539 1 92.56 111 TRP B O 1
ATOM 2883 N N . SER B 1 112 ? 10.844 37.156 -0.899 1 92.25 112 SER B N 1
ATOM 2884 C CA . SER B 1 112 ? 11.734 37.812 0.056 1 92.25 112 SER B CA 1
ATOM 2885 C C . SER B 1 112 ? 12.734 36.812 0.64 1 92.25 112 SER B C 1
ATOM 2887 O O . SER B 1 112 ? 12.672 35.625 0.356 1 92.25 112 SER B O 1
ATOM 2889 N N . GLN B 1 113 ? 13.594 37.375 1.454 1 94 113 GLN B N 1
ATOM 2890 C CA . GLN B 1 113 ? 14.562 36.531 2.172 1 94 113 GLN B CA 1
ATOM 2891 C C . GLN B 1 113 ? 13.867 35.625 3.17 1 94 113 GLN B C 1
ATOM 2893 O O . GLN B 1 113 ? 14.336 34.5 3.426 1 94 113 GLN B O 1
ATOM 2898 N N . ASN B 1 114 ? 12.836 36.156 3.605 1 94.25 114 ASN B N 1
ATOM 2899 C CA . ASN B 1 114 ? 12.055 35.312 4.52 1 94.25 114 ASN B CA 1
ATOM 2900 C C . ASN B 1 114 ? 11.523 34.062 3.826 1 94.25 114 ASN B C 1
ATOM 2902 O O . ASN B 1 114 ? 11.531 33 4.406 1 94.25 114 ASN B O 1
ATOM 2906 N N . ASP B 1 115 ? 11.078 34.219 2.609 1 95.62 115 ASP B N 1
ATOM 2907 C CA . ASP B 1 115 ? 10.602 33.094 1.849 1 95.62 115 ASP B CA 1
ATOM 2908 C C . ASP B 1 115 ? 11.719 32.062 1.638 1 95.62 115 ASP B C 1
ATOM 2910 O O . ASP B 1 115 ? 11.492 30.859 1.769 1 95.62 115 ASP B O 1
ATOM 2914 N N . ASP B 1 116 ? 12.867 32.562 1.395 1 96.38 116 ASP B N 1
ATOM 2915 C CA . ASP B 1 116 ? 14.023 31.688 1.258 1 96.38 116 ASP B CA 1
ATOM 2916 C C . ASP B 1 116 ? 14.273 30.906 2.547 1 96.38 116 ASP B C 1
ATOM 2918 O O . ASP B 1 116 ? 14.508 29.703 2.51 1 96.38 116 ASP B O 1
ATOM 2922 N N . ALA B 1 117 ? 14.203 31.625 3.598 1 96.81 117 ALA B N 1
ATOM 2923 C CA . ALA B 1 117 ? 14.477 31.016 4.895 1 96.81 117 ALA B CA 1
ATOM 2924 C C . ALA B 1 117 ? 13.453 29.922 5.219 1 96.81 117 ALA B C 1
ATOM 2926 O O . ALA B 1 117 ? 13.805 28.875 5.746 1 96.81 117 ALA B O 1
ATOM 2927 N N . VAL B 1 118 ? 12.234 30.203 4.918 1 96.38 118 VAL B N 1
ATOM 2928 C CA . VAL B 1 118 ? 11.156 29.25 5.18 1 96.38 118 VAL B CA 1
ATOM 2929 C C . VAL B 1 118 ? 11.359 28 4.332 1 96.38 118 VAL B C 1
ATOM 2931 O O . VAL B 1 118 ? 11.234 26.875 4.836 1 96.38 118 VAL B O 1
ATOM 2934 N N . VAL B 1 119 ? 11.688 28.172 3.088 1 97.38 119 VAL B N 1
ATOM 2935 C CA . VAL B 1 119 ? 11.898 27.047 2.172 1 97.38 119 VAL B CA 1
ATOM 2936 C C . VAL B 1 119 ? 13.102 26.234 2.633 1 97.38 119 VAL B C 1
ATOM 2938 O O . VAL B 1 119 ? 13.039 25 2.672 1 97.38 119 VAL B O 1
ATOM 2941 N N . ASP B 1 120 ? 14.156 26.938 3.037 1 97.19 120 ASP B N 1
ATOM 2942 C CA . ASP B 1 120 ? 15.336 26.25 3.539 1 97.19 120 ASP B CA 1
ATOM 2943 C C . ASP B 1 120 ? 15.008 25.406 4.777 1 97.19 120 ASP B C 1
ATOM 2945 O O . ASP B 1 120 ? 15.438 24.266 4.895 1 97.19 120 ASP B O 1
ATOM 2949 N N . ALA B 1 121 ? 14.258 26 5.625 1 96.62 121 ALA B N 1
ATOM 2950 C CA . ALA B 1 121 ? 13.867 25.297 6.852 1 96.62 121 ALA B CA 1
ATOM 2951 C C . ALA B 1 121 ? 13 24.078 6.543 1 96.62 121 ALA B C 1
ATOM 2953 O O . ALA B 1 121 ? 13.172 23.031 7.156 1 96.62 121 ALA B O 1
ATOM 2954 N N . ALA B 1 122 ? 12.07 24.234 5.656 1 96.5 122 ALA B N 1
ATOM 2955 C CA . ALA B 1 122 ? 11.195 23.125 5.266 1 96.5 122 ALA B CA 1
ATOM 2956 C C . ALA B 1 122 ? 12 21.969 4.688 1 96.5 122 ALA B C 1
ATOM 2958 O O . ALA B 1 122 ? 11.766 20.797 5.031 1 96.5 122 ALA B O 1
ATOM 2959 N N . LEU B 1 123 ? 12.945 22.312 3.828 1 97.31 123 LEU B N 1
ATOM 2960 C CA . LEU B 1 123 ? 13.805 21.297 3.234 1 97.31 123 LEU B CA 1
ATOM 2961 C C . LEU B 1 123 ? 14.633 20.594 4.305 1 97.31 123 LEU B C 1
ATOM 2963 O O . LEU B 1 123 ? 14.758 19.359 4.289 1 97.31 123 LEU B O 1
ATOM 2967 N N . ALA B 1 124 ? 15.125 21.344 5.207 1 95.69 124 ALA B N 1
ATOM 2968 C CA . ALA B 1 124 ? 15.922 20.781 6.301 1 95.69 124 ALA B CA 1
ATOM 2969 C C . ALA B 1 124 ? 15.062 19.891 7.195 1 95.69 124 ALA B C 1
ATOM 2971 O O . ALA B 1 124 ? 15.5 18.812 7.605 1 95.69 124 ALA B O 1
ATOM 2972 N N . ASN B 1 125 ? 13.883 20.312 7.457 1 93.19 125 ASN B N 1
ATOM 2973 C CA . ASN B 1 125 ? 12.969 19.594 8.336 1 93.19 125 ASN B CA 1
ATOM 2974 C C . ASN B 1 125 ? 12.656 18.188 7.809 1 93.19 125 ASN B C 1
ATOM 2976 O O . ASN B 1 125 ? 12.391 17.266 8.586 1 93.19 125 ASN B O 1
ATOM 2980 N N . VAL B 1 126 ? 12.711 18.031 6.477 1 93.81 126 VAL B N 1
ATOM 2981 C CA . VAL B 1 126 ? 12.367 16.734 5.906 1 93.81 126 VAL B CA 1
ATOM 2982 C C . VAL B 1 126 ? 13.625 16.031 5.426 1 93.81 126 VAL B C 1
ATOM 2984 O O . VAL B 1 126 ? 13.562 15.102 4.609 1 93.81 126 VAL B O 1
ATOM 2987 N N . ASP B 1 127 ? 14.773 16.5 5.766 1 92.44 127 ASP B N 1
ATOM 2988 C CA . ASP B 1 127 ? 16.078 15.922 5.48 1 92.44 127 ASP B CA 1
ATOM 2989 C C . ASP B 1 127 ? 16.344 15.883 3.979 1 92.44 127 ASP B C 1
ATOM 2991 O O . ASP B 1 127 ? 16.797 14.859 3.451 1 92.44 127 ASP B O 1
ATOM 2995 N N . MET B 1 128 ? 16.031 17 3.303 1 95.88 128 MET B N 1
ATOM 2996 C CA . MET B 1 128 ? 16.219 17.047 1.856 1 95.88 128 MET B CA 1
ATOM 2997 C C . MET B 1 128 ? 17.062 18.25 1.462 1 95.88 128 MET B C 1
ATOM 2999 O O . MET B 1 128 ? 17.141 18.609 0.284 1 95.88 128 MET B O 1
ATOM 3003 N N . ALA B 1 129 ? 17.703 18.891 2.457 1 96.88 129 ALA B N 1
ATOM 3004 C CA . ALA B 1 129 ? 18.5 20.094 2.188 1 96.88 129 ALA B CA 1
ATOM 3005 C C . ALA B 1 129 ? 19.609 19.797 1.183 1 96.88 129 ALA B C 1
ATOM 3007 O O . ALA B 1 129 ? 19.875 20.594 0.279 1 96.88 129 ALA B O 1
ATOM 3008 N N . ASP B 1 130 ? 20.203 18.641 1.253 1 96.25 130 ASP B N 1
ATOM 3009 C CA . ASP B 1 130 ? 21.344 18.266 0.419 1 96.25 130 ASP B CA 1
ATOM 3010 C C . ASP B 1 130 ? 20.906 17.938 -1.005 1 96.25 130 ASP B C 1
ATOM 3012 O O . ASP B 1 130 ? 21.734 17.844 -1.913 1 96.25 130 ASP B O 1
ATOM 3016 N N . LYS B 1 131 ? 19.656 17.828 -1.232 1 96.56 131 LYS B N 1
ATOM 3017 C CA . LYS B 1 131 ? 19.141 17.469 -2.549 1 96.56 131 LYS B CA 1
ATOM 3018 C C . LYS B 1 131 ? 18.25 18.562 -3.117 1 96.56 131 LYS B C 1
ATOM 3020 O O . LYS B 1 131 ? 17.469 18.328 -4.039 1 96.56 131 LYS B O 1
ATOM 3025 N N . ALA B 1 132 ? 18.422 19.672 -2.625 1 96.75 132 ALA B N 1
ATOM 3026 C CA . ALA B 1 132 ? 17.547 20.797 -2.969 1 96.75 132 ALA B CA 1
ATOM 3027 C C . ALA B 1 132 ? 17.625 21.109 -4.461 1 96.75 132 ALA B C 1
ATOM 3029 O O . ALA B 1 132 ? 16.609 21.469 -5.074 1 96.75 132 ALA B O 1
ATOM 3030 N N . GLU B 1 133 ? 18.75 20.906 -5.074 1 95.94 133 GLU B N 1
ATOM 3031 C CA . GLU B 1 133 ? 18.938 21.312 -6.465 1 95.94 133 GLU B CA 1
ATOM 3032 C C . GLU B 1 133 ? 18.719 20.141 -7.414 1 95.94 133 GLU B C 1
ATOM 3034 O O . GLU B 1 133 ? 18.781 20.297 -8.633 1 95.94 133 GLU B O 1
ATOM 3039 N N . ARG B 1 134 ? 18.391 19.078 -6.883 1 94.81 134 ARG B N 1
ATOM 3040 C CA . ARG B 1 134 ? 18.156 17.906 -7.723 1 94.81 134 ARG B CA 1
ATOM 3041 C C . ARG B 1 134 ? 16.828 18.016 -8.469 1 94.81 134 ARG B C 1
ATOM 3043 O O . ARG B 1 134 ? 15.859 18.547 -7.93 1 94.81 134 ARG B O 1
ATOM 3050 N N . SER B 1 135 ? 16.938 17.516 -9.664 1 94.06 135 SER B N 1
ATOM 3051 C CA . SER B 1 135 ? 15.711 17.5 -10.461 1 94.06 135 SER B CA 1
ATOM 3052 C C . SER B 1 135 ? 14.688 16.531 -9.875 1 94.06 135 SER B C 1
ATOM 3054 O O . SER B 1 135 ? 15.031 15.438 -9.422 1 94.06 135 SER B O 1
ATOM 3056 N N . TRP B 1 136 ? 13.43 16.906 -9.898 1 89.88 136 TRP B N 1
ATOM 3057 C CA . TRP B 1 136 ? 12.305 16.141 -9.352 1 89.88 136 TRP B CA 1
ATOM 3058 C C . TRP B 1 136 ? 12.258 14.742 -9.938 1 89.88 136 TRP B C 1
ATOM 3060 O O . TRP B 1 136 ? 12.008 13.773 -9.219 1 89.88 136 TRP B O 1
ATOM 3070 N N . HIS B 1 137 ? 12.547 14.625 -11.164 1 87.12 137 HIS B N 1
ATOM 3071 C CA . HIS B 1 137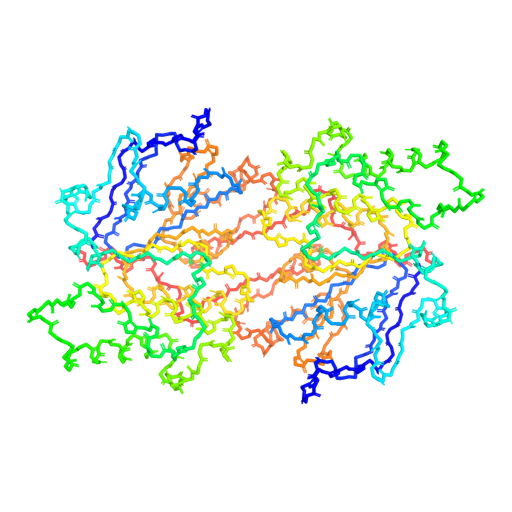 ? 12.406 13.359 -11.883 1 87.12 137 HIS B CA 1
ATOM 3072 C C . HIS B 1 137 ? 13.469 12.359 -11.461 1 87.12 137 HIS B C 1
ATOM 3074 O O . HIS B 1 137 ? 13.352 11.164 -11.75 1 87.12 137 HIS B O 1
ATOM 3080 N N . HIS B 1 138 ? 14.508 12.828 -10.805 1 89.06 138 HIS B N 1
ATOM 3081 C CA . HIS B 1 138 ? 15.609 11.953 -10.414 1 89.06 138 HIS B CA 1
ATOM 3082 C C . HIS B 1 138 ? 15.453 11.492 -8.969 1 89.06 138 HIS B C 1
ATOM 3084 O O . HIS B 1 138 ? 16.25 10.695 -8.477 1 89.06 138 HIS B O 1
ATOM 3090 N N . LEU B 1 139 ? 14.453 11.961 -8.383 1 90.25 139 LEU B N 1
ATOM 3091 C CA . LEU B 1 139 ? 14.258 11.641 -6.973 1 90.25 139 LEU B CA 1
ATOM 3092 C C . LEU B 1 139 ? 13.492 10.336 -6.812 1 90.25 139 LEU B C 1
ATOM 3094 O O . LEU B 1 139 ? 12.672 9.984 -7.66 1 90.25 139 LEU B O 1
ATOM 3098 N N . SER B 1 140 ? 13.828 9.609 -5.715 1 87.19 140 SER B N 1
ATOM 3099 C CA . SER B 1 140 ? 13.086 8.398 -5.379 1 87.19 140 SER B CA 1
ATOM 3100 C C . SER B 1 140 ? 11.68 8.727 -4.906 1 87.19 140 SER B C 1
ATOM 3102 O O . SER B 1 140 ? 11.367 9.891 -4.621 1 87.19 140 SER B O 1
ATOM 3104 N N . GLY B 1 141 ? 10.781 7.723 -4.852 1 85.75 141 GLY B N 1
ATOM 3105 C CA . GLY B 1 141 ? 9.43 7.906 -4.348 1 85.75 141 GLY B CA 1
ATOM 3106 C C . GLY B 1 141 ? 9.383 8.453 -2.934 1 85.75 141 GLY B C 1
ATOM 3107 O O . GLY B 1 141 ? 8.594 9.352 -2.631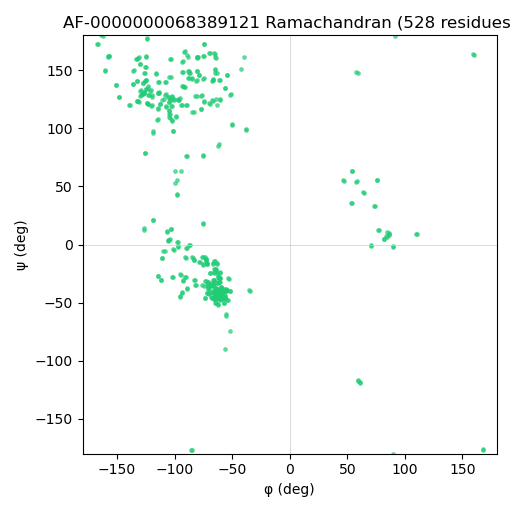 1 85.75 141 GLY B O 1
ATOM 3108 N N . GLY B 1 142 ? 10.219 7.922 -2.062 1 89.19 142 GLY B N 1
ATOM 3109 C CA . GLY B 1 142 ? 10.297 8.406 -0.692 1 89.19 142 GLY B CA 1
ATOM 3110 C C . GLY B 1 142 ? 10.758 9.844 -0.59 1 89.19 142 GLY B C 1
ATOM 3111 O O . GLY B 1 142 ? 10.242 10.609 0.227 1 89.19 142 GLY B O 1
ATOM 3112 N N . GLU B 1 143 ? 11.68 10.172 -1.435 1 91.38 143 GLU B N 1
ATOM 3113 C CA . GLU B 1 143 ? 12.188 11.547 -1.456 1 91.38 143 GLU B CA 1
ATOM 3114 C C . GLU B 1 143 ? 11.117 12.516 -1.948 1 91.38 143 GLU B C 1
ATOM 3116 O O . GLU B 1 143 ? 10.945 13.602 -1.379 1 91.38 143 GLU B O 1
ATOM 3121 N N . ARG B 1 144 ? 10.414 12.125 -2.914 1 91.88 144 ARG B N 1
ATOM 3122 C CA . ARG B 1 144 ? 9.344 12.969 -3.436 1 91.88 144 ARG B CA 1
ATOM 3123 C C . ARG B 1 144 ? 8.258 13.195 -2.389 1 91.88 144 ARG B C 1
ATOM 3125 O O . ARG B 1 144 ? 7.73 14.297 -2.26 1 91.88 144 ARG B O 1
ATOM 3132 N N . GLN B 1 145 ? 7.941 12.164 -1.712 1 91.94 145 GLN B N 1
ATOM 3133 C CA . GLN B 1 145 ? 6.926 12.289 -0.669 1 91.94 145 GLN B CA 1
ATOM 3134 C C . GLN B 1 145 ? 7.379 13.258 0.424 1 91.94 145 GLN B C 1
ATOM 3136 O O . GLN B 1 145 ? 6.582 14.047 0.927 1 91.94 145 GLN B O 1
ATOM 3141 N N . ARG B 1 146 ? 8.602 13.172 0.793 1 93.5 146 ARG B N 1
ATOM 3142 C CA . ARG B 1 146 ? 9.148 14.109 1.771 1 93.5 146 ARG B CA 1
ATOM 3143 C C . ARG B 1 146 ? 9.055 15.547 1.27 1 93.5 146 ARG B C 1
ATOM 3145 O O . ARG B 1 146 ? 8.758 16.453 2.041 1 93.5 146 ARG B O 1
ATOM 3152 N N . LEU B 1 147 ? 9.297 15.695 0.01 1 94.25 147 LEU B N 1
ATOM 3153 C CA . LEU B 1 147 ? 9.242 17.031 -0.576 1 94.25 147 LEU B CA 1
ATOM 3154 C C . LEU B 1 147 ? 7.809 17.547 -0.587 1 94.25 147 LEU B C 1
ATOM 3156 O O . LEU B 1 147 ? 7.582 18.75 -0.435 1 94.25 147 LEU B O 1
ATOM 3160 N N . HIS B 1 148 ? 6.852 16.672 -0.788 1 94.06 148 HIS B N 1
ATOM 3161 C CA . HIS B 1 148 ? 5.457 17.078 -0.671 1 94.06 148 HIS B CA 1
ATOM 3162 C C . HIS B 1 148 ? 5.152 17.594 0.73 1 94.06 148 HIS B C 1
ATOM 3164 O O . HIS B 1 148 ? 4.441 18.594 0.886 1 94.06 148 HIS B O 1
ATOM 3170 N N . ILE B 1 149 ? 5.668 16.953 1.677 1 94.88 149 ILE B N 1
ATOM 3171 C CA . ILE B 1 149 ? 5.5 17.391 3.055 1 94.88 149 ILE B CA 1
ATOM 3172 C C . ILE B 1 149 ? 6.207 18.734 3.254 1 94.88 149 ILE B C 1
ATOM 3174 O O . ILE B 1 149 ? 5.656 19.656 3.877 1 94.88 149 ILE B O 1
ATOM 3178 N N . ALA B 1 150 ? 7.402 18.844 2.684 1 96.19 150 ALA B N 1
ATOM 3179 C CA . ALA B 1 150 ? 8.148 20.094 2.783 1 96.19 150 ALA B CA 1
ATOM 3180 C C . ALA B 1 150 ? 7.359 21.25 2.176 1 96.19 150 ALA B C 1
ATOM 3182 O O . ALA B 1 150 ? 7.309 22.344 2.748 1 96.19 150 ALA B O 1
ATOM 3183 N N . ARG B 1 151 ? 6.863 21.031 1.08 1 96.06 151 ARG B N 1
ATOM 3184 C CA . ARG B 1 151 ? 6.043 22.047 0.43 1 96.06 151 ARG B CA 1
ATOM 3185 C C . ARG B 1 151 ? 4.891 22.469 1.329 1 96.06 151 ARG B C 1
ATOM 3187 O O . ARG B 1 151 ? 4.613 23.672 1.462 1 96.06 151 ARG B O 1
ATOM 3194 N N . ALA B 1 152 ? 4.258 21.484 1.875 1 96.44 152 ALA B N 1
ATOM 3195 C CA . ALA B 1 152 ? 3.162 21.766 2.797 1 96.44 152 ALA B CA 1
ATOM 3196 C C . ALA B 1 152 ? 3.648 22.562 3.998 1 96.44 152 ALA B C 1
ATOM 3198 O O . ALA B 1 152 ? 2.979 23.5 4.438 1 96.44 152 ALA B O 1
ATOM 3199 N N . LEU B 1 153 ? 4.789 22.234 4.531 1 96.44 153 LEU B N 1
ATOM 3200 C CA . LEU B 1 153 ? 5.352 22.922 5.688 1 96.44 153 LEU B CA 1
ATOM 3201 C C . LEU B 1 153 ? 5.742 24.359 5.328 1 96.44 153 LEU B C 1
ATOM 3203 O O . LEU B 1 153 ? 5.641 25.266 6.164 1 96.44 153 LEU B O 1
ATOM 3207 N N . ALA B 1 154 ? 6.168 24.531 4.102 1 96.88 154 ALA B N 1
ATOM 3208 C CA . ALA B 1 154 ? 6.555 25.875 3.641 1 96.88 154 ALA B CA 1
ATOM 3209 C C . ALA B 1 154 ? 5.355 26.812 3.631 1 96.88 154 ALA B C 1
ATOM 3211 O O . ALA B 1 154 ? 5.52 28.031 3.627 1 96.88 154 ALA B O 1
ATOM 3212 N N . GLN B 1 155 ? 4.273 26.234 3.604 1 96.31 155 GLN B N 1
ATOM 3213 C CA . GLN B 1 155 ? 3.049 27.031 3.699 1 96.31 155 GLN B CA 1
ATOM 3214 C C . GLN B 1 155 ? 2.854 27.578 5.109 1 96.31 155 GLN B C 1
ATOM 3216 O O . GLN B 1 155 ? 2.02 28.453 5.332 1 96.31 155 GLN B O 1
ATOM 3221 N N . GLU B 1 156 ? 3.6 26.969 6.059 1 95.81 156 GLU B N 1
ATOM 3222 C CA . GLU B 1 156 ? 3.533 27.344 7.469 1 95.81 156 GLU B CA 1
ATOM 3223 C C . GLU B 1 156 ? 2.113 27.203 8.008 1 95.81 156 GLU B C 1
ATOM 3225 O O . GLU B 1 156 ? 1.587 28.125 8.633 1 95.81 156 GLU B O 1
ATOM 3230 N N . PRO B 1 157 ? 1.56 26.016 7.84 1 96.06 157 PRO B N 1
ATOM 3231 C CA . PRO B 1 157 ? 0.172 25.797 8.258 1 96.06 157 PRO B CA 1
ATOM 3232 C C . PRO B 1 157 ? 0.039 25.547 9.758 1 96.06 157 PRO B C 1
ATOM 3234 O O . PRO B 1 157 ? 1.035 25.281 10.43 1 96.06 157 PRO B O 1
ATOM 3237 N N . HIS B 1 158 ? -1.175 25.734 10.242 1 96.25 158 HIS B N 1
ATOM 3238 C CA . HIS B 1 158 ? -1.515 25.266 11.578 1 96.25 158 HIS B CA 1
ATOM 3239 C C . HIS B 1 158 ? -2.053 23.844 11.555 1 96.25 158 HIS B C 1
ATOM 3241 O O . HIS B 1 158 ? -1.926 23.109 12.531 1 96.25 158 HIS B O 1
ATOM 3247 N N . ILE B 1 159 ? -2.643 23.484 10.453 1 97.75 159 ILE B N 1
ATOM 3248 C CA . ILE B 1 159 ? -3.264 22.188 10.281 1 97.75 159 ILE B CA 1
ATOM 3249 C C . ILE B 1 159 ? -2.723 21.516 9.023 1 97.75 159 ILE B C 1
ATOM 3251 O O . ILE B 1 159 ? -2.645 22.141 7.965 1 97.75 159 ILE B O 1
ATOM 3255 N N . LEU B 1 160 ? -2.324 20.297 9.156 1 97.88 160 LEU B N 1
ATOM 3256 C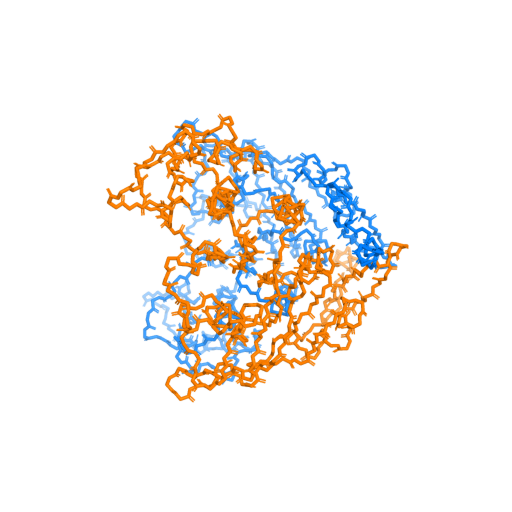 CA . LEU B 1 160 ? -1.829 19.484 8.047 1 97.88 160 LEU B CA 1
ATOM 3257 C C . LEU B 1 160 ? -2.762 18.312 7.766 1 97.88 160 LEU B C 1
ATOM 3259 O O . LEU B 1 160 ? -3.008 17.484 8.648 1 97.88 160 LEU B O 1
ATOM 3263 N N . LEU B 1 161 ? -3.369 18.266 6.57 1 98.12 161 LEU B N 1
ATOM 3264 C CA . LEU B 1 161 ? -4.195 17.156 6.109 1 98.12 161 LEU B CA 1
ATOM 3265 C C . LEU B 1 161 ? -3.424 16.281 5.137 1 98.12 161 LEU B C 1
ATOM 3267 O O . LEU B 1 161 ? -2.85 16.766 4.164 1 98.12 161 LEU B O 1
ATOM 3271 N N . LEU B 1 162 ? -3.402 15 5.41 1 97.44 162 LEU B N 1
ATOM 3272 C CA . LEU B 1 162 ? -2.648 14.055 4.594 1 97.44 162 LEU B CA 1
ATOM 3273 C C . LEU B 1 162 ? -3.553 12.938 4.078 1 97.44 162 LEU B C 1
ATOM 3275 O O . LEU B 1 162 ? -4.18 12.227 4.867 1 97.44 162 LEU B O 1
ATOM 3279 N N . ASP B 1 163 ? -3.623 12.781 2.814 1 96.25 163 ASP B N 1
ATOM 3280 C CA . ASP B 1 163 ? -4.395 11.695 2.219 1 96.25 163 ASP B CA 1
ATOM 3281 C C . ASP B 1 163 ? -3.48 10.555 1.773 1 96.25 163 ASP B C 1
ATOM 3283 O O . ASP B 1 163 ? -2.922 10.594 0.675 1 96.25 163 ASP B O 1
ATOM 3287 N N . GLU B 1 164 ? -3.389 9.547 2.641 1 93.88 164 GLU B N 1
ATOM 3288 C CA . GLU B 1 164 ? -2.605 8.336 2.418 1 93.88 164 GLU B CA 1
ATOM 3289 C C . GLU B 1 164 ? -1.157 8.672 2.072 1 93.88 164 GLU B C 1
ATOM 3291 O O . GLU B 1 164 ? -0.636 8.219 1.052 1 93.88 164 GLU B O 1
ATOM 3296 N N . PRO B 1 165 ? -0.461 9.273 2.953 1 93.69 165 PRO B N 1
ATOM 3297 C CA . PRO B 1 165 ? 0.879 9.797 2.674 1 93.69 165 PRO B CA 1
ATOM 3298 C C . PRO B 1 165 ? 1.927 8.688 2.551 1 93.69 165 PRO B C 1
ATOM 3300 O O . PRO B 1 165 ? 3.027 8.93 2.051 1 93.69 165 PRO B O 1
ATOM 3303 N N . THR B 1 166 ? 1.558 7.484 2.959 1 93.06 166 THR B N 1
ATOM 3304 C CA . THR B 1 166 ? 2.574 6.441 3.012 1 93.06 166 THR B CA 1
ATOM 3305 C C . THR B 1 166 ? 2.389 5.449 1.866 1 93.06 166 THR B C 1
ATOM 3307 O O . THR B 1 166 ? 3.107 4.449 1.779 1 93.06 166 THR B O 1
ATOM 3310 N N . ASN B 1 167 ? 1.449 5.688 1.009 1 87.88 167 ASN B N 1
ATOM 3311 C CA . ASN B 1 167 ? 1.201 4.758 -0.088 1 87.88 167 ASN B CA 1
ATOM 3312 C C . ASN B 1 167 ? 2.424 4.617 -0.99 1 87.88 167 ASN B C 1
ATOM 3314 O O . ASN B 1 167 ? 3.172 5.578 -1.187 1 87.88 167 ASN B O 1
ATOM 3318 N N . HIS B 1 168 ? 2.645 3.375 -1.446 1 83.69 168 HIS B N 1
ATOM 3319 C CA . HIS B 1 168 ? 3.67 3 -2.412 1 83.69 168 HIS B CA 1
ATOM 3320 C C . HIS B 1 168 ? 5.062 3.102 -1.804 1 83.69 168 HIS B C 1
ATOM 3322 O O . HIS B 1 168 ? 6.066 2.922 -2.5 1 83.69 168 HIS B O 1
ATOM 3328 N N . LEU B 1 169 ? 5.18 3.523 -0.521 1 90.12 169 LEU B N 1
ATOM 3329 C CA . LEU B 1 169 ? 6.465 3.572 0.167 1 90.12 169 LEU B CA 1
ATOM 3330 C C . LEU B 1 169 ? 6.781 2.232 0.822 1 90.12 169 LEU B C 1
ATOM 3332 O O . LEU B 1 169 ? 5.875 1.482 1.185 1 90.12 169 LEU B O 1
ATOM 3336 N N . ASP B 1 170 ? 8.062 1.933 0.898 1 90.75 170 ASP B N 1
ATOM 3337 C CA . ASP B 1 170 ? 8.438 0.773 1.701 1 90.75 170 ASP B CA 1
ATOM 3338 C C . ASP B 1 170 ? 8.336 1.081 3.193 1 90.75 170 ASP B C 1
ATOM 3340 O O . ASP B 1 170 ? 8.078 2.225 3.58 1 90.75 170 ASP B O 1
ATOM 3344 N N . ILE B 1 171 ? 8.492 0.151 3.979 1 93.06 171 ILE B N 1
ATOM 3345 C CA . ILE B 1 171 ? 8.188 0.23 5.402 1 93.06 171 ILE B CA 1
ATOM 3346 C C . ILE B 1 171 ? 9.094 1.26 6.07 1 93.06 171 ILE B C 1
ATOM 3348 O O . ILE B 1 171 ? 8.648 2.025 6.93 1 93.06 171 ILE B O 1
ATOM 3352 N N . GLY B 1 172 ? 10.375 1.312 5.758 1 91.88 172 GLY B N 1
ATOM 3353 C CA . GLY B 1 172 ? 11.273 2.295 6.34 1 91.88 172 GLY B CA 1
ATOM 3354 C C . GLY B 1 172 ? 10.844 3.727 6.074 1 91.88 172 GLY B C 1
ATOM 3355 O O . GLY B 1 172 ? 10.828 4.555 6.988 1 91.88 172 GLY B O 1
ATOM 3356 N N . HIS B 1 173 ? 10.484 3.949 4.922 1 91.69 173 HIS B N 1
ATOM 3357 C CA . HIS B 1 173 ? 10.062 5.289 4.527 1 91.69 173 HIS B CA 1
ATOM 3358 C C . HIS B 1 173 ? 8.703 5.637 5.137 1 91.69 173 HIS B C 1
ATOM 3360 O O . HIS B 1 173 ? 8.445 6.797 5.465 1 91.69 173 HIS B O 1
ATOM 3366 N N . GLN B 1 174 ? 7.863 4.621 5.254 1 94.31 174 GLN B N 1
ATOM 3367 C CA . GLN B 1 174 ? 6.559 4.863 5.859 1 94.31 174 GLN B CA 1
ATOM 3368 C C . GLN B 1 174 ? 6.699 5.336 7.305 1 94.31 174 GLN B C 1
ATOM 3370 O O . GLN B 1 174 ? 6.195 6.398 7.668 1 94.31 174 GLN B O 1
ATOM 3375 N N . ILE B 1 175 ? 7.422 4.617 8.023 1 94.06 175 ILE B N 1
ATOM 3376 C CA . ILE B 1 175 ? 7.617 4.93 9.438 1 94.06 175 ILE B CA 1
ATOM 3377 C C . ILE B 1 175 ? 8.359 6.254 9.578 1 94.06 175 ILE B C 1
ATOM 3379 O O . ILE B 1 175 ? 7.984 7.102 10.391 1 94.06 175 ILE B O 1
ATOM 3383 N N . GLY B 1 176 ? 9.375 6.398 8.75 1 92.94 176 GLY B N 1
ATOM 3384 C CA . GLY B 1 176 ? 10.141 7.637 8.781 1 92.94 176 GLY B CA 1
ATOM 3385 C C . GLY B 1 176 ? 9.297 8.867 8.484 1 92.94 176 GLY B C 1
ATOM 3386 O O . GLY B 1 176 ? 9.445 9.898 9.141 1 92.94 176 GLY B O 1
ATOM 3387 N N . LEU B 1 177 ? 8.484 8.766 7.539 1 93.81 177 LEU B N 1
ATOM 3388 C CA . LEU B 1 177 ? 7.637 9.891 7.145 1 93.81 177 LEU B CA 1
ATOM 3389 C C . LEU B 1 177 ? 6.66 10.258 8.258 1 93.81 177 LEU B C 1
ATOM 3391 O O . LEU B 1 177 ? 6.492 11.438 8.578 1 93.81 177 LEU B O 1
ATOM 3395 N N . LEU B 1 178 ? 6.012 9.289 8.844 1 96.12 178 LEU B N 1
ATOM 3396 C CA . LEU B 1 178 ? 5.035 9.547 9.891 1 96.12 178 LEU B CA 1
ATOM 3397 C C . LEU B 1 178 ? 5.715 10.094 11.141 1 96.12 178 LEU B C 1
ATOM 3399 O O . LEU B 1 178 ? 5.156 10.961 11.828 1 96.12 178 LEU B O 1
ATOM 3403 N N . ASP B 1 179 ? 6.859 9.609 11.367 1 94.5 179 ASP B N 1
ATOM 3404 C CA . ASP B 1 179 ? 7.656 10.148 12.469 1 94.5 179 ASP B CA 1
ATOM 3405 C C . ASP B 1 179 ? 7.984 11.625 12.234 1 94.5 179 ASP B C 1
ATOM 3407 O O . ASP B 1 179 ? 7.875 12.438 13.156 1 94.5 179 ASP B O 1
ATOM 3411 N N . LEU B 1 180 ? 8.383 11.852 11.047 1 92.56 180 LEU B N 1
ATOM 3412 C CA . LEU B 1 180 ? 8.695 13.219 10.648 1 92.56 180 LEU B CA 1
ATOM 3413 C C . LEU B 1 180 ? 7.484 14.125 10.844 1 92.56 180 LEU B C 1
ATOM 3415 O O . LEU B 1 180 ? 7.605 15.219 11.406 1 92.56 180 LEU B O 1
ATOM 3419 N N . VAL B 1 181 ? 6.363 13.703 10.43 1 95.12 181 VAL B N 1
ATOM 3420 C CA . VAL B 1 181 ? 5.133 14.484 10.555 1 95.12 181 VAL B CA 1
ATOM 3421 C C . VAL B 1 181 ? 4.801 14.703 12.023 1 95.12 181 VAL B C 1
ATOM 3423 O O . VAL B 1 181 ? 4.48 15.82 12.438 1 95.12 181 VAL B O 1
ATOM 3426 N N . ARG B 1 182 ? 4.879 13.773 12.781 1 94.5 182 ARG B N 1
ATOM 3427 C CA . ARG B 1 182 ? 4.559 13.836 14.203 1 94.5 182 ARG B CA 1
ATOM 3428 C C . ARG B 1 182 ? 5.445 14.859 14.922 1 94.5 182 ARG B C 1
ATOM 3430 O O . ARG B 1 182 ? 4.973 15.602 15.781 1 94.5 182 ARG B O 1
ATOM 3437 N N . ARG B 1 183 ? 6.617 14.938 14.531 1 91.44 183 ARG B N 1
ATOM 3438 C CA . ARG B 1 183 ? 7.594 15.781 15.219 1 91.44 183 ARG B CA 1
ATOM 3439 C C . ARG B 1 183 ? 7.355 17.25 14.906 1 91.44 183 ARG B C 1
ATOM 3441 O O . ARG B 1 183 ? 7.91 18.125 15.578 1 91.44 183 ARG B O 1
ATOM 3448 N N . GLN B 1 184 ? 6.617 17.484 13.891 1 91.81 184 GLN B N 1
ATOM 3449 C CA . GLN B 1 184 ? 6.375 18.891 13.531 1 91.81 184 GLN B CA 1
ATOM 3450 C C . GLN B 1 184 ? 5.496 19.578 14.57 1 91.81 184 GLN B C 1
ATOM 3452 O O . GLN B 1 184 ? 5.457 20.812 14.633 1 91.81 184 GLN B O 1
ATOM 3457 N N . GLY B 1 185 ? 4.684 18.828 15.312 1 91.81 185 GLY B N 1
ATOM 3458 C CA . GLY B 1 185 ? 3.854 19.391 16.375 1 91.81 185 GLY B CA 1
ATOM 3459 C C . GLY B 1 185 ? 2.627 20.109 15.844 1 91.81 185 GLY B C 1
ATOM 3460 O O . GLY B 1 185 ? 2.002 20.875 16.578 1 91.81 185 GLY B O 1
ATOM 3461 N N . LEU B 1 186 ? 2.328 19.938 14.641 1 95.5 186 LEU B N 1
ATOM 3462 C CA . LEU B 1 186 ? 1.148 20.531 14.023 1 95.5 186 LEU B CA 1
ATOM 3463 C C . LEU B 1 186 ? -0.101 19.719 14.344 1 95.5 186 LEU B C 1
ATOM 3465 O O . LEU B 1 186 ? -0.004 18.578 14.812 1 95.5 186 LEU B O 1
ATOM 3469 N N . THR B 1 187 ? -1.273 20.359 14.172 1 97.75 187 THR B N 1
ATOM 3470 C CA . THR B 1 187 ? -2.514 19.594 14.102 1 97.75 187 THR B CA 1
ATOM 3471 C C . THR B 1 187 ? -2.576 18.797 12.805 1 97.75 187 THR B C 1
ATOM 3473 O O . THR B 1 187 ? -2.453 19.359 11.711 1 97.75 187 THR B O 1
ATOM 3476 N N . VAL B 1 188 ? -2.705 17.5 12.961 1 98.19 188 VAL B N 1
ATOM 3477 C CA . VAL B 1 188 ? -2.629 16.641 11.773 1 98.19 188 VAL B CA 1
ATOM 3478 C C . VAL B 1 188 ? -3.879 15.773 11.688 1 98.19 188 VAL B C 1
ATOM 3480 O O . VAL B 1 188 ? -4.336 15.227 12.695 1 98.19 188 VAL B O 1
ATOM 3483 N N . VAL B 1 189 ? -4.465 15.703 10.523 1 98.62 189 VAL B N 1
ATOM 3484 C CA . VAL B 1 189 ? -5.457 14.688 10.164 1 98.62 189 VAL B CA 1
ATOM 3485 C C . VAL B 1 189 ? -4.957 13.875 8.969 1 98.62 189 VAL B C 1
ATOM 3487 O O . VAL B 1 189 ? -4.703 14.43 7.898 1 98.62 189 VAL B O 1
ATOM 3490 N N . ALA B 1 190 ? -4.82 12.594 9.164 1 98.06 190 ALA B N 1
ATOM 3491 C CA . ALA B 1 190 ? -4.277 11.75 8.102 1 98.06 190 ALA B CA 1
ATOM 3492 C C . ALA B 1 190 ? -5.164 10.539 7.852 1 98.06 190 ALA B C 1
ATOM 3494 O O . ALA B 1 190 ? -5.578 9.859 8.797 1 98.06 190 ALA B O 1
ATOM 3495 N N . ALA B 1 191 ? -5.52 10.352 6.59 1 97.38 191 ALA B N 1
ATOM 3496 C CA . ALA B 1 191 ? -6.086 9.062 6.211 1 97.38 191 ALA B CA 1
ATOM 3497 C C . ALA B 1 191 ? -5.004 7.992 6.133 1 97.38 191 ALA B C 1
ATOM 3499 O O . ALA B 1 191 ? -4.027 8.141 5.395 1 97.38 191 ALA B O 1
ATOM 3500 N N . LEU B 1 192 ? -5.172 6.902 6.895 1 95.75 192 LEU B N 1
ATOM 3501 C CA . LEU B 1 192 ? -4.176 5.836 6.941 1 95.75 192 LEU B CA 1
ATOM 3502 C C . LEU B 1 192 ? -4.812 4.484 6.637 1 95.75 192 LEU B C 1
ATOM 3504 O O . LEU B 1 192 ? -5.934 4.211 7.062 1 95.75 192 LEU B O 1
ATOM 3508 N N . HIS B 1 193 ? -4.008 3.672 6.023 1 91.56 193 HIS B N 1
ATOM 3509 C CA . HIS B 1 193 ? -4.488 2.33 5.719 1 91.56 193 HIS B CA 1
ATOM 3510 C C . HIS B 1 193 ? -3.932 1.308 6.707 1 91.56 193 HIS B C 1
ATOM 3512 O O . HIS B 1 193 ? -4.52 0.242 6.902 1 91.56 193 HIS B O 1
ATOM 3518 N N . ASP B 1 194 ? -2.83 1.542 7.25 1 94.25 194 ASP B N 1
ATOM 3519 C CA . ASP B 1 194 ? -2.201 0.612 8.18 1 94.25 194 ASP B CA 1
ATOM 3520 C C . ASP B 1 194 ? -2.639 0.894 9.617 1 94.25 194 ASP B C 1
ATOM 3522 O O . ASP B 1 194 ? -2.342 1.958 10.164 1 94.25 194 ASP B O 1
ATOM 3526 N N . LEU B 1 195 ? -3.24 -0.094 10.203 1 96.56 195 LEU B N 1
ATOM 3527 C CA . LEU B 1 195 ? -3.803 0.074 11.539 1 96.56 195 LEU B CA 1
ATOM 3528 C C . LEU B 1 195 ? -2.699 0.19 12.586 1 96.56 195 LEU B C 1
ATOM 3530 O O . LEU B 1 195 ? -2.857 0.892 13.586 1 96.56 195 LEU B O 1
ATOM 3534 N N . ASN B 1 196 ? -1.631 -0.45 12.375 1 95.25 196 ASN B N 1
ATOM 3535 C CA . ASN B 1 196 ? -0.515 -0.347 13.312 1 95.25 196 ASN B CA 1
ATOM 3536 C C . ASN B 1 196 ? 0.154 1.022 13.242 1 95.25 196 ASN B C 1
ATOM 3538 O O . ASN B 1 196 ? 0.626 1.543 14.25 1 95.25 196 ASN B O 1
ATOM 3542 N N . HIS B 1 197 ? 0.226 1.557 12.062 1 95.44 197 HIS B N 1
ATOM 3543 C CA . HIS B 1 197 ? 0.713 2.926 11.93 1 95.44 197 HIS B CA 1
ATOM 3544 C C . HIS B 1 197 ? -0.153 3.898 12.719 1 95.44 197 HIS B C 1
ATOM 3546 O O . HIS B 1 197 ? 0.366 4.75 13.445 1 95.44 197 HIS B O 1
ATOM 3552 N N . ALA B 1 198 ? -1.427 3.721 12.547 1 96.56 198 ALA B N 1
ATOM 3553 C CA . ALA B 1 198 ? -2.355 4.57 13.289 1 96.56 198 ALA B CA 1
ATOM 3554 C C . ALA B 1 198 ? -2.156 4.426 14.789 1 96.56 198 ALA B C 1
ATOM 3556 O O . ALA B 1 198 ? -2.094 5.418 15.516 1 96.56 198 ALA B O 1
ATOM 3557 N N . ALA B 1 199 ? -2.039 3.246 15.219 1 95.62 199 ALA B N 1
ATOM 3558 C CA . ALA B 1 199 ? -1.861 2.961 16.641 1 95.62 199 ALA B CA 1
ATOM 3559 C C . ALA B 1 199 ? -0.565 3.572 17.172 1 95.62 199 ALA B C 1
ATOM 3561 O O . ALA B 1 199 ? -0.506 4.027 18.312 1 95.62 199 ALA B O 1
ATOM 3562 N N . MET B 1 200 ? 0.378 3.605 16.359 1 93.19 200 MET B N 1
ATOM 3563 C CA . MET B 1 200 ? 1.719 4.016 16.766 1 93.19 200 MET B CA 1
ATOM 3564 C C . MET B 1 200 ? 1.839 5.535 16.797 1 93.19 200 MET B C 1
ATOM 3566 O O . MET B 1 200 ? 2.48 6.094 17.688 1 93.19 200 MET B O 1
ATOM 3570 N N . PHE B 1 201 ? 1.186 6.191 15.914 1 95 201 PHE B N 1
ATOM 3571 C CA . PHE B 1 201 ? 1.536 7.594 15.719 1 95 201 PHE B CA 1
ATOM 3572 C C . PHE B 1 201 ? 0.383 8.5 16.125 1 95 201 PHE B C 1
ATOM 3574 O O . PHE B 1 201 ? 0.598 9.656 16.5 1 95 201 PHE B O 1
ATOM 3581 N N . CYS B 1 202 ? -0.805 8.008 16.047 1 96.69 202 CYS B N 1
ATOM 3582 C CA . CYS B 1 202 ? -1.953 8.883 16.234 1 96.69 202 CYS B CA 1
ATOM 3583 C C . CYS B 1 202 ? -2.334 8.977 17.703 1 96.69 202 CYS B C 1
ATOM 3585 O O . CYS B 1 202 ? -2.27 7.98 18.438 1 96.69 202 CYS B O 1
ATOM 3587 N N . ASP B 1 203 ? -2.754 10.156 18.094 1 96.44 203 ASP B N 1
ATOM 3588 C CA . ASP B 1 203 ? -3.322 10.336 19.422 1 96.44 203 ASP B CA 1
ATOM 3589 C C . ASP B 1 203 ? -4.723 9.734 19.516 1 96.44 203 ASP B C 1
ATOM 3591 O O . ASP B 1 203 ? -5.066 9.086 20.5 1 96.44 203 ASP B O 1
ATOM 3595 N N . ARG B 1 204 ? -5.43 10.031 18.547 1 97.94 204 ARG B N 1
ATOM 3596 C CA . ARG B 1 204 ? -6.758 9.453 18.359 1 97.94 204 ARG B CA 1
ATOM 3597 C C . ARG B 1 204 ? -6.93 8.898 16.953 1 97.94 204 ARG B C 1
ATOM 3599 O O . ARG B 1 204 ? -6.203 9.289 16.031 1 97.94 204 ARG B O 1
ATOM 3606 N N . VAL B 1 205 ? -7.836 7.961 16.875 1 98.06 205 VAL B N 1
ATOM 3607 C CA . VAL B 1 205 ? -8.188 7.367 15.594 1 98.06 205 VAL B CA 1
ATOM 3608 C C . VAL B 1 205 ? -9.695 7.434 15.383 1 98.06 205 VAL B C 1
ATOM 3610 O O . VAL B 1 205 ? -10.469 7.246 16.328 1 98.06 205 VAL B O 1
ATOM 3613 N N . ALA B 1 206 ? -10.055 7.746 14.203 1 98.38 206 ALA B N 1
ATOM 3614 C CA . ALA B 1 206 ? -11.461 7.73 13.789 1 98.38 206 ALA B CA 1
ATOM 3615 C C . ALA B 1 206 ? -11.703 6.66 12.727 1 98.38 206 ALA B C 1
ATOM 3617 O O . ALA B 1 206 ? -10.984 6.598 11.719 1 98.38 206 ALA B O 1
ATOM 3618 N N . ILE B 1 207 ? -12.695 5.863 12.922 1 98.25 207 ILE B N 1
ATOM 3619 C CA . ILE B 1 207 ? -13.016 4.809 11.969 1 98.25 207 ILE B CA 1
ATOM 3620 C C . ILE B 1 207 ? -14.211 5.227 11.109 1 98.25 207 ILE B C 1
ATOM 3622 O O . ILE B 1 207 ? -15.289 5.508 11.641 1 98.25 207 ILE B O 1
ATOM 3626 N N . LEU B 1 208 ? -13.938 5.293 9.883 1 97.75 208 LEU B N 1
ATOM 3627 C CA . LEU B 1 208 ? -14.984 5.562 8.906 1 97.75 208 LEU B CA 1
ATOM 3628 C C . LEU B 1 208 ? -15.43 4.273 8.219 1 97.75 208 LEU B C 1
ATOM 3630 O O . LEU B 1 208 ? -14.594 3.525 7.699 1 97.75 208 LEU B O 1
ATOM 3634 N N . HIS B 1 209 ? -16.719 3.992 8.266 1 96.88 209 HIS B N 1
ATOM 3635 C CA . HIS B 1 209 ? -17.297 2.797 7.66 1 96.88 209 HIS B CA 1
ATOM 3636 C C . HIS B 1 209 ? -18.625 3.113 6.973 1 96.88 209 HIS B C 1
ATOM 3638 O O . HIS B 1 209 ? -19.562 3.602 7.609 1 96.88 209 HIS B O 1
ATOM 3644 N N . ARG B 1 210 ? -18.672 2.861 5.672 1 94.62 210 ARG B N 1
ATOM 3645 C CA . ARG B 1 210 ? -19.875 3.102 4.867 1 94.62 210 ARG B CA 1
ATOM 3646 C C . ARG B 1 210 ? -20.359 4.539 5.027 1 94.62 210 ARG B C 1
ATOM 3648 O O . ARG B 1 210 ? -21.547 4.773 5.211 1 94.62 210 ARG B O 1
ATOM 3655 N N . GLY B 1 211 ? -19.391 5.391 5.148 1 96.19 211 GLY B N 1
ATOM 3656 C CA . GLY B 1 211 ? -19.719 6.809 5.145 1 96.19 211 GLY B CA 1
ATOM 3657 C C . GLY B 1 211 ? -20.016 7.355 6.527 1 96.19 211 GLY B C 1
ATOM 3658 O O . GLY B 1 211 ? -20.266 8.555 6.684 1 96.19 211 GLY B O 1
ATOM 3659 N N . GLU B 1 212 ? -19.984 6.504 7.508 1 97.12 212 GLU B N 1
ATOM 3660 C CA . GLU B 1 212 ? -20.281 6.914 8.875 1 97.12 212 GLU B CA 1
ATOM 3661 C C . GLU B 1 212 ? -19.062 6.742 9.789 1 97.12 212 GLU B C 1
ATOM 3663 O O . GLU B 1 212 ? -18.234 5.859 9.562 1 97.12 212 GLU B O 1
ATOM 3668 N N . MET B 1 213 ? -18.984 7.617 10.734 1 97.06 213 MET B N 1
ATOM 3669 C CA . MET B 1 213 ? -17.953 7.484 11.75 1 97.06 213 MET B CA 1
ATOM 3670 C C . MET B 1 213 ? -18.406 6.551 12.875 1 97.06 213 MET B C 1
ATOM 3672 O O . MET B 1 213 ? -19.297 6.898 13.656 1 97.06 213 MET B O 1
ATOM 3676 N N . ILE B 1 214 ? -17.797 5.441 13.047 1 96.25 214 ILE B N 1
ATOM 3677 C CA . ILE B 1 214 ? -18.312 4.414 13.938 1 96.25 214 ILE B CA 1
ATOM 3678 C C . ILE B 1 214 ? -17.641 4.547 15.312 1 96.25 214 ILE B C 1
ATOM 3680 O O . ILE B 1 214 ? -18.188 4.098 16.312 1 96.25 214 ILE B O 1
ATOM 3684 N N . ALA B 1 215 ? -16.5 5.098 15.32 1 97 215 ALA B N 1
ATOM 3685 C CA . ALA B 1 215 ? -15.773 5.301 16.578 1 97 215 ALA B CA 1
ATOM 3686 C C . ALA B 1 215 ? -14.703 6.375 16.422 1 97 215 ALA B C 1
ATOM 3688 O O . ALA B 1 215 ? -14.156 6.566 15.328 1 97 215 ALA B O 1
ATOM 3689 N N . VAL B 1 216 ? -14.422 7.062 17.453 1 97.81 216 VAL B N 1
ATOM 3690 C CA . VAL B 1 216 ? -13.328 8.031 17.547 1 97.81 216 VAL B CA 1
ATOM 3691 C C . VAL B 1 216 ? -12.789 8.07 18.969 1 97.81 216 VAL B C 1
ATOM 3693 O O . VAL B 1 216 ? -13.555 8.188 19.938 1 97.81 216 VAL B O 1
ATOM 3696 N N . GLY B 1 217 ? -11.523 7.902 19.109 1 97.75 217 GLY B N 1
ATOM 3697 C CA . GLY B 1 217 ? -10.891 7.883 20.422 1 97.75 217 GLY B CA 1
ATOM 3698 C C . GLY B 1 217 ? -9.453 7.383 20.391 1 97.75 217 GLY B C 1
ATOM 3699 O O . GLY B 1 217 ? -8.867 7.238 19.312 1 97.75 217 GLY B O 1
ATOM 3700 N N . PRO B 1 218 ? -8.883 7.281 21.547 1 96.81 218 PRO B N 1
ATOM 3701 C CA . PRO B 1 218 ? -7.535 6.711 21.594 1 96.81 218 PRO B CA 1
ATOM 3702 C C . PRO B 1 218 ? -7.461 5.336 20.922 1 96.81 218 PRO B C 1
ATOM 3704 O O . PRO B 1 218 ? -8.422 4.562 20.984 1 96.81 218 PRO B O 1
ATOM 3707 N N . PRO B 1 219 ? -6.363 5.039 20.312 1 96.62 219 PRO B N 1
ATOM 3708 C CA . PRO B 1 219 ? -6.227 3.758 19.609 1 96.62 219 PRO B CA 1
ATOM 3709 C C . PRO B 1 219 ? -6.586 2.562 20.484 1 96.62 219 PRO B C 1
ATOM 3711 O O . PRO B 1 219 ? -7.285 1.65 20.031 1 96.62 219 PRO B O 1
ATOM 3714 N N . ARG B 1 220 ? -6.219 2.57 21.703 1 94.44 220 ARG B N 1
ATOM 3715 C CA . ARG B 1 220 ? -6.438 1.443 22.609 1 94.44 220 ARG B CA 1
ATOM 3716 C C . ARG B 1 220 ? -7.926 1.172 22.797 1 94.44 220 ARG B C 1
ATOM 3718 O O . ARG B 1 220 ? -8.328 0.034 23.047 1 94.44 220 ARG B O 1
ATOM 3725 N N . GLU B 1 221 ? -8.719 2.176 22.656 1 95.5 221 GLU B N 1
ATOM 3726 C CA . GLU B 1 221 ? -10.156 2.051 22.859 1 95.5 221 GLU B CA 1
ATOM 3727 C C . GLU B 1 221 ? -10.875 1.743 21.547 1 95.5 221 GLU B C 1
ATOM 3729 O O . GLU B 1 221 ? -11.898 1.06 21.531 1 95.5 221 GLU B O 1
ATOM 3734 N N . VAL B 1 222 ? -10.328 2.223 20.5 1 97 222 VAL B N 1
ATOM 3735 C CA . VAL B 1 222 ? -11.016 2.166 19.219 1 97 222 VAL B CA 1
ATOM 3736 C C . VAL B 1 222 ? -10.586 0.917 18.453 1 97 222 VAL B C 1
ATOM 3738 O O . VAL B 1 222 ? -11.422 0.229 17.859 1 97 222 VAL B O 1
ATOM 3741 N N . LEU B 1 223 ? -9.281 0.604 18.484 1 97 223 LEU B N 1
ATOM 3742 C CA . LEU B 1 223 ? -8.734 -0.515 17.734 1 97 223 LEU B CA 1
ATOM 3743 C C . LEU B 1 223 ? -8.781 -1.802 18.547 1 97 223 LEU B C 1
ATOM 3745 O O . LEU B 1 223 ? -7.75 -2.299 19 1 97 223 LEU B O 1
ATOM 3749 N N . THR B 1 224 ? -9.984 -2.346 18.625 1 96.94 224 THR B N 1
ATOM 3750 C CA . THR B 1 224 ? -10.195 -3.623 19.297 1 96.94 224 THR B CA 1
ATOM 3751 C C . THR B 1 224 ? -10.375 -4.746 18.281 1 96.94 224 THR B C 1
ATOM 3753 O O . THR B 1 224 ? -10.719 -4.496 17.125 1 96.94 224 THR B O 1
ATOM 3756 N N . ALA B 1 225 ? -10.133 -5.992 18.781 1 96.94 225 ALA B N 1
ATOM 3757 C CA . ALA B 1 225 ? -10.312 -7.145 17.906 1 96.94 225 ALA B CA 1
ATOM 3758 C C . ALA B 1 225 ? -11.727 -7.188 17.328 1 96.94 225 ALA B C 1
ATOM 3760 O O . ALA B 1 225 ? -11.922 -7.488 16.156 1 96.94 225 ALA B O 1
ATOM 3761 N N . ALA B 1 226 ? -12.695 -6.867 18.141 1 97.19 226 ALA B N 1
ATOM 3762 C CA . ALA B 1 226 ? -14.094 -6.895 17.734 1 97.19 226 ALA B CA 1
ATOM 3763 C C . ALA B 1 226 ? -14.375 -5.852 16.656 1 97.19 226 ALA B C 1
ATOM 3765 O O . ALA B 1 226 ? -14.984 -6.156 15.625 1 97.19 226 ALA B O 1
ATOM 3766 N N . THR B 1 227 ? -13.898 -4.648 16.875 1 96.94 227 THR B N 1
ATOM 3767 C CA . THR B 1 227 ? -14.133 -3.57 15.922 1 96.94 227 THR B CA 1
ATOM 3768 C C . THR B 1 227 ? -13.445 -3.869 14.594 1 96.94 227 THR B C 1
ATOM 3770 O O . THR B 1 227 ? -14.023 -3.65 13.531 1 96.94 227 THR B O 1
ATOM 3773 N N . ILE B 1 228 ? -12.211 -4.348 14.664 1 96.75 228 ILE B N 1
ATOM 3774 C CA . ILE B 1 228 ? -11.445 -4.645 13.461 1 96.75 228 ILE B CA 1
ATOM 3775 C C . ILE B 1 228 ? -12.125 -5.762 12.672 1 96.75 228 ILE B C 1
ATOM 3777 O O . ILE B 1 228 ? -12.234 -5.688 11.445 1 96.75 228 ILE B O 1
ATOM 3781 N N . ALA B 1 229 ? -12.609 -6.746 13.359 1 96.12 229 ALA B N 1
ATOM 3782 C CA . ALA B 1 229 ? -13.336 -7.832 12.703 1 96.12 229 ALA B CA 1
ATOM 3783 C C . ALA B 1 229 ? -14.602 -7.316 12.023 1 96.12 229 ALA B C 1
ATOM 3785 O O . ALA B 1 229 ? -14.898 -7.68 10.883 1 96.12 229 ALA B O 1
ATOM 3786 N N . ASP B 1 230 ? -15.281 -6.496 12.672 1 95.81 230 ASP B N 1
ATOM 3787 C CA . ASP B 1 230 ? -16.562 -5.992 12.195 1 95.81 230 ASP B CA 1
ATOM 3788 C C . ASP B 1 230 ? -16.375 -5.066 10.992 1 95.81 230 ASP B C 1
ATOM 3790 O O . ASP B 1 230 ? -17.141 -5.133 10.023 1 95.81 230 ASP B O 1
ATOM 3794 N N . VAL B 1 231 ? -15.398 -4.227 11.078 1 96.19 231 VAL B N 1
ATOM 3795 C CA . VAL B 1 231 ? -15.25 -3.156 10.102 1 96.19 231 VAL B CA 1
ATOM 3796 C C . VAL B 1 231 ? -14.406 -3.645 8.93 1 96.19 231 VAL B C 1
ATOM 3798 O O . VAL B 1 231 ? -14.711 -3.354 7.77 1 96.19 231 VAL B O 1
ATOM 3801 N N . PHE B 1 232 ? -13.359 -4.461 9.195 1 94.56 232 PHE B N 1
ATOM 3802 C CA . PHE B 1 232 ? -12.391 -4.805 8.156 1 94.56 232 PHE B CA 1
ATOM 3803 C C . PHE B 1 232 ? -12.516 -6.273 7.773 1 94.56 232 PHE B C 1
ATOM 3805 O O . PHE B 1 232 ? -11.875 -6.727 6.824 1 94.56 232 PHE B O 1
ATOM 3812 N N . GLY B 1 233 ? -13.219 -7.035 8.508 1 92.69 233 GLY B N 1
ATOM 3813 C CA . GLY B 1 233 ? -13.484 -8.422 8.164 1 92.69 233 GLY B CA 1
ATOM 3814 C C . GLY B 1 233 ? -12.281 -9.328 8.359 1 92.69 233 GLY B C 1
ATOM 3815 O O . GLY B 1 233 ? -12.07 -10.266 7.582 1 92.69 233 GLY B O 1
ATOM 3816 N N . VAL B 1 234 ? -11.484 -9 9.352 1 93.06 234 VAL B N 1
ATOM 3817 C CA . VAL B 1 234 ? -10.281 -9.797 9.578 1 93.06 234 VAL B CA 1
ATOM 3818 C C . VAL B 1 234 ? -10.125 -10.078 11.07 1 93.06 234 VAL B C 1
ATOM 3820 O O . VAL B 1 234 ? -10.406 -9.211 11.906 1 93.06 234 VAL B O 1
ATOM 3823 N N . LYS B 1 235 ? -9.75 -11.273 11.383 1 93.88 235 LYS B N 1
ATOM 3824 C CA . LYS B 1 235 ? -9.453 -11.625 12.773 1 93.88 235 LYS B CA 1
ATOM 3825 C C . LYS B 1 235 ? -8.062 -11.133 13.18 1 93.88 235 LYS B C 1
ATOM 3827 O O . LYS B 1 235 ? -7.148 -11.094 12.352 1 93.88 235 LYS B O 1
ATOM 3832 N N . CYS B 1 236 ? -7.977 -10.742 14.477 1 94.88 236 CYS B N 1
ATOM 3833 C CA . CYS B 1 236 ? -6.68 -10.258 14.945 1 94.88 236 CYS B CA 1
ATOM 3834 C C . CYS B 1 236 ? -6.574 -10.375 16.469 1 94.88 236 CYS B C 1
ATOM 3836 O O . CYS B 1 236 ? -7.566 -10.633 17.141 1 94.88 236 CYS B O 1
ATOM 3838 N N . ALA B 1 237 ? -5.375 -10.32 16.938 1 93.44 237 ALA B N 1
ATOM 3839 C CA . ALA B 1 237 ? -5.059 -10.164 18.359 1 93.44 237 ALA B CA 1
ATOM 3840 C C . ALA B 1 237 ? -4.449 -8.789 18.625 1 93.44 237 ALA B C 1
ATOM 3842 O O . ALA B 1 237 ? -3.494 -8.383 17.953 1 93.44 237 ALA B O 1
ATOM 3843 N N . VAL B 1 238 ? -5.082 -8.102 19.531 1 95.38 238 VAL B N 1
ATOM 3844 C CA . VAL B 1 238 ? -4.582 -6.777 19.891 1 95.38 238 VAL B CA 1
ATOM 3845 C C . VAL B 1 238 ? -3.889 -6.836 21.25 1 95.38 238 VAL B C 1
ATOM 3847 O O . VAL B 1 238 ? -4.469 -7.316 22.234 1 95.38 238 VAL B O 1
ATOM 3850 N N . THR B 1 239 ? -2.666 -6.359 21.281 1 91.5 239 THR B N 1
ATOM 3851 C CA . THR B 1 239 ? -1.907 -6.316 22.531 1 91.5 239 THR B CA 1
ATOM 3852 C C . THR B 1 239 ? -1.407 -4.902 22.812 1 91.5 239 THR B C 1
ATOM 3854 O O . THR B 1 239 ? -1.318 -4.078 21.891 1 91.5 239 THR B O 1
ATOM 3857 N N . THR B 1 240 ? -1.241 -4.633 24.031 1 88.81 240 THR B N 1
ATOM 3858 C CA . THR B 1 240 ? -0.693 -3.344 24.453 1 88.81 240 THR B CA 1
ATOM 3859 C C . THR B 1 240 ? 0.682 -3.521 25.094 1 88.81 240 THR B C 1
ATOM 3861 O O . THR B 1 240 ? 0.885 -4.43 25.891 1 88.81 240 THR B O 1
ATOM 3864 N N . ASP B 1 241 ? 1.567 -2.729 24.625 1 82.56 241 ASP B N 1
ATOM 3865 C CA . ASP B 1 241 ? 2.902 -2.846 25.203 1 82.56 241 ASP B CA 1
ATOM 3866 C C . ASP B 1 241 ? 3.025 -2.006 26.484 1 82.56 241 ASP B C 1
ATOM 3868 O O . ASP B 1 241 ? 2.035 -1.454 26.969 1 82.56 241 ASP B O 1
ATOM 3872 N N . GLU B 1 242 ? 4.262 -2.016 27.031 1 79.25 242 GLU B N 1
ATOM 3873 C CA . GLU B 1 242 ? 4.5 -1.329 28.297 1 79.25 242 GLU B CA 1
ATOM 3874 C C . GLU B 1 242 ? 4.27 0.173 28.172 1 79.25 242 GLU B C 1
ATOM 3876 O O . GLU B 1 242 ? 3.885 0.837 29.141 1 79.25 242 GLU B O 1
ATOM 3881 N N . GLY B 1 243 ? 4.398 0.664 26.969 1 76.62 243 GLY B N 1
ATOM 3882 C CA . GLY B 1 243 ? 4.207 2.086 26.734 1 76.62 243 GLY B CA 1
ATOM 3883 C C . GLY B 1 243 ? 2.764 2.457 26.469 1 76.62 243 GLY B C 1
ATOM 3884 O O . GLY B 1 243 ? 2.436 3.639 26.328 1 76.62 243 GLY B O 1
ATOM 3885 N N . GLY B 1 244 ? 1.884 1.466 26.484 1 80.25 244 GLY B N 1
ATOM 3886 C CA . GLY B 1 244 ? 0.468 1.706 26.266 1 80.25 244 GLY B CA 1
ATOM 3887 C C . GLY B 1 244 ? 0.091 1.713 24.797 1 80.25 244 GLY B C 1
ATOM 3888 O O . GLY B 1 244 ? -1.014 2.123 24.438 1 80.25 244 GLY B O 1
ATOM 3889 N N . PHE B 1 245 ? 0.979 1.325 24.016 1 85.44 245 PHE B N 1
ATOM 3890 C CA . PHE B 1 245 ? 0.713 1.331 22.578 1 85.44 245 PHE B CA 1
ATOM 3891 C C . PHE B 1 245 ? 0.139 -0.008 22.141 1 85.44 245 PHE B C 1
ATOM 3893 O O . PHE B 1 245 ? 0.601 -1.064 22.562 1 85.44 245 PHE B O 1
ATOM 3900 N N . SER B 1 246 ? -0.882 0.161 21.328 1 92.06 246 SER B N 1
ATOM 3901 C CA . SER B 1 246 ? -1.551 -1.029 20.812 1 92.06 246 SER B CA 1
ATOM 3902 C C . SER B 1 246 ? -0.791 -1.624 19.625 1 92.06 246 SER B C 1
ATOM 3904 O O . SER B 1 246 ? -0.225 -0.891 18.812 1 92.06 246 SER B O 1
ATOM 3906 N N . HIS B 1 247 ? -0.766 -2.879 19.625 1 92.56 247 HIS B N 1
ATOM 3907 C CA . HIS B 1 247 ? -0.217 -3.631 18.5 1 92.56 247 HIS B CA 1
ATOM 3908 C C . HIS B 1 247 ? -1.217 -4.66 17.984 1 92.56 247 HIS B C 1
ATOM 3910 O O . HIS B 1 247 ? -1.749 -5.457 18.75 1 92.56 247 HIS B O 1
ATOM 3916 N N . ILE B 1 248 ? -1.405 -4.637 16.688 1 95.5 248 ILE B N 1
ATOM 3917 C CA . ILE B 1 248 ? -2.408 -5.5 16.062 1 95.5 248 ILE B CA 1
ATOM 3918 C C . ILE B 1 248 ? -1.719 -6.625 15.305 1 95.5 248 ILE B C 1
ATOM 3920 O O . ILE B 1 248 ? -0.919 -6.371 14.398 1 95.5 248 ILE B O 1
ATOM 3924 N N . ARG B 1 249 ? -1.984 -7.852 15.703 1 93.56 249 ARG B N 1
ATOM 3925 C CA . ARG B 1 249 ? -1.537 -9.039 14.984 1 93.56 249 ARG B CA 1
ATOM 3926 C C . ARG B 1 249 ? -2.691 -9.688 14.219 1 93.56 249 ARG B C 1
ATOM 3928 O O . ARG B 1 249 ? -3.6 -10.258 14.828 1 93.56 249 ARG B O 1
ATOM 3935 N N . PHE B 1 250 ? -2.609 -9.641 12.945 1 93.25 250 PHE B N 1
ATOM 3936 C CA . PHE B 1 250 ? -3.67 -10.219 12.125 1 93.25 250 PHE B CA 1
ATOM 3937 C C . PHE B 1 250 ? -3.508 -11.727 12.008 1 93.25 250 PHE B C 1
ATOM 3939 O O . PHE B 1 250 ? -2.387 -12.242 12 1 93.25 250 PHE B O 1
ATOM 3946 N N . LEU B 1 251 ? -4.598 -12.398 11.875 1 90.31 251 LEU B N 1
ATOM 3947 C CA . LEU B 1 251 ? -4.625 -13.852 11.797 1 90.31 251 LEU B CA 1
ATOM 3948 C C . LEU B 1 251 ? -5.309 -14.32 10.516 1 90.31 251 LEU B C 1
ATOM 3950 O O . LEU B 1 251 ? -6.328 -13.75 10.117 1 90.31 251 LEU B O 1
ATOM 3954 N N . PRO B 1 252 ? -4.684 -15.32 9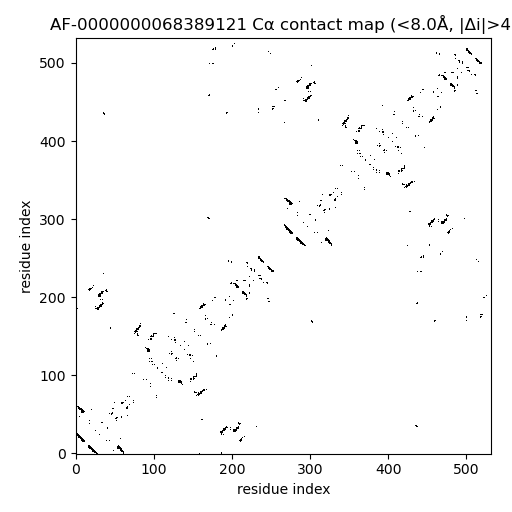.836 1 86.62 252 PRO B N 1
ATOM 3955 C CA . PRO B 1 252 ? -5.371 -15.859 8.664 1 86.62 252 PRO B CA 1
ATOM 3956 C C . PRO B 1 252 ? -6.695 -16.531 9.008 1 86.62 252 PRO B C 1
ATOM 3958 O O . PRO B 1 252 ? -6.867 -17.031 10.125 1 86.62 252 PRO B O 1
ATOM 3961 N N . ALA B 1 253 ? -7.656 -16.453 8.094 1 78.5 253 ALA B N 1
ATOM 3962 C CA . ALA B 1 253 ? -8.984 -17.016 8.328 1 78.5 253 ALA B CA 1
ATOM 3963 C C . ALA B 1 253 ? -8.914 -18.531 8.453 1 78.5 253 ALA B C 1
ATOM 3965 O O . ALA B 1 253 ? -9.633 -19.125 9.258 1 78.5 253 ALA B O 1
ATOM 3966 N N . HIS B 1 254 ? -8.281 -19.234 7.539 1 74.62 254 HIS B N 1
ATOM 3967 C CA . HIS B 1 254 ? -8.273 -20.688 7.504 1 74.62 254 HIS B CA 1
ATOM 3968 C C . HIS B 1 254 ? -7.008 -21.25 8.141 1 74.62 254 HIS B C 1
ATOM 3970 O O . HIS B 1 254 ? -6.637 -22.391 7.875 1 74.62 254 HIS B O 1
ATOM 3976 N N . GLY B 1 255 ? -6.668 -20.688 9.211 1 61.81 255 GLY B N 1
ATOM 3977 C CA . GLY B 1 255 ? -5.543 -21.203 9.961 1 61.81 255 GLY B CA 1
ATOM 3978 C C . GLY B 1 255 ? -4.254 -21.25 9.164 1 61.81 255 GLY B C 1
ATOM 3979 O O . GLY B 1 255 ? -4.273 -21.094 7.941 1 61.81 255 GLY B O 1
ATOM 3980 N N . ARG B 1 256 ? -3.088 -21.078 9.805 1 55.88 256 ARG B N 1
ATOM 3981 C CA . ARG B 1 256 ? -1.742 -21.125 9.242 1 55.88 256 ARG B CA 1
ATOM 3982 C C . ARG B 1 256 ? -1.386 -22.516 8.766 1 55.88 256 ARG B C 1
ATOM 3984 O O . ARG B 1 256 ? -1.853 -23.516 9.328 1 55.88 256 ARG B O 1
ATOM 3991 N N . ALA B 1 257 ? -1.022 -22.703 7.496 1 48.75 257 ALA B N 1
ATOM 3992 C CA . ALA B 1 257 ? -0.519 -24.016 7.121 1 48.75 257 ALA B CA 1
ATOM 3993 C C . ALA B 1 257 ? 0.566 -24.484 8.086 1 48.75 257 ALA B C 1
ATOM 3995 O O . ALA B 1 257 ? 1.412 -23.688 8.508 1 48.75 257 ALA B O 1
ATOM 3996 N N . ASP B 1 258 ? 0.259 -25.344 8.945 1 46.69 258 ASP B N 1
ATOM 3997 C CA . ASP B 1 258 ? 1.258 -26 9.789 1 46.69 258 ASP B CA 1
ATOM 3998 C C . ASP B 1 258 ? 2.539 -26.281 9 1 46.69 258 ASP B C 1
ATOM 4000 O O . ASP B 1 258 ? 2.5 -26.906 7.945 1 46.69 258 ASP B O 1
ATOM 4004 N N . PRO B 1 259 ? 3.549 -25.438 9.117 1 45.16 259 PRO B N 1
ATOM 4005 C CA . PRO B 1 259 ? 4.793 -25.797 8.438 1 45.16 259 PRO B CA 1
ATOM 4006 C C . PRO B 1 259 ? 5.047 -27.312 8.43 1 45.16 259 PRO B C 1
ATOM 4008 O O . PRO B 1 259 ? 5.754 -27.812 7.559 1 45.16 259 PRO B O 1
ATOM 4011 N N . ALA B 1 260 ? 4.789 -28.156 9.492 1 39.5 260 ALA B N 1
ATOM 4012 C CA . ALA B 1 260 ? 5.102 -29.562 9.664 1 39.5 260 ALA B CA 1
ATOM 4013 C C . ALA B 1 260 ? 4.418 -30.422 8.594 1 39.5 260 ALA B C 1
ATOM 4015 O O . ALA B 1 260 ? 4.652 -31.625 8.508 1 39.5 260 ALA B O 1
ATOM 4016 N N . ARG B 1 261 ? 3.398 -30.094 8.109 1 37 261 ARG B N 1
ATOM 4017 C CA . ARG B 1 261 ? 2.723 -31.094 7.281 1 37 261 ARG B CA 1
ATOM 4018 C C . ARG B 1 261 ? 3.514 -31.375 6.008 1 37 261 ARG B C 1
ATOM 4020 O O . ARG B 1 261 ? 3.5 -32.5 5.5 1 37 261 ARG B O 1
ATOM 4027 N N . LYS B 1 262 ? 4.059 -30.438 5.207 1 40.22 262 LYS B N 1
ATOM 4028 C CA . LYS B 1 262 ? 4.57 -30.953 3.943 1 40.22 262 LYS B CA 1
ATOM 4029 C C . LYS B 1 262 ? 5.855 -31.75 4.164 1 40.22 262 LYS B C 1
ATOM 4031 O O . LYS B 1 262 ? 6.473 -32.219 3.203 1 40.22 262 LYS B O 1
ATOM 4036 N N . VAL B 1 263 ? 6.504 -31.703 5.27 1 33.59 263 VAL B N 1
ATOM 4037 C CA . VAL B 1 263 ? 7.617 -32.656 5.27 1 33.59 263 VAL B CA 1
ATOM 4038 C C . VAL B 1 263 ? 7.086 -34.062 5.191 1 33.59 263 VAL B C 1
ATOM 4040 O O . VAL B 1 263 ? 7.832 -35 4.875 1 33.59 263 VAL B O 1
ATOM 4043 N N . LEU B 1 264 ? 5.824 -34.25 5.586 1 30.97 264 LEU B N 1
ATOM 4044 C CA . LEU B 1 264 ? 5.555 -35.688 5.602 1 30.97 264 LEU B CA 1
ATOM 4045 C C . LEU B 1 264 ? 5.195 -36.188 4.203 1 30.97 264 LEU B C 1
ATOM 4047 O O . LEU B 1 264 ? 5.113 -37.375 3.975 1 30.97 264 LEU B O 1
ATOM 4051 N N . ALA B 1 265 ? 4.578 -35.469 3.277 1 31.16 265 ALA B N 1
ATOM 4052 C CA . ALA B 1 265 ? 4.172 -36.25 2.102 1 31.16 265 ALA B CA 1
ATOM 4053 C C . ALA B 1 265 ? 5.379 -36.562 1.227 1 31.16 265 ALA B C 1
ATOM 4055 O O . ALA B 1 265 ? 5.223 -36.875 0.042 1 31.16 265 ALA B O 1
ATOM 4056 N N . ARG B 1 266 ? 6.68 -36.5 1.648 1 25.98 266 ARG B N 1
ATOM 4057 C CA . ARG B 1 266 ? 7.48 -37.625 1.173 1 25.98 266 ARG B CA 1
ATOM 4058 C C . ARG B 1 266 ? 7.184 -38.875 1.978 1 25.98 266 ARG B C 1
ATOM 4060 O O . ARG B 1 266 ? 7.047 -38.812 3.201 1 25.98 266 ARG B O 1
#

Solvent-accessible surface area (backbone atoms only — not comparable to full-atom values): 28098 Å² total; per-residue (Å²): 81,31,41,36,38,39,44,30,22,37,60,63,88,91,42,71,38,32,56,55,33,64,51,73,40,52,60,45,32,33,35,22,39,31,53,48,80,84,14,30,63,67,61,51,50,32,36,74,70,65,78,36,83,55,77,37,56,53,41,25,52,60,91,40,49,55,87,76,47,52,72,49,60,44,40,43,38,42,26,74,43,65,65,79,70,76,70,78,70,100,42,29,41,43,59,59,22,47,58,23,42,52,63,71,49,48,98,88,30,69,92,45,71,63,55,52,50,41,37,52,49,21,29,47,72,53,72,38,55,91,46,29,79,37,48,49,83,76,48,53,73,61,54,47,49,36,46,51,51,18,13,36,50,29,28,56,39,38,29,41,38,32,39,40,78,47,68,95,44,39,64,29,50,32,51,48,49,53,48,52,55,60,70,67,53,42,12,34,42,30,36,44,78,51,66,50,57,40,29,62,66,26,60,26,32,32,36,30,52,80,12,24,64,77,43,71,35,43,34,71,74,49,63,35,44,67,49,42,29,71,69,42,65,35,52,48,49,63,44,66,49,96,87,64,41,42,42,73,44,76,46,63,88,83,56,68,78,63,80,72,56,71,70,54,81,104,82,32,41,38,40,39,44,31,23,36,60,62,87,92,41,72,37,32,56,55,34,65,52,73,42,53,60,46,32,34,37,23,39,31,51,47,81,84,14,28,63,68,61,51,50,31,36,72,68,64,79,38,82,56,76,36,55,52,39,24,52,61,90,40,48,55,88,76,47,51,73,49,61,44,43,42,36,41,27,76,44,64,67,80,69,77,69,80,71,97,40,28,42,44,59,56,22,49,57,22,41,53,63,70,50,50,100,88,31,68,92,46,71,64,55,51,51,41,37,52,47,21,28,47,72,53,73,38,56,93,46,30,79,38,50,49,79,76,49,54,73,62,55,48,50,36,44,51,51,18,13,38,48,30,27,55,40,38,30,42,38,32,37,41,79,47,67,96,45,38,65,28,51,30,51,50,50,54,47,51,56,60,70,67,54,44,11,31,42,31,37,44,78,52,66,52,56,40,29,62,67,27,60,27,33,33,35,30,52,81,13,25,64,78,44,70,35,42,35,72,75,49,64,34,44,66,48,41,29,71,69,43,62,35,52,47,48,64,45,66,48,96,86,64,40,42,41,73,44,76,47,62,88,83,56,69,78,62,77,73,55,71,68,52,83,105

InterPro domains:
  IPR003439 ABC transporter-like, ATP-binding domain [PF00005] (19-167)
  IPR003439 ABC transporter-like, ATP-binding domain [PS50893] (3-235)
  IPR003593 AAA+ ATPase domain [SM00382] (27-220)
  IPR027417 P-loop containing nucleoside triphosphate hydrolase [G3DSA:3.40.50.300] (3-249)
  IPR027417 P-loop containing nucleoside triphosphate hydrolase [SSF52540] (5-225)

Foldseek 3Di:
DKKWWAQFWDDDVPATQAGGETDMFDQLFFEEEEFDPSLNQVVVLCQSLVVDPTPDTFMDDVVHTPVVDDPLRSLLAEFEQEDCPPDDFWDFLLVLLLVLCVSVDDPVRDDDVVLVVLSCVLCVLLPNNVRRGPTPVPDDPLNNLSSSSSSSCSSVHQEYEEEASCPPHDPVSNLSVLVSVSVVSHGYYYYHHDLLSCLPRGQKYWYGASNYTPDIGHSVVQVDQVNCCVGVVWGWDWDADPVRTIDIGTADPVHDPPPPPVVPVD/DKKWWAQFWDDDVPATQAGGETDMFDQLFFEEEEFDPSLNQVVVLCQSLVVDPTPDTFMDDVVHTPVVDDPLRSLLAEFEQEDPPPDDFWDFLLVLLLVLCVSVDDPVRDDDVVLVVLSCVLCVLLPNNVRRGPTPVPDDPLNNLSSSSSSRCSSVHQEYEEEASCPPHDPVSNLSVLVSVSVVSHGYYYYHHDLLSCLPRGQKYWYGASNYTPDIGHSVVQVDQVNCCVGVVWGWDWDADPVRTIDIGTADPVHDPPPPPVVPVD

Sequence (532 aa):
MKLFAHDLHFHAGNIDIVRGVSFDVGSGEFLGIIGPNGSGKSTLLSMLAGIRKPRRGHVTLGEEPLGSLGRRDLARRLAFVEQQAETTERITARQAVELGRTPYLGPLSAWSQNDDAVVDAALANVDMADKAERSWHHLSGGERQRLHIARALAQEPHILLLDEPTNHLDIGHQIGLLDLVRRQGLTVVAALHDLNHAAMFCDRVAILHRGEMIAVGPPREVLTAATIADVFGVKCAVTTDEGGFSHIRFLPAHGRADPARKVLARMKLFAHDLHFHAGNIDIVRGVSFDVGSGEFLGIIGPNGSGKSTLLSMLAGIRKPRRGHVTLGEEPLGSLGRRDLARRLAFVEQQAETTERITARQAVELGRTPYLGPLSAWSQNDDAVVDAALANVDMADKAERSWHHLSGGERQRLHIARALAQEPHILLLDEPTNHLDIGHQIGLLDLVRRQGLTVVAALHDLNHAAMFCDRVAILHRGEMIAVGPPREVLTAATIADVFGVKCAVTTDEGGFSHIRFLPAHGRADPARKVLAR